Protein AF-A0A0W0W0L2-F1 (afdb_monomer)

Radius of gyration: 29.54 Å; Cα contacts (8 Å, |Δi|>4): 522; chains: 1; bounding box: 73×86×102 Å

Organism: NCBI:txid466

Mean predicted aligned error: 13.28 Å

Solvent-accessible surface area (backbone atoms only — not comparable to full-atom values): 21836 Å² total; per-residue (Å²): 131,68,48,32,36,37,36,44,26,38,28,37,79,48,39,61,27,38,71,72,56,57,55,49,62,78,74,42,36,73,60,50,51,51,50,37,61,58,46,73,76,34,80,44,40,36,29,40,70,61,36,87,58,50,37,56,70,45,25,52,51,46,16,63,74,34,53,53,43,49,60,65,67,48,53,46,51,49,14,58,74,45,73,27,47,65,51,51,62,38,63,26,19,54,77,69,71,46,60,80,27,51,62,45,55,55,39,57,64,27,36,47,98,85,52,41,80,42,83,78,50,53,79,81,57,87,81,66,52,50,77,58,50,77,43,4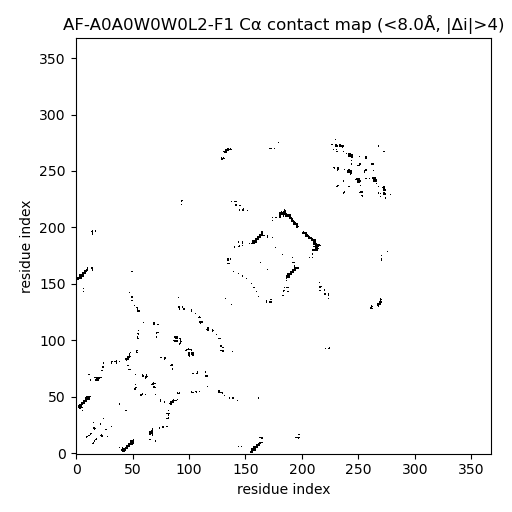6,52,67,58,53,53,50,52,56,31,49,53,36,47,77,52,70,55,92,54,47,37,35,45,35,39,42,39,34,53,53,60,71,44,51,52,50,48,50,56,52,42,66,75,42,26,56,80,36,31,50,52,31,33,39,33,46,30,41,32,59,51,82,89,70,79,64,76,72,46,71,51,83,71,42,60,20,65,20,69,68,41,85,56,39,62,58,52,53,49,48,50,51,36,45,21,42,54,20,66,71,40,48,74,69,65,34,20,22,73,92,76,66,47,69,40,68,38,50,65,46,31,55,75,42,50,41,45,56,68,55,76,43,39,46,76,79,25,40,64,92,74,48,77,63,54,57,54,52,50,54,56,50,53,52,53,51,52,54,55,51,52,64,62,63,60,73,80,73,80,87,75,89,88,81,90,89,81,88,79,90,76,90,82,83,88,83,88,83,83,82,84,82,88,82,82,86,82,86,78,90,80,84,91,77,91,77,85,86,83,86,79,84,87,80,86,78,89,76,82,86,80,88,78,90,82,79,94,81,81,90,81,138

Sequence (368 aa):
MRAKISGDSFDYDGSISPPKGLRGIDTHKPFLDSLKSKNKKYTATHVFINSKRQSVRDDKANAKSNENGSCYPVMEQISHYLEARFEKLLMPDIYNGLKEGETFDQAIQCLDEQQNYVLDHDKNVQFFPVLYDESKLSILLAQTKKLSAEYPDDHYEIDFYFYDDQKDILDALHQHLTQNRHLLCRRLNLILVLYPPITEGENLIEYEIITGTGETDHNWRQSIVAMAKDCIASRAYQEMDPCNPSTGTPIRSYEDARNAQFDLSINLNFIKHWQPGAADAEQEEHLSAGKEKSKREKKGLKSIFRSSFSLFRSKESQRTTTPLEPPAPVEPGSNNRRGGLFHKEKLPKRESETRSRSTDLPLSRQFL

Nearest PDB structures (foldseek):
  4dbc-assembly1_A-2  TM=3.010E-01  e=7.711E-01  Escherichia coli K-12
  1g4x-assembly1_A-2  TM=3.051E-01  e=6.825E-01  Escherichia coli
  8e9o-assembly1_B  TM=2.725E-01  e=9.258E-01  Escherichia coli
  1toe-assembly1_A  TM=2.809E-01  e=1.256E+00  Escherichia coli
  1g7w-assembly1_A-2  TM=2.964E-01  e=2.774E+00  Escherichia coli

Structure (mmCIF, N/CA/C/O backbone):
data_AF-A0A0W0W0L2-F1
#
_entry.id   AF-A0A0W0W0L2-F1
#
loop_
_atom_site.group_PDB
_atom_site.id
_atom_site.type_symbol
_atom_site.label_atom_id
_atom_site.label_alt_id
_atom_site.label_comp_id
_atom_site.label_asym_id
_atom_site.label_entity_id
_atom_site.label_seq_id
_atom_site.pdbx_PDB_ins_code
_atom_site.Cartn_x
_atom_site.Cartn_y
_atom_site.Cartn_z
_atom_site.occupancy
_atom_site.B_iso_or_equiv
_atom_site.auth_seq_id
_atom_site.auth_comp_id
_atom_site.auth_asym_id
_atom_site.auth_atom_id
_atom_site.pdbx_PDB_model_num
ATOM 1 N N . MET A 1 1 ? -26.711 -5.372 17.137 1.00 72.38 1 MET A N 1
ATOM 2 C CA . MET A 1 1 ? -25.708 -4.486 16.507 1.00 72.38 1 MET A CA 1
ATOM 3 C C . MET A 1 1 ? -24.676 -5.366 15.833 1.00 72.38 1 MET A C 1
ATOM 5 O O . MET A 1 1 ? -24.336 -6.386 16.420 1.00 72.38 1 MET A O 1
ATOM 9 N N . ARG A 1 2 ? -24.242 -5.023 14.615 1.00 84.88 2 ARG A N 1
ATOM 10 C CA . ARG A 1 2 ? -23.106 -5.699 13.973 1.00 84.88 2 ARG A CA 1
ATOM 11 C C . ARG A 1 2 ? -21.820 -5.357 14.725 1.00 84.88 2 ARG A C 1
ATOM 13 O O . ARG A 1 2 ? -21.704 -4.252 15.256 1.00 84.88 2 ARG A O 1
ATOM 20 N N . ALA A 1 3 ? -20.896 -6.307 14.803 1.00 93.38 3 ALA A N 1
ATOM 21 C CA . ALA A 1 3 ? -19.556 -6.036 15.306 1.00 93.38 3 ALA A CA 1
ATOM 22 C C . ALA A 1 3 ? -18.829 -5.134 14.300 1.00 93.38 3 ALA A C 1
ATOM 24 O O . ALA A 1 3 ? -19.029 -5.263 13.092 1.00 93.38 3 ALA A O 1
ATOM 25 N N . LYS A 1 4 ? -18.007 -4.204 14.783 1.00 96.75 4 LYS A N 1
ATOM 26 C CA . LYS A 1 4 ? -17.281 -3.272 13.915 1.00 96.75 4 LYS A CA 1
ATOM 27 C C . LYS A 1 4 ? -15.794 -3.575 13.943 1.00 96.75 4 LYS A C 1
ATOM 29 O O . LYS A 1 4 ? -15.237 -3.754 15.023 1.00 96.75 4 LYS A O 1
ATOM 34 N N . ILE A 1 5 ? -15.157 -3.569 12.782 1.00 98.00 5 ILE A N 1
ATOM 35 C CA . ILE A 1 5 ? -13.711 -3.731 12.616 1.00 98.00 5 ILE A CA 1
ATOM 36 C C . ILE A 1 5 ? -13.138 -2.423 12.068 1.00 98.00 5 ILE A C 1
ATOM 38 O O . ILE A 1 5 ? -13.742 -1.822 11.179 1.00 98.00 5 ILE A O 1
ATOM 42 N N . SER A 1 6 ? -12.003 -1.980 12.607 1.00 98.31 6 SER A N 1
ATOM 43 C CA . SER A 1 6 ? -11.240 -0.850 12.064 1.00 98.31 6 SER A CA 1
ATOM 44 C C . SER A 1 6 ? -9.991 -1.357 11.350 1.00 98.31 6 SER A C 1
ATOM 46 O O . SER A 1 6 ? -9.300 -2.241 11.861 1.00 98.31 6 SER A O 1
ATOM 48 N N . GLY A 1 7 ? -9.693 -0.797 10.184 1.00 98.56 7 GLY A N 1
ATOM 49 C CA . GLY A 1 7 ? -8.371 -0.875 9.567 1.00 98.56 7 GLY A CA 1
ATOM 50 C C . GLY A 1 7 ? -7.793 0.526 9.452 1.00 98.56 7 GLY A C 1
ATOM 51 O O . GLY A 1 7 ? -8.412 1.369 8.819 1.00 98.56 7 GLY A O 1
ATOM 52 N N . ASP A 1 8 ? -6.633 0.778 10.043 1.00 98.06 8 ASP A N 1
ATOM 53 C CA . ASP A 1 8 ? -5.941 2.064 10.004 1.00 98.06 8 ASP A CA 1
ATOM 54 C C . ASP A 1 8 ? -4.621 1.894 9.240 1.00 98.06 8 ASP A C 1
ATOM 56 O O . ASP A 1 8 ? -3.710 1.198 9.688 1.00 98.06 8 ASP A O 1
ATOM 60 N N . SER A 1 9 ? -4.527 2.490 8.052 1.00 98.31 9 SER A N 1
ATOM 61 C CA . SER A 1 9 ? -3.369 2.367 7.167 1.00 98.31 9 SER A CA 1
ATOM 62 C C . SER A 1 9 ? -2.644 3.697 7.040 1.00 98.31 9 SER A C 1
ATOM 64 O O . SER A 1 9 ? -3.251 4.682 6.624 1.00 98.31 9 SER A O 1
ATOM 66 N N . PHE A 1 10 ? -1.367 3.732 7.419 1.00 96.00 10 PHE A N 1
ATOM 67 C CA . PHE A 1 10 ? -0.618 4.980 7.572 1.00 96.00 10 PHE A CA 1
ATOM 68 C C . PHE A 1 10 ? 0.502 5.129 6.554 1.00 96.00 10 PHE A C 1
ATOM 70 O O . PHE A 1 10 ? 1.279 4.186 6.340 1.00 96.00 10 PHE A O 1
ATOM 77 N N . ASP A 1 11 ? 0.644 6.344 6.016 1.00 94.44 11 ASP A N 1
ATOM 78 C CA . ASP A 1 11 ? 1.894 6.737 5.376 1.00 94.44 11 ASP A CA 1
ATOM 79 C C . ASP A 1 11 ? 2.928 7.073 6.448 1.00 94.44 11 ASP A C 1
ATOM 81 O O . ASP A 1 11 ? 2.611 7.397 7.598 1.00 94.44 11 ASP A O 1
ATOM 85 N N . TYR A 1 12 ? 4.192 6.958 6.073 1.00 92.31 12 TYR A N 1
ATOM 86 C CA . TYR A 1 12 ? 5.312 7.219 6.952 1.00 92.31 12 TYR A CA 1
ATOM 87 C C . TYR A 1 12 ? 5.960 8.564 6.656 1.00 92.31 12 TYR A C 1
ATOM 89 O O . TYR A 1 12 ? 5.933 9.453 7.503 1.00 92.31 12 TYR A O 1
ATOM 97 N N . ASP A 1 13 ? 6.545 8.712 5.470 1.00 88.69 13 ASP A N 1
ATOM 98 C CA . ASP A 1 13 ? 7.260 9.929 5.097 1.00 88.69 13 ASP A CA 1
ATOM 99 C C . ASP A 1 13 ? 6.279 11.075 4.880 1.00 88.69 13 ASP A C 1
ATOM 101 O O . ASP A 1 13 ? 5.329 10.909 4.135 1.00 88.69 13 ASP A O 1
ATOM 105 N N . GLY A 1 14 ? 6.501 12.219 5.533 1.00 83.06 14 GLY A N 1
ATOM 106 C CA . GLY A 1 14 ? 5.606 13.384 5.428 1.00 83.06 14 GLY A CA 1
ATOM 107 C C . GLY A 1 14 ? 4.377 13.316 6.344 1.00 83.06 14 GLY A C 1
ATOM 108 O O . GLY A 1 14 ? 3.910 14.356 6.804 1.00 83.06 14 GLY A O 1
ATOM 109 N N . SER A 1 15 ? 3.956 12.103 6.713 1.00 86.12 15 SER A N 1
ATOM 110 C CA . SER A 1 15 ? 2.874 11.824 7.666 1.00 86.12 15 SER A CA 1
ATOM 111 C C . SER A 1 15 ? 3.391 11.506 9.085 1.00 86.12 15 SER A C 1
ATOM 113 O O . SER A 1 15 ? 3.699 12.418 9.852 1.00 86.12 15 SER A O 1
ATOM 115 N N . ILE A 1 16 ? 3.507 10.219 9.456 1.00 86.06 16 ILE A N 1
ATOM 116 C CA . ILE A 1 16 ? 3.922 9.750 10.800 1.00 86.06 16 ILE A CA 1
ATOM 117 C C . ILE A 1 16 ? 5.382 10.095 11.145 1.00 86.06 16 ILE A C 1
ATOM 119 O O . ILE A 1 16 ? 5.805 10.035 12.304 1.00 86.06 16 ILE A O 1
ATOM 123 N N . SER A 1 17 ? 6.197 10.418 10.147 1.00 84.38 17 SER A N 1
ATOM 124 C CA . SER A 1 17 ? 7.559 10.861 10.375 1.00 84.38 17 SER A CA 1
ATOM 125 C C . SER A 1 17 ? 7.953 11.974 9.408 1.00 84.38 17 SER A C 1
ATOM 127 O O . SER A 1 17 ? 8.273 11.708 8.242 1.00 84.38 17 SER A O 1
ATOM 129 N N . PRO A 1 18 ? 7.992 13.235 9.874 1.00 73.19 18 PRO A N 1
ATOM 130 C CA . PRO A 1 18 ? 8.529 14.320 9.079 1.00 73.19 18 PRO A CA 1
ATOM 131 C C . PRO A 1 18 ? 10.046 14.135 8.892 1.00 73.19 18 PRO A C 1
ATOM 133 O O . PRO A 1 18 ? 10.716 13.480 9.703 1.00 73.19 18 PRO A O 1
ATOM 136 N N . PRO A 1 19 ? 10.628 14.748 7.849 1.00 67.50 19 PRO A N 1
ATOM 137 C CA . PRO A 1 19 ? 12.075 14.772 7.674 1.00 67.50 19 PRO A CA 1
ATOM 138 C C . PRO A 1 19 ? 12.784 15.360 8.905 1.00 67.50 19 PRO A C 1
ATOM 140 O O . PRO A 1 19 ? 12.291 16.313 9.509 1.00 67.50 19 PRO A O 1
ATOM 143 N N . LYS A 1 20 ? 13.986 14.857 9.222 1.00 66.75 20 LYS A N 1
ATOM 144 C CA . LYS A 1 20 ? 14.879 15.371 10.288 1.00 66.75 20 LYS A CA 1
ATOM 145 C C . LYS A 1 20 ? 14.446 15.087 11.734 1.00 66.75 20 LYS A C 1
ATOM 147 O O . LYS A 1 20 ? 14.735 15.865 12.642 1.00 66.75 20 LYS A O 1
ATOM 152 N N . GLY A 1 21 ? 13.847 13.924 11.976 1.00 55.62 21 GLY A N 1
ATOM 153 C CA . GLY A 1 21 ? 14.035 13.237 13.260 1.00 55.62 21 GLY A CA 1
ATOM 154 C C . GLY A 1 21 ? 12.962 13.417 14.334 1.00 55.62 21 GLY A C 1
ATOM 155 O O . GLY A 1 21 ? 13.137 12.861 15.416 1.00 55.62 21 GLY A O 1
ATOM 156 N N . LEU A 1 22 ? 11.837 14.083 14.059 1.00 58.81 22 LEU A N 1
ATOM 157 C CA . LEU A 1 22 ? 10.647 13.857 14.884 1.00 58.81 22 LEU A CA 1
ATOM 158 C C . LEU A 1 22 ? 10.055 12.506 14.472 1.00 58.81 22 LEU A C 1
ATOM 160 O O . LEU A 1 22 ? 9.738 12.276 13.304 1.00 58.81 22 LEU A O 1
ATOM 164 N N . ARG A 1 23 ? 10.008 11.564 15.410 1.00 66.75 23 ARG A N 1
ATOM 165 C CA . ARG A 1 23 ? 9.533 10.203 15.157 1.00 66.75 23 ARG A CA 1
ATOM 166 C C . ARG A 1 23 ? 8.626 9.750 16.280 1.00 66.75 23 ARG A C 1
ATOM 168 O O . ARG A 1 23 ? 8.710 10.237 17.408 1.00 66.75 23 ARG A O 1
ATOM 175 N N . GLY A 1 24 ? 7.827 8.746 15.959 1.00 66.38 24 GLY A N 1
ATOM 176 C CA . GLY A 1 24 ? 7.159 7.923 16.948 1.00 66.38 24 GLY A CA 1
ATOM 177 C C . GLY A 1 24 ? 5.996 8.608 17.651 1.00 66.38 24 GLY A C 1
ATOM 178 O O . GLY A 1 24 ? 5.510 9.673 17.267 1.00 66.38 24 GLY A O 1
ATOM 179 N N . ILE A 1 25 ? 5.536 7.921 18.689 1.00 77.62 25 ILE A N 1
ATOM 180 C CA . ILE A 1 25 ? 4.260 8.179 19.353 1.00 77.62 25 ILE A CA 1
ATOM 181 C C . ILE A 1 25 ? 4.183 9.600 19.914 1.00 77.62 25 ILE A C 1
ATOM 183 O O . ILE A 1 25 ? 3.149 10.243 19.770 1.00 77.62 25 ILE A O 1
ATOM 187 N N . ASP A 1 26 ? 5.264 10.106 20.511 1.00 80.38 26 ASP A N 1
ATOM 188 C CA . ASP A 1 26 ? 5.249 11.393 21.216 1.00 80.38 26 ASP A CA 1
ATOM 189 C C . ASP A 1 26 ? 4.963 12.571 20.282 1.00 80.38 26 ASP A C 1
ATOM 191 O O . ASP A 1 26 ? 4.222 13.485 20.644 1.00 80.38 26 ASP A O 1
ATOM 195 N N . THR A 1 27 ? 5.476 12.511 19.052 1.00 79.88 27 THR A N 1
ATOM 196 C CA . THR A 1 27 ? 5.257 13.553 18.039 1.00 79.88 27 THR A CA 1
ATOM 197 C C . THR A 1 27 ? 3.781 13.629 17.629 1.00 79.88 27 THR A C 1
ATOM 199 O O . THR A 1 27 ? 3.249 14.711 17.394 1.00 79.88 27 THR A O 1
ATOM 202 N N . HIS A 1 28 ? 3.095 12.485 17.601 1.00 82.31 28 HIS A N 1
ATOM 203 C CA . HIS A 1 28 ? 1.711 12.363 17.136 1.00 82.31 28 HIS A CA 1
ATOM 204 C C . HIS A 1 28 ? 0.727 12.077 18.264 1.00 82.31 28 HIS A C 1
ATOM 206 O O . HIS A 1 28 ? -0.405 11.658 18.014 1.00 82.31 28 HIS A O 1
ATOM 212 N N . LYS A 1 29 ? 1.139 12.287 19.516 1.00 87.19 29 LYS A N 1
ATOM 213 C CA . LYS A 1 29 ? 0.409 11.766 20.666 1.00 87.19 29 LYS A CA 1
ATOM 214 C C . LYS A 1 29 ? -1.054 12.225 20.716 1.00 87.19 29 LYS A C 1
ATOM 216 O O . LYS A 1 29 ? -1.902 11.357 20.894 1.00 87.19 29 LYS A O 1
ATOM 221 N N . PRO A 1 30 ? -1.402 13.511 20.495 1.00 87.62 30 PRO A N 1
ATOM 222 C CA . PRO A 1 30 ? -2.805 13.935 20.508 1.00 87.62 30 PRO A CA 1
ATOM 223 C C . PRO A 1 30 ? -3.659 13.221 19.451 1.00 87.62 30 PRO A C 1
ATOM 225 O O . PRO A 1 30 ? -4.783 12.801 19.728 1.00 87.62 30 PRO A O 1
ATOM 228 N N . PHE A 1 31 ? -3.110 13.033 18.249 1.00 88.06 31 PHE A N 1
ATOM 229 C CA . PHE A 1 31 ? -3.773 12.296 17.179 1.00 88.06 31 PHE A CA 1
ATOM 230 C C . PHE A 1 31 ? -3.940 10.816 17.543 1.00 88.06 31 PHE A C 1
ATOM 232 O O . PHE A 1 31 ? -5.053 10.291 17.483 1.00 88.06 31 PHE A O 1
ATOM 239 N N . LEU A 1 32 ? -2.870 10.157 17.991 1.00 91.75 32 LEU A N 1
ATOM 240 C CA . LEU A 1 32 ? -2.900 8.746 18.372 1.00 91.75 32 LEU A CA 1
ATOM 241 C C . LEU A 1 32 ? -3.791 8.492 19.599 1.00 91.75 32 LEU A C 1
ATOM 243 O O . LEU A 1 32 ? -4.475 7.475 19.646 1.00 91.75 32 LEU A O 1
ATOM 247 N N . ASP A 1 33 ? -3.856 9.419 20.558 1.00 92.88 33 ASP A N 1
ATOM 248 C CA . ASP A 1 33 ? -4.804 9.384 21.679 1.00 92.88 33 ASP A CA 1
ATOM 249 C C . ASP A 1 33 ? -6.253 9.429 21.174 1.00 92.88 33 ASP A C 1
ATOM 251 O O . ASP A 1 33 ? -7.111 8.679 21.654 1.00 92.88 33 ASP A O 1
ATOM 255 N N . SER A 1 34 ? -6.535 10.286 20.185 1.00 91.69 34 SER A N 1
ATOM 256 C CA . SER A 1 34 ? -7.866 10.384 19.581 1.00 91.69 34 SER A CA 1
ATOM 257 C C . SER A 1 34 ? -8.261 9.087 18.867 1.00 91.69 34 SER A C 1
ATOM 259 O O . SER A 1 34 ? -9.372 8.590 19.074 1.00 91.69 34 SER A O 1
ATOM 261 N N . LEU A 1 35 ? -7.332 8.479 18.118 1.00 92.94 35 LEU A N 1
ATOM 262 C CA . LEU A 1 35 ? -7.536 7.183 17.475 1.00 92.94 35 LEU A CA 1
ATOM 263 C C . LEU A 1 35 ? -7.731 6.078 18.506 1.00 92.94 35 LEU A C 1
ATOM 265 O O . LEU A 1 35 ? -8.706 5.340 18.430 1.00 92.94 35 LEU A O 1
ATOM 269 N N . LYS A 1 36 ? -6.882 6.011 19.532 1.00 95.75 36 LYS A N 1
ATOM 270 C CA . LYS A 1 36 ? -7.013 5.036 20.618 1.00 95.75 36 LYS A CA 1
ATOM 271 C C . LYS A 1 36 ? -8.369 5.139 21.317 1.00 95.75 36 LYS A C 1
ATOM 273 O O . LYS A 1 36 ? -8.995 4.127 21.627 1.00 95.75 36 LYS A O 1
ATOM 278 N N . SER A 1 37 ? -8.860 6.356 21.549 1.00 95.31 37 SER A N 1
ATOM 279 C CA . SER A 1 37 ? -10.195 6.581 22.112 1.00 95.31 37 SER A CA 1
ATOM 280 C C . SER A 1 37 ? -11.302 6.100 21.167 1.00 95.31 37 SER A C 1
ATOM 282 O O . SER A 1 37 ? -12.215 5.390 21.595 1.00 95.31 37 SER A O 1
ATOM 284 N N . LYS A 1 38 ? -11.192 6.420 19.871 1.00 94.19 38 LYS A N 1
ATOM 285 C CA . LYS A 1 38 ? -12.101 5.964 18.809 1.00 94.19 38 LYS A CA 1
ATOM 286 C C . LYS A 1 38 ? -12.102 4.437 18.674 1.00 94.19 38 LYS A C 1
ATOM 288 O O . LYS A 1 38 ? -13.175 3.871 18.477 1.00 94.19 38 LYS A O 1
ATOM 293 N N . ASN A 1 39 ? -10.960 3.773 18.850 1.00 95.12 39 ASN A N 1
ATOM 294 C CA . ASN A 1 39 ? -10.800 2.324 18.701 1.00 95.12 39 ASN A CA 1
ATOM 295 C C . ASN A 1 39 ? -11.635 1.514 19.701 1.00 95.12 39 ASN A C 1
ATOM 297 O O . ASN A 1 39 ? -12.066 0.409 19.384 1.00 95.12 39 ASN A O 1
ATOM 301 N N . LYS A 1 40 ? -11.995 2.099 20.852 1.00 94.94 40 LYS A N 1
ATOM 302 C CA . LYS A 1 40 ? -12.851 1.464 21.875 1.00 94.94 40 LYS A CA 1
ATOM 303 C C . LYS A 1 40 ? -14.250 1.079 21.380 1.00 94.94 40 LYS A C 1
ATOM 305 O O . LYS A 1 40 ? -14.926 0.296 22.041 1.00 94.94 40 LYS A O 1
ATOM 310 N N . LYS A 1 41 ? -14.712 1.642 20.256 1.00 95.44 41 LYS A N 1
ATOM 311 C CA . LYS A 1 41 ? -16.011 1.296 19.648 1.00 95.44 41 LYS A CA 1
ATOM 312 C C . LYS A 1 41 ? -15.937 0.097 18.694 1.00 95.44 41 LYS A C 1
ATOM 314 O O . LYS A 1 41 ? -16.981 -0.364 18.236 1.00 95.44 41 LYS A O 1
ATOM 319 N N . TYR A 1 42 ? -14.734 -0.371 18.364 1.00 97.06 42 TYR A N 1
ATOM 320 C CA . TYR A 1 42 ? -14.508 -1.497 17.466 1.00 97.06 42 TYR A CA 1
ATOM 321 C C . TYR A 1 42 ? -14.195 -2.764 18.260 1.00 97.06 42 TYR A C 1
ATOM 323 O O . TYR A 1 42 ? -13.611 -2.728 19.339 1.00 97.06 42 TYR A O 1
ATOM 331 N N . THR A 1 43 ? -14.597 -3.904 17.712 1.00 96.62 43 THR A N 1
ATOM 332 C CA . THR A 1 43 ? -14.299 -5.231 18.256 1.00 96.62 43 THR A CA 1
ATOM 333 C C . THR A 1 43 ? -12.849 -5.629 17.991 1.00 96.62 43 THR A C 1
ATOM 335 O O . THR A 1 43 ? -12.249 -6.320 18.808 1.00 96.62 43 THR A O 1
ATOM 338 N N . ALA A 1 44 ? -12.285 -5.185 16.867 1.00 97.38 44 ALA A N 1
ATOM 339 C CA . ALA A 1 44 ? -10.872 -5.324 16.548 1.00 97.38 44 ALA A CA 1
ATOM 340 C C . ALA A 1 44 ? -10.404 -4.125 15.719 1.00 97.38 44 ALA A C 1
ATOM 342 O O . ALA A 1 44 ? -11.186 -3.540 14.964 1.00 97.38 44 ALA A O 1
ATOM 343 N N . THR A 1 45 ? -9.125 -3.784 15.860 1.00 98.50 45 THR A N 1
ATOM 344 C CA . THR A 1 45 ? -8.456 -2.763 15.051 1.00 98.50 45 THR A CA 1
ATOM 345 C C . THR A 1 45 ? -7.177 -3.345 14.469 1.00 98.50 45 THR A C 1
ATOM 347 O O . THR A 1 45 ? -6.442 -4.034 15.178 1.00 98.50 45 THR A O 1
ATOM 350 N N . HIS A 1 46 ? -6.920 -3.068 13.195 1.00 98.75 46 HIS A N 1
ATOM 351 C CA . HIS A 1 46 ? -5.739 -3.504 12.460 1.00 98.75 46 HIS A CA 1
ATOM 352 C C . HIS A 1 46 ? -4.949 -2.290 11.996 1.00 98.75 46 HIS A C 1
ATOM 354 O O . HIS A 1 46 ? -5.544 -1.324 11.527 1.00 98.75 46 HIS A O 1
ATOM 360 N N . VAL A 1 47 ? -3.626 -2.347 12.099 1.00 98.62 47 VAL A N 1
ATOM 361 C CA . VAL A 1 47 ? -2.727 -1.293 11.621 1.00 98.62 47 VAL A CA 1
ATOM 362 C C . VAL A 1 47 ? -1.914 -1.809 10.448 1.00 98.62 47 VAL A C 1
ATOM 364 O O . VAL A 1 47 ? -1.274 -2.854 10.551 1.00 98.62 47 VAL A O 1
ATOM 367 N N . PHE A 1 48 ? -1.922 -1.050 9.356 1.00 98.62 48 PHE A N 1
ATOM 368 C CA . PHE A 1 48 ? -1.205 -1.346 8.122 1.00 98.62 48 PHE A CA 1
ATOM 369 C C . PHE A 1 48 ? -0.234 -0.214 7.755 1.00 98.62 48 PHE A C 1
ATOM 371 O O . PHE A 1 48 ? -0.374 0.925 8.204 1.00 98.62 48 PHE A O 1
ATOM 378 N N . ILE A 1 49 ? 0.725 -0.523 6.881 1.00 97.75 49 ILE A N 1
ATOM 379 C CA . ILE A 1 49 ? 1.657 0.447 6.292 1.00 97.75 49 ILE A CA 1
ATOM 380 C C . ILE A 1 49 ? 1.221 0.721 4.851 1.00 97.75 49 ILE A C 1
ATOM 382 O O . ILE A 1 49 ? 1.227 -0.213 4.054 1.00 97.75 49 ILE A O 1
ATOM 386 N N . ASN A 1 50 ? 0.890 1.963 4.475 1.00 96.75 50 ASN A N 1
ATOM 387 C CA . ASN A 1 50 ? 0.645 2.342 3.068 1.00 96.75 50 ASN A CA 1
ATOM 388 C C . ASN A 1 50 ? 1.805 3.127 2.416 1.00 96.75 50 ASN A C 1
ATOM 390 O O . ASN A 1 50 ? 1.657 3.682 1.325 1.00 96.75 50 ASN A O 1
ATOM 394 N N . SER A 1 51 ? 2.959 3.191 3.079 1.00 95.12 51 SER A N 1
ATOM 395 C CA . SER A 1 51 ? 4.116 3.943 2.597 1.00 95.12 51 SER A CA 1
ATOM 396 C C . SER A 1 51 ? 4.794 3.297 1.388 1.00 95.12 51 SER A C 1
ATOM 398 O O . SER A 1 51 ? 4.752 2.079 1.223 1.00 95.12 51 SER A O 1
ATOM 400 N N . LYS A 1 52 ? 5.510 4.090 0.576 1.00 93.31 52 LYS A N 1
ATOM 401 C CA . LYS A 1 52 ? 6.359 3.586 -0.528 1.00 93.31 52 LYS A CA 1
ATOM 402 C C . LYS A 1 52 ? 7.549 2.746 -0.037 1.00 93.31 52 LYS A C 1
ATOM 404 O O . LYS A 1 52 ? 8.179 2.048 -0.827 1.00 93.31 52 LYS A O 1
ATOM 409 N N . ARG A 1 53 ? 7.837 2.769 1.266 1.00 94.56 53 ARG A N 1
ATOM 410 C CA . ARG A 1 53 ? 8.810 1.909 1.957 1.00 94.56 53 ARG A CA 1
ATOM 411 C C . ARG A 1 53 ? 8.296 0.472 2.073 1.00 94.56 53 ARG A C 1
ATOM 413 O O . ARG A 1 53 ? 7.924 0.021 3.147 1.00 94.56 53 ARG A O 1
ATOM 420 N N . GLN A 1 54 ? 8.217 -0.222 0.942 1.00 95.62 54 GLN A N 1
ATOM 421 C CA . GLN A 1 54 ? 7.662 -1.580 0.844 1.00 95.62 54 GLN A CA 1
ATOM 422 C C . GLN A 1 54 ? 8.730 -2.677 0.755 1.00 95.62 54 GLN A C 1
ATOM 424 O O . GLN A 1 54 ? 8.400 -3.859 0.746 1.00 95.62 54 GLN A O 1
ATOM 429 N N . SER A 1 55 ? 10.005 -2.301 0.656 1.00 92.50 55 SER A N 1
ATOM 430 C CA . SER A 1 55 ? 11.139 -3.221 0.604 1.00 92.50 55 SER A CA 1
ATOM 431 C C . SER A 1 55 ? 12.252 -2.752 1.540 1.00 92.50 55 SER A C 1
ATOM 433 O O . SER A 1 55 ? 12.283 -1.588 1.948 1.00 92.50 55 SER A O 1
ATOM 435 N N . VAL A 1 56 ? 13.198 -3.640 1.859 1.00 91.44 56 VAL A N 1
ATOM 436 C CA . VAL A 1 56 ? 14.398 -3.274 2.631 1.00 91.44 56 VAL A CA 1
ATOM 437 C C . VAL A 1 56 ? 15.189 -2.173 1.929 1.00 91.44 56 VAL A C 1
ATOM 439 O O . VAL A 1 56 ? 15.629 -1.220 2.567 1.00 91.44 56 VAL A O 1
ATOM 442 N N . ARG A 1 57 ? 15.331 -2.272 0.600 1.00 90.62 57 ARG A N 1
ATOM 443 C CA . ARG A 1 57 ? 16.038 -1.276 -0.214 1.00 90.62 57 ARG A CA 1
ATOM 444 C C . ARG A 1 57 ? 15.413 0.107 -0.053 1.00 90.62 57 ARG A C 1
ATOM 446 O O . ARG A 1 57 ? 16.135 1.073 0.184 1.00 90.62 57 ARG A O 1
ATOM 453 N N . ASP A 1 58 ? 14.092 0.188 -0.169 1.00 92.25 58 ASP A N 1
ATOM 454 C CA . ASP A 1 58 ? 13.372 1.462 -0.150 1.00 92.25 58 ASP A CA 1
ATOM 455 C C . ASP A 1 58 ? 13.328 2.062 1.241 1.00 92.25 58 ASP A C 1
ATOM 457 O O . ASP A 1 58 ? 13.603 3.249 1.405 1.00 92.25 58 ASP A O 1
ATOM 461 N N . ASP A 1 59 ? 13.028 1.249 2.250 1.00 94.00 59 ASP A N 1
ATOM 462 C CA . ASP A 1 59 ? 13.019 1.718 3.625 1.00 94.00 59 ASP A CA 1
ATOM 463 C C . ASP A 1 59 ? 14.417 2.176 4.050 1.00 94.00 59 ASP A C 1
ATOM 465 O O . ASP A 1 59 ? 14.550 3.265 4.595 1.00 94.00 59 ASP A O 1
ATOM 469 N N . LYS A 1 60 ? 15.483 1.449 3.693 1.00 91.94 60 LYS A N 1
ATOM 470 C CA . LYS A 1 60 ? 16.867 1.868 3.956 1.00 91.94 60 LYS A CA 1
ATOM 471 C C . LYS A 1 60 ? 17.252 3.159 3.238 1.00 91.94 60 LYS A C 1
ATOM 473 O O . LYS A 1 60 ? 17.876 4.035 3.845 1.00 91.94 60 LYS A O 1
ATOM 478 N N . ALA A 1 61 ? 16.916 3.285 1.955 1.00 91.25 61 ALA A N 1
ATOM 479 C CA . ALA A 1 61 ? 17.224 4.479 1.174 1.00 91.25 61 ALA A CA 1
ATOM 480 C C . ALA A 1 61 ? 16.508 5.717 1.740 1.00 91.25 61 ALA A C 1
ATOM 482 O O . ALA A 1 61 ? 17.150 6.747 1.956 1.00 91.25 61 ALA A O 1
ATOM 483 N N . ASN A 1 62 ? 15.215 5.598 2.054 1.00 91.81 62 ASN A N 1
ATOM 484 C CA . ASN A 1 62 ? 14.426 6.692 2.619 1.00 91.81 62 ASN A CA 1
ATOM 485 C C . ASN A 1 62 ? 14.819 6.994 4.070 1.00 91.81 62 ASN A C 1
ATOM 487 O O . ASN A 1 62 ? 14.993 8.159 4.413 1.00 91.81 62 ASN A O 1
ATOM 491 N N . ALA A 1 63 ? 15.072 5.976 4.899 1.00 90.06 63 ALA A N 1
ATOM 492 C CA . ALA A 1 63 ? 15.573 6.135 6.266 1.00 90.06 63 ALA A CA 1
ATOM 493 C C . ALA A 1 63 ? 16.841 6.992 6.312 1.00 90.06 63 ALA A C 1
ATOM 495 O O . ALA A 1 63 ? 16.982 7.854 7.183 1.00 90.06 63 ALA A O 1
ATOM 496 N N . LYS A 1 64 ? 17.756 6.755 5.362 1.00 88.88 64 LYS A N 1
ATOM 497 C CA . LYS A 1 64 ? 18.990 7.524 5.208 1.00 88.88 64 LYS A CA 1
ATOM 498 C C . LYS A 1 64 ? 18.724 8.929 4.669 1.00 88.88 64 LYS A C 1
ATOM 500 O O . LYS A 1 64 ? 19.275 9.877 5.210 1.00 88.88 64 LYS A O 1
ATOM 505 N N . SER A 1 65 ? 17.919 9.062 3.614 1.00 88.81 65 SER A N 1
ATOM 506 C CA . SER A 1 65 ? 17.647 10.353 2.964 1.00 88.81 65 SER A CA 1
ATOM 507 C C . SER A 1 65 ? 16.897 11.327 3.876 1.00 88.81 65 SER A C 1
ATOM 509 O O . SER A 1 65 ? 17.210 12.513 3.909 1.00 88.81 65 SER A O 1
ATOM 511 N N . ASN A 1 66 ? 15.922 10.821 4.630 1.00 86.12 66 ASN A N 1
ATOM 512 C CA . ASN A 1 66 ? 15.034 11.632 5.463 1.00 86.12 66 ASN A CA 1
ATOM 513 C C . ASN A 1 66 ? 15.530 11.748 6.910 1.00 86.12 66 ASN A C 1
ATOM 515 O O . ASN A 1 66 ? 14.921 12.457 7.714 1.00 86.12 66 ASN A O 1
ATOM 519 N N . GLU A 1 67 ? 16.618 11.045 7.248 1.00 86.75 67 GLU A N 1
ATOM 520 C CA . GLU A 1 67 ? 17.170 10.934 8.603 1.00 86.75 67 GLU A CA 1
ATOM 521 C C . GLU A 1 67 ? 16.105 10.512 9.629 1.00 86.75 67 GLU A C 1
ATOM 523 O O . GLU A 1 67 ? 16.102 10.934 10.789 1.00 86.75 67 GLU A O 1
ATOM 528 N N . ASN A 1 68 ? 15.172 9.655 9.203 1.00 84.44 68 ASN A N 1
ATOM 529 C CA . ASN A 1 68 ? 13.997 9.265 9.978 1.00 84.44 68 ASN A CA 1
ATOM 530 C C . ASN A 1 68 ? 13.884 7.743 10.245 1.00 84.44 68 ASN A C 1
ATOM 532 O O . ASN A 1 68 ? 12.893 7.291 10.816 1.00 84.44 68 ASN A O 1
ATOM 536 N N . GLY A 1 69 ? 14.941 6.975 9.943 1.00 88.81 69 GLY A N 1
ATOM 537 C CA . GLY A 1 69 ? 15.065 5.562 10.332 1.00 88.81 69 GLY A CA 1
ATOM 538 C C . GLY A 1 69 ? 14.060 4.650 9.637 1.00 88.81 69 GLY A C 1
ATOM 539 O O . GLY A 1 69 ? 13.375 5.081 8.713 1.00 88.81 69 GLY A O 1
ATOM 540 N N . SER A 1 70 ? 14.007 3.383 10.055 1.00 92.12 70 SER A N 1
ATOM 541 C CA . SER A 1 70 ? 13.074 2.404 9.488 1.00 92.12 70 SER A CA 1
ATOM 542 C C . SER A 1 70 ? 11.634 2.693 9.913 1.00 92.12 70 SER A C 1
ATOM 544 O O . SER A 1 70 ? 11.372 2.947 11.089 1.00 92.12 70 SER A O 1
ATOM 546 N N . CYS A 1 71 ? 10.693 2.612 8.971 1.00 93.56 71 CYS A N 1
ATOM 547 C CA . CYS A 1 71 ? 9.269 2.754 9.279 1.00 93.56 71 CYS A CA 1
ATOM 548 C C . CYS A 1 71 ? 8.692 1.532 10.009 1.00 93.56 71 CYS A C 1
ATOM 550 O O . CYS A 1 71 ? 7.733 1.665 10.768 1.00 93.56 71 CYS A O 1
ATOM 552 N N . TYR A 1 72 ? 9.288 0.352 9.813 1.00 95.56 72 TYR A N 1
ATOM 553 C CA . TYR A 1 72 ? 8.728 -0.921 10.258 1.00 95.56 72 TYR A CA 1
ATOM 554 C C . TYR A 1 72 ? 8.576 -1.012 11.787 1.00 95.56 72 TYR A C 1
ATOM 556 O O . TYR A 1 72 ? 7.455 -1.250 12.244 1.00 95.56 72 TYR A O 1
ATOM 564 N N . PRO A 1 73 ? 9.612 -0.737 12.609 1.00 94.44 73 PRO A N 1
ATOM 565 C CA . PRO A 1 73 ? 9.461 -0.808 14.060 1.00 94.44 73 PRO A CA 1
ATOM 566 C C . PRO A 1 73 ? 8.589 0.318 14.624 1.00 94.44 73 PRO A C 1
ATOM 568 O O . PRO A 1 73 ? 7.913 0.132 15.632 1.00 94.44 73 PRO A O 1
ATOM 571 N N . VAL A 1 74 ? 8.578 1.487 13.975 1.00 92.88 74 VAL A N 1
ATOM 572 C CA . VAL A 1 74 ? 7.745 2.622 14.399 1.00 92.88 74 VAL A CA 1
ATOM 573 C C . VAL A 1 74 ? 6.263 2.293 14.220 1.00 92.88 74 VAL A C 1
ATOM 575 O O . VAL A 1 74 ? 5.459 2.554 15.113 1.00 92.88 74 VAL A O 1
ATOM 578 N N . MET A 1 75 ? 5.899 1.675 13.098 1.00 95.50 75 MET A N 1
ATOM 579 C CA . MET A 1 75 ? 4.522 1.259 12.824 1.00 95.50 75 MET A CA 1
ATOM 580 C C . MET A 1 75 ? 4.060 0.142 13.764 1.00 95.50 75 MET A C 1
ATOM 582 O O . MET A 1 75 ? 2.935 0.187 14.266 1.00 95.50 75 MET A O 1
ATOM 586 N N . GLU A 1 76 ? 4.943 -0.803 14.092 1.00 96.25 76 GLU A N 1
ATOM 587 C CA . GLU A 1 76 ? 4.668 -1.817 15.114 1.00 96.25 76 GLU A CA 1
ATOM 588 C C . GLU A 1 76 ? 4.447 -1.171 16.498 1.00 96.25 76 GLU A C 1
ATOM 590 O O . GLU A 1 76 ? 3.454 -1.463 17.166 1.00 96.25 76 GLU A O 1
ATOM 595 N N . GLN A 1 77 ? 5.276 -0.205 16.905 1.00 94.94 77 GLN A N 1
ATOM 596 C CA . GLN A 1 77 ? 5.079 0.546 18.155 1.00 94.94 77 GLN A CA 1
ATOM 597 C C . GLN A 1 77 ? 3.754 1.319 18.181 1.00 94.94 77 GLN A C 1
ATOM 599 O O . GLN A 1 77 ? 3.054 1.305 19.195 1.00 94.94 77 GLN A O 1
ATOM 604 N N . ILE A 1 78 ? 3.382 1.968 17.075 1.00 94.56 78 ILE A N 1
ATOM 605 C CA . ILE A 1 78 ? 2.094 2.661 16.946 1.00 94.56 78 ILE A CA 1
ATOM 606 C C . ILE A 1 78 ? 0.936 1.673 17.086 1.00 94.56 78 ILE A C 1
ATOM 608 O O . ILE A 1 78 ? -0.014 1.954 17.815 1.00 94.56 78 ILE A O 1
ATOM 612 N N . SER A 1 79 ? 1.019 0.496 16.466 1.00 97.25 79 SER A N 1
ATOM 613 C CA . SER A 1 79 ? -0.023 -0.526 16.606 1.00 97.25 79 SER A CA 1
ATOM 614 C C . SER A 1 79 ? -0.209 -0.973 18.061 1.00 97.25 79 SER A C 1
ATOM 616 O O . SER A 1 79 ? -1.340 -1.029 18.547 1.00 97.25 79 SER A O 1
ATOM 618 N N . HIS A 1 80 ? 0.889 -1.181 18.798 1.00 97.25 80 HIS A N 1
ATOM 619 C CA . HIS A 1 80 ? 0.848 -1.519 20.218 1.00 97.25 80 HIS A CA 1
ATOM 620 C C . HIS A 1 80 ? 0.243 -0.391 21.047 1.00 97.25 80 HIS A C 1
ATOM 622 O O . HIS A 1 80 ? -0.583 -0.640 21.926 1.00 97.25 80 HIS A O 1
ATOM 628 N N . TYR A 1 81 ? 0.607 0.854 20.746 1.00 96.81 81 TYR A N 1
ATOM 629 C CA . TYR A 1 81 ? 0.043 2.021 21.409 1.00 96.81 81 TYR A CA 1
ATOM 630 C C . TYR A 1 81 ? -1.477 2.107 21.240 1.00 96.81 81 TYR A C 1
ATOM 632 O O . TYR A 1 81 ? -2.196 2.354 22.214 1.00 96.81 81 TYR A O 1
ATOM 640 N N . LEU A 1 82 ? -1.955 1.857 20.019 1.00 96.62 82 LEU A N 1
ATOM 641 C CA . LEU A 1 82 ? -3.365 1.872 19.633 1.00 96.62 82 LEU A CA 1
ATOM 642 C C . LEU A 1 82 ? -4.151 0.632 20.087 1.00 96.62 82 LEU A C 1
ATOM 644 O O . LEU A 1 82 ? -5.353 0.577 19.826 1.00 96.62 82 LEU A O 1
ATOM 648 N N . GLU A 1 83 ? -3.505 -0.328 20.763 1.00 97.62 83 GLU A N 1
ATOM 649 C CA . GLU A 1 83 ? -4.093 -1.621 21.157 1.00 97.62 83 GLU A CA 1
ATOM 650 C C . GLU A 1 83 ? -4.659 -2.390 19.947 1.00 97.62 83 GLU A C 1
ATOM 652 O O . GLU A 1 83 ? -5.701 -3.040 20.015 1.00 97.62 83 GLU A O 1
ATOM 657 N N . ALA A 1 84 ? -3.956 -2.291 18.818 1.00 98.19 84 ALA A N 1
ATOM 658 C CA . ALA A 1 84 ? -4.336 -2.855 17.534 1.00 98.19 84 ALA A CA 1
ATOM 659 C C . ALA A 1 84 ? -3.433 -4.032 17.137 1.00 98.19 84 ALA A C 1
ATOM 661 O O . ALA A 1 84 ? -2.305 -4.179 17.612 1.00 98.19 84 ALA A O 1
ATOM 662 N N . ARG A 1 85 ? -3.923 -4.868 16.218 1.00 98.38 85 ARG A N 1
ATOM 663 C CA . ARG A 1 85 ? -3.123 -5.904 15.563 1.00 98.38 85 ARG A CA 1
ATOM 664 C C . ARG A 1 85 ? -2.290 -5.272 14.453 1.00 98.38 85 ARG A C 1
ATOM 666 O O . ARG A 1 85 ? -2.839 -4.667 13.539 1.00 98.38 85 ARG A O 1
ATOM 673 N N . PHE A 1 86 ? -0.975 -5.443 14.513 1.00 98.50 86 PHE A N 1
ATOM 674 C CA . PHE A 1 86 ? -0.100 -5.044 13.420 1.00 98.50 86 PHE A CA 1
ATOM 675 C C . PHE A 1 86 ? -0.172 -6.038 12.261 1.00 98.50 86 PHE A C 1
ATOM 677 O O . PHE A 1 86 ? -0.011 -7.245 12.460 1.00 98.50 86 PHE A O 1
ATOM 684 N N . GLU A 1 87 ? -0.379 -5.534 11.050 1.00 98.44 87 GLU A N 1
ATOM 685 C CA . GLU A 1 87 ? -0.399 -6.331 9.830 1.00 98.44 87 GLU A CA 1
ATOM 686 C C . GLU A 1 87 ? 0.923 -6.167 9.080 1.00 98.44 87 GLU A C 1
ATOM 688 O O . GLU A 1 87 ? 1.211 -5.125 8.496 1.00 98.44 87 GLU A O 1
ATOM 693 N N . LYS A 1 88 ? 1.724 -7.237 9.077 1.00 98.06 88 LYS A N 1
ATOM 694 C CA . LYS A 1 88 ? 3.082 -7.265 8.505 1.00 98.06 88 LYS A CA 1
ATOM 695 C C . LYS A 1 88 ? 3.126 -7.384 6.977 1.00 98.06 88 LYS A C 1
ATOM 697 O O . LYS A 1 88 ? 4.208 -7.481 6.406 1.00 98.06 88 LYS A O 1
ATOM 702 N N . LEU A 1 89 ? 1.971 -7.449 6.318 1.00 97.81 89 LEU A N 1
ATOM 703 C CA . LEU A 1 89 ? 1.882 -7.642 4.875 1.00 97.81 89 LEU A CA 1
ATOM 704 C C . LEU A 1 89 ? 2.543 -6.476 4.127 1.00 97.81 89 LEU A C 1
ATOM 706 O O . LEU A 1 89 ? 2.092 -5.337 4.246 1.00 97.81 89 LEU A O 1
ATOM 710 N N . LEU A 1 90 ? 3.524 -6.786 3.279 1.00 97.94 90 LEU A N 1
ATOM 711 C CA . LEU A 1 90 ? 4.107 -5.842 2.322 1.00 97.94 90 LEU A CA 1
ATOM 712 C C . LEU A 1 90 ? 3.851 -6.301 0.883 1.00 97.94 90 LEU A C 1
ATOM 714 O O . LEU A 1 90 ? 3.635 -7.483 0.608 1.00 97.94 90 LEU A O 1
ATOM 718 N N . MET A 1 91 ? 3.893 -5.370 -0.070 1.00 98.06 91 MET A N 1
ATOM 719 C CA . MET A 1 91 ? 3.597 -5.681 -1.476 1.00 98.06 91 MET A CA 1
ATOM 720 C C . MET A 1 91 ? 4.513 -6.749 -2.111 1.00 98.06 91 MET A C 1
ATOM 722 O O . MET A 1 91 ? 3.999 -7.560 -2.892 1.00 98.06 91 MET A O 1
ATOM 726 N N . PRO A 1 92 ? 5.823 -6.843 -1.787 1.00 97.44 92 PRO A N 1
ATOM 727 C CA . PRO A 1 92 ? 6.663 -7.937 -2.277 1.00 97.44 92 PRO A CA 1
ATOM 728 C C . PRO A 1 92 ? 6.173 -9.325 -1.861 1.00 97.44 92 PRO A C 1
ATOM 730 O O . PRO A 1 92 ? 6.359 -10.265 -2.636 1.00 97.44 92 PRO A O 1
ATOM 733 N N . ASP A 1 93 ? 5.485 -9.459 -0.719 1.00 98.12 93 ASP A N 1
ATOM 734 C CA . ASP A 1 93 ? 4.910 -10.741 -0.296 1.00 98.12 93 ASP A CA 1
ATOM 735 C C . ASP A 1 93 ? 3.860 -11.238 -1.299 1.00 98.12 93 ASP A C 1
ATOM 737 O O . ASP A 1 93 ? 3.716 -12.440 -1.530 1.00 98.12 93 ASP A O 1
ATOM 741 N N . ILE A 1 94 ? 3.123 -10.311 -1.915 1.00 98.31 94 ILE A N 1
ATOM 742 C CA . ILE A 1 94 ? 2.086 -10.612 -2.904 1.00 98.31 94 ILE A CA 1
ATOM 743 C C . ILE A 1 94 ? 2.731 -10.917 -4.256 1.00 98.31 94 ILE A C 1
ATOM 745 O O . ILE A 1 94 ? 2.497 -11.983 -4.823 1.00 98.31 94 ILE A O 1
ATOM 749 N N . TYR A 1 95 ? 3.562 -10.004 -4.765 1.00 97.94 95 TYR A 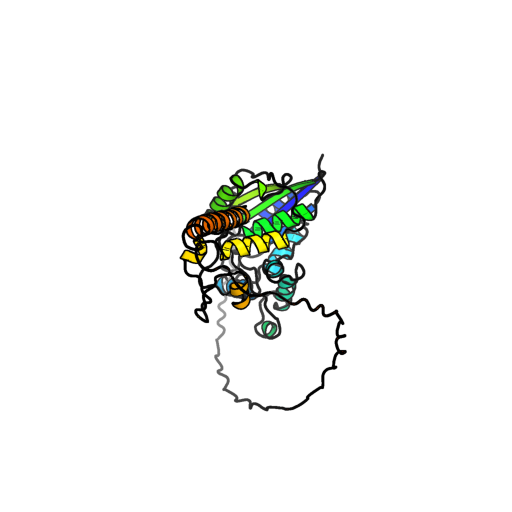N 1
ATOM 750 C CA . TYR A 1 95 ? 4.112 -10.102 -6.120 1.00 97.94 95 TYR A CA 1
ATOM 751 C C . TYR A 1 95 ? 5.115 -11.246 -6.299 1.00 97.94 95 TYR A C 1
ATOM 753 O O . TYR A 1 95 ? 5.241 -11.784 -7.397 1.00 97.94 95 TYR A O 1
ATOM 761 N N . ASN A 1 96 ? 5.789 -11.664 -5.226 1.00 96.62 96 ASN A N 1
ATOM 762 C CA . ASN A 1 96 ? 6.753 -12.764 -5.263 1.00 96.62 96 ASN A CA 1
ATOM 763 C C . ASN A 1 96 ? 6.188 -14.080 -4.702 1.00 96.62 96 ASN A C 1
ATOM 765 O O . ASN A 1 96 ? 6.905 -15.076 -4.649 1.00 96.62 96 ASN A O 1
ATOM 769 N N . GLY A 1 97 ? 4.906 -14.111 -4.313 1.00 96.44 97 GLY A N 1
ATOM 770 C CA . GLY A 1 97 ? 4.252 -15.316 -3.797 1.00 96.44 97 GLY A CA 1
ATOM 771 C C . GLY A 1 97 ? 4.807 -15.792 -2.451 1.00 96.44 97 GLY A C 1
ATOM 772 O O . GLY A 1 97 ? 4.838 -16.995 -2.196 1.00 96.44 97 GLY A O 1
ATOM 773 N N . LEU A 1 98 ? 5.254 -14.868 -1.601 1.00 96.81 98 LEU A N 1
ATOM 774 C CA . LEU A 1 98 ? 5.824 -15.177 -0.290 1.00 96.81 98 LEU A CA 1
ATOM 775 C C . LEU A 1 98 ? 4.729 -15.338 0.760 1.00 96.81 98 LEU A C 1
ATOM 777 O O . LEU A 1 98 ? 3.590 -14.881 0.596 1.00 96.81 98 LEU A O 1
ATOM 781 N N . LYS A 1 99 ? 5.097 -15.944 1.888 1.00 96.75 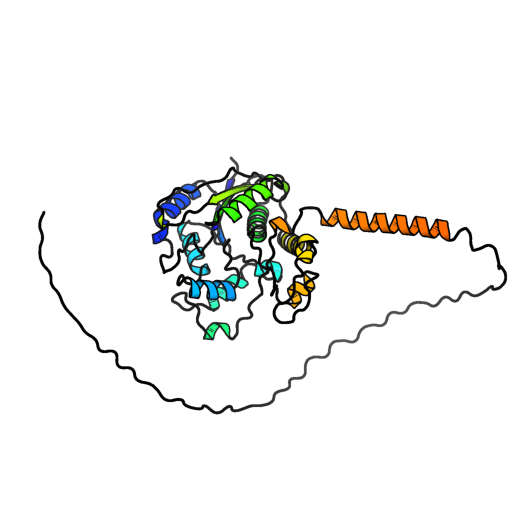99 LYS A N 1
ATOM 782 C CA . LYS A 1 99 ? 4.266 -15.898 3.086 1.00 96.75 99 LYS A CA 1
ATOM 783 C C . LYS A 1 99 ? 4.105 -14.442 3.531 1.00 96.75 99 LYS A C 1
ATOM 785 O O . LYS A 1 99 ? 5.011 -13.631 3.395 1.00 96.75 99 LYS A O 1
ATOM 790 N N . GLU A 1 100 ? 2.924 -14.109 4.033 1.00 96.19 100 GLU A N 1
ATOM 791 C CA . GLU A 1 100 ? 2.679 -12.795 4.622 1.00 96.19 100 GLU A CA 1
ATOM 792 C C . GLU A 1 100 ? 3.660 -12.498 5.763 1.00 96.19 100 GLU A C 1
ATOM 794 O O . GLU A 1 100 ? 3.842 -13.336 6.650 1.00 96.19 100 GLU A O 1
ATOM 799 N N . GLY A 1 101 ? 4.260 -11.308 5.727 1.00 96.69 101 GLY A N 1
ATOM 800 C CA . GLY A 1 101 ? 5.203 -10.831 6.734 1.00 96.69 101 GLY A CA 1
ATOM 801 C C . GLY A 1 101 ? 6.650 -11.250 6.497 1.00 96.69 101 GLY A C 1
ATOM 802 O O . GLY A 1 101 ? 7.522 -10.763 7.209 1.00 96.69 101 GLY A O 1
ATOM 803 N N . GLU A 1 102 ? 6.934 -12.081 5.490 1.00 96.25 102 GLU A N 1
ATOM 804 C CA . GLU A 1 102 ? 8.301 -12.523 5.182 1.00 96.25 102 GLU A CA 1
ATOM 805 C C . GLU A 1 102 ? 9.210 -11.325 4.871 1.00 96.25 102 GLU A C 1
ATOM 807 O O . GLU A 1 102 ? 10.287 -11.192 5.449 1.00 96.25 102 GLU A O 1
ATOM 812 N N . THR A 1 103 ? 8.756 -10.400 4.019 1.00 95.56 103 THR A N 1
ATOM 813 C CA . THR A 1 103 ? 9.542 -9.207 3.660 1.00 95.56 103 THR A CA 1
ATOM 814 C C . THR A 1 103 ? 9.740 -8.267 4.854 1.00 95.56 103 THR A C 1
ATOM 816 O O . THR A 1 103 ? 10.797 -7.651 4.992 1.00 95.56 103 THR A O 1
ATOM 819 N N . PHE A 1 104 ? 8.744 -8.165 5.739 1.00 96.38 104 PHE A N 1
ATOM 820 C CA . PHE A 1 104 ? 8.858 -7.388 6.973 1.00 96.38 104 PHE A CA 1
ATOM 821 C C . PHE A 1 104 ? 9.904 -8.000 7.910 1.00 96.38 104 PHE A C 1
ATOM 823 O O . PHE A 1 104 ? 10.808 -7.304 8.366 1.00 96.38 104 PHE A O 1
ATOM 830 N N . ASP A 1 105 ? 9.822 -9.307 8.166 1.00 95.06 105 ASP A N 1
ATOM 831 C CA . ASP A 1 105 ? 10.737 -10.000 9.075 1.00 95.06 105 ASP A CA 1
ATOM 832 C C . ASP A 1 105 ? 12.189 -9.941 8.552 1.00 95.06 105 ASP A C 1
ATOM 834 O O . ASP A 1 105 ? 13.120 -9.770 9.341 1.00 95.06 105 ASP A O 1
ATOM 838 N N . GLN A 1 106 ? 12.393 -9.982 7.229 1.00 92.19 106 GLN A N 1
ATOM 839 C CA . GLN A 1 106 ? 13.698 -9.723 6.607 1.00 92.19 106 GLN A CA 1
ATOM 840 C C . GLN A 1 106 ? 14.216 -8.311 6.886 1.00 92.19 106 GLN A C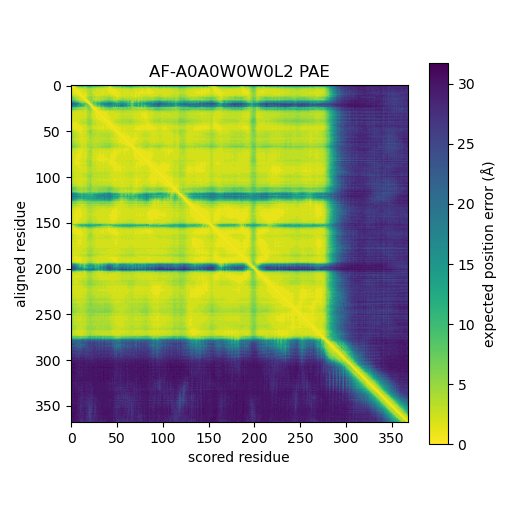 1
ATOM 842 O O . GLN A 1 106 ? 15.392 -8.141 7.206 1.00 92.19 106 GLN A O 1
ATOM 847 N N . ALA A 1 107 ? 13.357 -7.294 6.787 1.00 92.69 107 ALA A N 1
ATOM 848 C CA . ALA A 1 107 ? 13.754 -5.923 7.074 1.00 92.69 107 ALA A CA 1
ATOM 849 C C . ALA A 1 107 ? 14.202 -5.753 8.527 1.00 92.69 107 ALA A C 1
ATOM 851 O O . ALA A 1 107 ? 15.236 -5.136 8.771 1.00 92.69 107 ALA A O 1
ATOM 852 N N . ILE A 1 108 ? 13.481 -6.358 9.475 1.00 93.75 108 ILE A N 1
ATOM 853 C CA . ILE A 1 108 ? 13.834 -6.325 10.900 1.00 93.75 108 ILE A CA 1
ATOM 854 C C . ILE A 1 108 ? 15.202 -6.970 11.161 1.00 93.75 108 ILE A C 1
ATOM 856 O O . ILE A 1 108 ? 15.982 -6.436 11.944 1.00 93.75 108 ILE A O 1
ATOM 860 N N . GLN A 1 109 ? 15.546 -8.063 10.472 1.00 91.75 109 GLN A N 1
ATOM 861 C CA . GLN A 1 109 ? 16.865 -8.706 10.598 1.00 91.75 109 GLN A CA 1
ATOM 862 C C . GLN A 1 109 ? 18.025 -7.811 10.125 1.00 91.75 109 GLN A C 1
ATOM 864 O O . GLN A 1 109 ? 19.166 -7.992 10.557 1.00 91.75 109 GLN A O 1
ATOM 869 N N . CYS A 1 110 ? 17.752 -6.832 9.261 1.00 91.25 110 CYS A N 1
ATOM 870 C CA . CYS A 1 110 ? 18.746 -5.873 8.783 1.00 91.25 110 CYS A CA 1
ATOM 871 C C . CYS A 1 110 ? 18.985 -4.692 9.744 1.00 91.25 110 CYS A C 1
ATOM 873 O O . CYS A 1 110 ? 19.859 -3.860 9.471 1.00 91.25 110 CYS A O 1
ATOM 875 N N . LEU A 1 111 ? 18.240 -4.605 10.851 1.00 91.25 111 LEU A N 1
ATOM 876 C CA . LEU A 1 111 ? 18.350 -3.526 11.833 1.00 91.25 111 LEU A CA 1
ATOM 877 C C . LEU A 1 111 ? 19.251 -3.914 13.021 1.00 91.25 111 LEU A C 1
ATOM 879 O O . LEU A 1 111 ? 19.344 -5.084 13.391 1.00 91.25 111 LEU A O 1
ATOM 883 N N . ASP A 1 112 ? 19.920 -2.928 13.622 1.00 89.75 112 ASP A N 1
ATOM 884 C CA . ASP A 1 112 ? 20.560 -3.061 14.937 1.00 89.75 112 ASP A CA 1
ATOM 885 C C . ASP A 1 112 ? 19.563 -2.873 16.094 1.00 89.75 112 ASP A C 1
ATOM 887 O O . ASP A 1 112 ? 18.375 -2.605 15.907 1.00 89.75 112 ASP A O 1
ATOM 891 N N . GLU A 1 113 ? 20.063 -2.990 17.326 1.00 85.44 113 GLU A N 1
ATOM 892 C CA . GLU A 1 113 ? 19.296 -2.754 18.556 1.00 85.44 113 GLU A CA 1
ATOM 893 C C . GLU A 1 113 ? 18.746 -1.322 18.656 1.00 85.44 113 GLU A C 1
ATOM 895 O O . GLU A 1 113 ? 17.766 -1.077 19.358 1.00 85.44 113 GLU A O 1
ATOM 900 N N . GLN A 1 114 ? 19.359 -0.369 17.950 1.00 83.56 114 GLN A N 1
ATOM 901 C CA . GLN A 1 114 ? 18.916 1.019 17.851 1.00 83.56 114 GLN A CA 1
ATOM 902 C C . GLN A 1 114 ? 17.991 1.246 16.642 1.00 83.56 114 GLN A C 1
ATOM 904 O O . GLN A 1 114 ? 17.677 2.394 16.321 1.00 83.56 114 GLN A O 1
ATOM 909 N N . GLN A 1 115 ? 17.530 0.167 15.998 1.00 85.25 115 GLN A N 1
ATOM 910 C CA . GLN A 1 115 ? 16.612 0.165 14.859 1.00 85.25 115 GLN A CA 1
ATOM 911 C C . GLN A 1 115 ? 17.159 0.888 13.616 1.00 85.25 115 GLN A C 1
ATOM 913 O O . GLN A 1 115 ? 16.398 1.411 12.795 1.00 85.25 115 GLN A O 1
ATOM 918 N N . ASN A 1 116 ? 18.484 0.917 13.453 1.00 85.25 116 ASN A N 1
ATOM 919 C CA . ASN A 1 116 ? 19.157 1.461 12.278 1.00 85.25 116 ASN A CA 1
ATOM 920 C C . ASN A 1 116 ? 19.651 0.344 11.363 1.00 85.25 116 ASN A C 1
ATOM 922 O O . ASN A 1 116 ? 20.070 -0.718 11.813 1.00 85.25 116 ASN A O 1
ATOM 926 N N . TYR A 1 117 ? 19.658 0.606 10.058 1.00 86.56 117 TYR A N 1
ATOM 927 C CA . TYR A 1 117 ? 20.200 -0.335 9.083 1.00 86.56 117 TYR A CA 1
ATOM 928 C C . TYR A 1 117 ? 21.717 -0.488 9.214 1.00 86.56 117 TYR A C 1
ATOM 930 O O . TYR A 1 117 ? 22.462 0.484 9.053 1.00 86.56 117 TYR A O 1
ATOM 938 N N . VAL A 1 118 ? 22.181 -1.727 9.377 1.00 83.00 118 VAL A N 1
ATOM 939 C CA . VAL A 1 118 ? 23.609 -2.063 9.448 1.00 83.00 118 VAL A CA 1
ATOM 940 C C . VAL A 1 118 ? 24.088 -2.592 8.100 1.00 83.00 118 VAL A C 1
ATOM 942 O O . VAL A 1 118 ? 23.567 -3.571 7.580 1.00 83.00 118 VAL A O 1
ATOM 945 N N . LEU A 1 119 ? 25.124 -1.971 7.525 1.00 72.62 119 LEU A N 1
ATOM 946 C CA . LEU A 1 119 ? 25.656 -2.337 6.199 1.00 72.62 119 LEU A CA 1
ATOM 947 C C . LEU A 1 119 ? 26.078 -3.811 6.075 1.00 72.62 119 LEU A C 1
ATOM 949 O O . LEU A 1 119 ? 26.008 -4.373 4.985 1.00 72.62 119 LEU A O 1
ATOM 953 N N . ASP A 1 120 ? 26.532 -4.426 7.166 1.00 72.19 120 ASP A N 1
ATOM 954 C CA . ASP A 1 120 ? 26.993 -5.814 7.158 1.00 72.19 120 ASP A CA 1
ATOM 955 C C . ASP A 1 120 ? 25.855 -6.840 7.236 1.00 72.19 120 ASP A C 1
ATOM 957 O O . ASP A 1 120 ? 26.056 -7.979 6.811 1.00 72.19 120 ASP A O 1
ATOM 961 N N . HIS A 1 121 ? 24.664 -6.453 7.710 1.00 76.69 121 HIS A N 1
ATOM 962 C CA . HIS A 1 121 ? 23.517 -7.365 7.810 1.00 76.69 121 HIS A CA 1
ATOM 963 C C . HIS A 1 121 ? 22.878 -7.644 6.440 1.00 76.69 121 HIS A C 1
ATOM 965 O O . HIS A 1 121 ? 22.309 -8.711 6.233 1.00 76.69 121 HIS A O 1
ATOM 971 N N . ASP A 1 122 ? 23.053 -6.751 5.464 1.00 73.00 122 ASP A N 1
ATOM 972 C CA . ASP A 1 122 ? 22.491 -6.901 4.116 1.00 73.00 122 ASP A CA 1
ATOM 973 C C . ASP A 1 122 ? 23.145 -8.022 3.292 1.00 73.00 122 ASP A C 1
ATOM 975 O O . ASP A 1 122 ? 22.553 -8.524 2.339 1.00 73.00 122 ASP A O 1
ATOM 979 N N . LYS A 1 123 ? 24.388 -8.408 3.610 1.00 68.88 123 LYS A N 1
ATOM 980 C CA . LYS A 1 123 ? 25.235 -9.218 2.710 1.00 68.88 123 LYS A CA 1
ATOM 981 C C . LYS A 1 123 ? 24.709 -10.631 2.447 1.00 68.88 123 LYS A C 1
ATOM 983 O O . LYS A 1 123 ? 25.131 -11.248 1.474 1.00 68.88 123 LYS A O 1
ATOM 988 N N . ASN A 1 124 ? 23.817 -11.130 3.301 1.00 68.88 124 ASN A N 1
ATOM 989 C CA . ASN A 1 124 ? 23.274 -12.487 3.221 1.00 68.88 124 ASN A CA 1
ATOM 990 C C . ASN A 1 124 ? 21.744 -12.520 3.088 1.00 68.88 12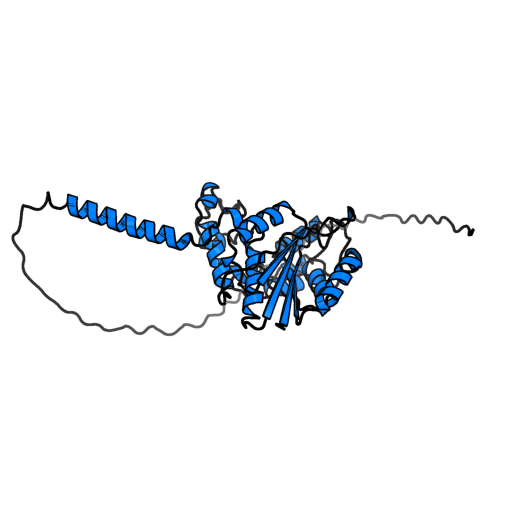4 ASN A C 1
ATOM 992 O O . ASN A 1 124 ? 21.169 -13.607 3.103 1.00 68.88 124 ASN A O 1
ATOM 996 N N . VAL A 1 125 ? 21.081 -11.365 2.979 1.00 76.12 125 VAL A N 1
ATOM 997 C CA . VAL A 1 125 ? 19.619 -11.296 2.887 1.00 76.12 125 VAL A CA 1
ATOM 998 C C . VAL A 1 125 ? 19.221 -11.187 1.422 1.00 76.12 125 VAL A C 1
ATOM 1000 O O . VAL A 1 125 ? 19.631 -10.271 0.710 1.00 76.12 125 VAL A O 1
ATOM 1003 N N . GLN A 1 126 ? 18.421 -12.144 0.954 1.00 80.81 126 GLN A N 1
ATOM 1004 C CA . GLN A 1 126 ? 17.806 -12.051 -0.362 1.00 80.81 126 GLN A CA 1
ATOM 1005 C C . GLN A 1 126 ? 16.675 -11.026 -0.300 1.00 80.81 126 GLN A C 1
ATOM 1007 O O . GLN A 1 126 ? 15.637 -11.287 0.300 1.00 80.81 126 GLN A O 1
ATOM 1012 N N . PHE A 1 127 ? 16.866 -9.880 -0.949 1.00 85.69 127 PHE A N 1
ATOM 1013 C CA . PHE A 1 127 ? 15.816 -8.875 -1.068 1.00 85.69 127 PHE A CA 1
ATOM 1014 C C . PHE A 1 127 ? 14.869 -9.212 -2.210 1.00 85.69 127 PHE A C 1
ATOM 1016 O O . PHE A 1 127 ? 15.297 -9.446 -3.342 1.00 85.69 127 PHE A O 1
ATOM 1023 N N . PHE A 1 128 ? 13.576 -9.203 -1.909 1.00 91.12 128 PHE A N 1
ATOM 1024 C CA . PHE A 1 128 ? 12.544 -9.397 -2.911 1.00 91.12 128 PHE A CA 1
ATOM 1025 C C . PHE A 1 128 ? 12.175 -8.070 -3.575 1.00 91.12 128 PHE A C 1
ATOM 1027 O O . PHE A 1 128 ? 11.967 -7.069 -2.879 1.00 91.12 128 PHE A O 1
ATOM 1034 N N . PRO A 1 129 ? 12.092 -8.036 -4.913 1.00 91.81 129 PRO A N 1
ATOM 1035 C CA . PRO A 1 129 ? 11.756 -6.819 -5.625 1.00 91.81 129 PRO A CA 1
ATOM 1036 C C . PRO A 1 129 ? 10.300 -6.421 -5.389 1.00 91.81 129 PRO A C 1
ATOM 1038 O O . PRO A 1 129 ? 9.419 -7.268 -5.209 1.00 91.81 129 PRO A O 1
ATOM 1041 N N . VAL A 1 130 ? 10.044 -5.117 -5.449 1.00 93.62 130 VAL A N 1
ATOM 1042 C CA . VAL A 1 130 ? 8.702 -4.542 -5.377 1.00 93.62 130 VAL A CA 1
ATOM 1043 C C . VAL A 1 130 ? 8.309 -3.972 -6.734 1.00 93.62 130 VAL A C 1
ATOM 1045 O O . VAL A 1 130 ? 9.113 -3.330 -7.403 1.00 93.62 130 VAL A O 1
ATOM 1048 N N . LEU A 1 131 ? 7.056 -4.189 -7.129 1.00 96.19 131 LEU A N 1
ATOM 1049 C CA . LEU A 1 131 ? 6.447 -3.469 -8.238 1.00 96.19 131 LEU A CA 1
ATOM 1050 C C . LEU A 1 131 ? 5.824 -2.178 -7.699 1.00 96.19 131 LEU A C 1
ATOM 1052 O O . LEU A 1 131 ? 4.904 -2.234 -6.879 1.00 96.19 131 LEU A O 1
ATOM 1056 N N . TYR A 1 132 ? 6.332 -1.029 -8.141 1.00 94.81 132 TYR A N 1
ATOM 1057 C CA . TYR A 1 132 ? 5.879 0.270 -7.647 1.00 94.81 132 TYR A CA 1
ATOM 1058 C C . TYR A 1 132 ? 4.569 0.712 -8.299 1.00 94.81 132 TYR A C 1
ATOM 1060 O O . TYR A 1 132 ? 4.452 0.742 -9.524 1.00 94.81 132 TYR A O 1
ATOM 1068 N N . ASP A 1 133 ? 3.621 1.116 -7.454 1.00 97.31 133 ASP A N 1
ATOM 1069 C CA . ASP A 1 133 ? 2.399 1.826 -7.822 1.00 97.31 133 ASP A CA 1
ATOM 1070 C C . ASP A 1 133 ? 2.442 3.241 -7.237 1.00 97.31 133 ASP A C 1
ATOM 1072 O O . ASP A 1 133 ? 2.318 3.429 -6.025 1.00 97.31 133 ASP A O 1
ATOM 1076 N N . GLU A 1 134 ? 2.598 4.250 -8.090 1.00 96.62 134 GLU A N 1
ATOM 1077 C CA . GLU A 1 134 ? 2.619 5.652 -7.662 1.00 96.62 134 GLU A CA 1
ATOM 1078 C C . GLU A 1 134 ? 1.281 6.119 -7.092 1.00 96.62 134 GLU A C 1
ATOM 1080 O O . GLU A 1 134 ? 1.263 7.050 -6.293 1.00 96.62 134 GLU A O 1
ATOM 1085 N N . SER A 1 135 ? 0.176 5.476 -7.481 1.00 97.75 135 SER A N 1
ATOM 1086 C CA . SER A 1 135 ? -1.172 5.850 -7.047 1.00 97.75 135 SER A CA 1
ATOM 1087 C C . SER A 1 135 ? -1.587 5.249 -5.705 1.00 97.75 135 SER A C 1
ATOM 1089 O O . SER A 1 135 ? -2.639 5.609 -5.187 1.00 97.75 135 SER A O 1
ATOM 1091 N N . LYS A 1 136 ? -0.798 4.313 -5.156 1.00 97.88 136 LYS A N 1
ATOM 1092 C CA . LYS A 1 136 ? -1.118 3.519 -3.955 1.00 97.88 136 LYS A CA 1
ATOM 1093 C C . LYS A 1 136 ? -2.446 2.735 -4.021 1.00 97.88 136 LYS A C 1
ATOM 1095 O O . LYS A 1 136 ? -2.897 2.189 -3.010 1.00 97.88 136 LYS A O 1
ATOM 1100 N N . LEU A 1 137 ? -3.062 2.594 -5.194 1.00 98.62 137 LEU A N 1
ATOM 1101 C CA . LEU A 1 137 ? -4.281 1.808 -5.366 1.00 98.62 137 LEU A CA 1
ATOM 1102 C C . LEU A 1 137 ? -4.038 0.330 -5.041 1.00 98.62 137 LEU A C 1
ATOM 1104 O O . LEU A 1 137 ? -4.864 -0.296 -4.375 1.00 98.62 137 LEU A O 1
ATOM 1108 N N . SER A 1 138 ? -2.895 -0.231 -5.449 1.00 98.38 138 SER A N 1
ATOM 1109 C CA . SER A 1 138 ? -2.596 -1.647 -5.224 1.00 98.38 138 SER A CA 1
ATOM 1110 C C . SER A 1 138 ? -2.492 -2.001 -3.745 1.00 98.38 138 SER A C 1
ATOM 1112 O O . SER A 1 138 ? -2.983 -3.049 -3.328 1.00 98.38 138 SER A O 1
ATOM 1114 N N . ILE A 1 139 ? -1.878 -1.125 -2.946 1.00 98.56 139 ILE A N 1
ATOM 1115 C CA . ILE A 1 139 ? -1.709 -1.344 -1.509 1.00 98.56 139 ILE A CA 1
ATOM 1116 C C . ILE A 1 139 ? -3.032 -1.171 -0.761 1.00 98.56 139 ILE A C 1
ATOM 1118 O O . ILE A 1 139 ? -3.382 -2.023 0.055 1.00 98.56 139 ILE A O 1
ATOM 1122 N N . LEU A 1 140 ? -3.823 -0.152 -1.114 1.00 98.81 140 LEU A N 1
ATOM 1123 C CA . LEU A 1 140 ? -5.157 0.059 -0.553 1.00 98.81 140 LEU A CA 1
ATOM 1124 C C . LEU A 1 140 ? -6.064 -1.147 -0.827 1.00 98.81 140 LEU A C 1
ATOM 1126 O O . LEU A 1 140 ? -6.681 -1.693 0.093 1.00 98.81 140 LEU A O 1
ATOM 1130 N N . LEU A 1 141 ? -6.131 -1.604 -2.081 1.00 98.69 141 LEU A N 1
ATOM 1131 C CA . LEU A 1 141 ? -6.960 -2.751 -2.449 1.00 98.69 141 LEU A CA 1
ATOM 1132 C C . LEU A 1 141 ? -6.469 -4.046 -1.794 1.00 98.69 141 LEU A C 1
ATOM 1134 O O . LEU A 1 141 ? -7.297 -4.839 -1.352 1.00 98.69 141 LEU A O 1
ATOM 1138 N N . ALA A 1 142 ? -5.157 -4.265 -1.675 1.00 98.62 142 ALA A N 1
ATOM 1139 C CA . ALA A 1 142 ? -4.625 -5.443 -0.992 1.00 98.62 142 ALA A CA 1
ATOM 1140 C C . ALA A 1 142 ? -5.057 -5.491 0.483 1.00 98.62 142 ALA A C 1
ATOM 1142 O O . ALA A 1 142 ? -5.565 -6.512 0.947 1.00 98.62 142 ALA A O 1
ATOM 1143 N N . GLN A 1 143 ? -4.907 -4.380 1.206 1.00 98.75 143 GLN A N 1
ATOM 1144 C CA . GLN A 1 143 ? -5.215 -4.295 2.636 1.00 98.75 143 GLN A CA 1
ATOM 1145 C C . GLN A 1 143 ? -6.718 -4.399 2.911 1.00 98.75 143 GLN A C 1
ATOM 1147 O O . GLN A 1 143 ? -7.143 -5.185 3.760 1.00 98.75 143 GLN A O 1
ATOM 1152 N N . THR A 1 144 ? -7.538 -3.661 2.158 1.00 98.69 144 THR A N 1
ATOM 1153 C CA . THR A 1 144 ? -9.004 -3.699 2.296 1.00 98.69 144 THR A CA 1
ATOM 1154 C C . THR A 1 144 ? -9.568 -5.080 1.965 1.00 98.69 144 THR A C 1
ATOM 1156 O O . THR A 1 144 ? -10.410 -5.597 2.705 1.00 98.69 144 THR A O 1
ATOM 1159 N N . LYS A 1 145 ? -9.075 -5.725 0.898 1.00 98.44 145 LYS A N 1
ATOM 1160 C CA . LYS A 1 145 ? -9.498 -7.080 0.528 1.00 98.44 145 LYS A CA 1
ATOM 1161 C C . LYS A 1 145 ? -9.056 -8.114 1.559 1.00 98.44 145 LYS A C 1
ATOM 1163 O O . LYS A 1 145 ? -9.901 -8.907 1.973 1.00 98.44 145 LYS A O 1
ATOM 1168 N N . LYS A 1 146 ? -7.805 -8.066 2.035 1.00 98.19 146 LYS A N 1
ATOM 1169 C CA . LYS A 1 146 ? -7.324 -8.918 3.136 1.00 98.19 146 LYS A CA 1
ATOM 1170 C C . LYS A 1 146 ? -8.237 -8.806 4.352 1.00 98.19 146 LYS A C 1
ATOM 1172 O O . LYS A 1 146 ? -8.740 -9.823 4.821 1.00 98.19 146 LYS A O 1
ATOM 1177 N N . LEU A 1 147 ? -8.511 -7.585 4.811 1.00 97.75 147 LEU A N 1
ATOM 1178 C CA . LEU A 1 147 ? -9.352 -7.369 5.986 1.00 97.75 147 LEU A CA 1
ATOM 1179 C C . LEU A 1 147 ? -10.776 -7.904 5.764 1.00 97.75 147 LEU A C 1
ATOM 1181 O O . LEU A 1 147 ? -11.321 -8.595 6.618 1.00 97.75 147 LEU A O 1
ATOM 1185 N N . SER A 1 148 ? -11.361 -7.677 4.585 1.00 97.50 148 SER A N 1
ATOM 1186 C CA . SER A 1 148 ? -12.685 -8.221 4.251 1.00 97.50 148 SER A CA 1
ATOM 1187 C C . SER A 1 148 ? -12.734 -9.753 4.176 1.00 97.50 148 SER A C 1
ATOM 1189 O O . SER A 1 148 ? -13.786 -10.339 4.433 1.00 97.50 148 SER A O 1
ATOM 1191 N N . ALA A 1 149 ? -11.615 -10.396 3.828 1.00 97.12 149 ALA A N 1
ATOM 1192 C CA . ALA A 1 149 ? -11.483 -11.847 3.756 1.00 97.12 149 ALA A CA 1
ATOM 1193 C C . ALA A 1 149 ? -11.255 -12.488 5.135 1.00 97.12 149 ALA A C 1
ATOM 1195 O O . ALA A 1 149 ? -11.699 -13.615 5.342 1.00 97.12 149 ALA A O 1
ATOM 1196 N N . GLU A 1 150 ? -10.614 -11.783 6.076 1.00 96.56 150 GLU A N 1
ATOM 1197 C CA . GLU A 1 150 ? -10.487 -12.218 7.479 1.00 96.56 150 GLU A CA 1
ATOM 1198 C C . GLU A 1 150 ? -11.811 -12.120 8.251 1.00 96.56 150 GLU A C 1
ATOM 1200 O O . GLU A 1 150 ? -12.049 -12.905 9.167 1.00 96.56 150 GLU A O 1
ATOM 1205 N N . TYR A 1 151 ? -12.702 -11.211 7.840 1.00 95.75 151 TYR A N 1
ATOM 1206 C CA . TYR A 1 151 ? -14.033 -11.026 8.424 1.00 95.75 151 TYR A CA 1
ATOM 1207 C C . TYR A 1 151 ? -15.141 -11.274 7.385 1.00 95.75 151 TYR A C 1
ATOM 1209 O O . TYR A 1 151 ? -15.852 -10.335 7.006 1.00 95.75 151 TYR A O 1
ATOM 1217 N N . PRO A 1 152 ? -15.317 -12.515 6.888 1.00 90.62 152 PRO A N 1
ATOM 1218 C CA . PRO A 1 152 ? -16.229 -12.808 5.780 1.00 90.62 152 PRO A CA 1
ATOM 1219 C C . PRO A 1 152 ? -17.716 -12.752 6.168 1.00 90.62 152 PRO A C 1
ATOM 1221 O O . PRO A 1 152 ? -18.555 -12.553 5.295 1.00 90.62 152 PRO A O 1
ATOM 1224 N N . ASP A 1 153 ? -18.048 -12.875 7.456 1.00 86.25 153 ASP A N 1
ATOM 1225 C CA . ASP A 1 153 ? -19.436 -12.985 7.916 1.00 86.25 153 ASP A CA 1
ATOM 1226 C C . ASP A 1 153 ? -20.207 -11.657 7.875 1.00 86.25 153 ASP A C 1
ATOM 1228 O O . ASP A 1 153 ? -19.728 -10.610 8.321 1.00 86.25 153 ASP A O 1
ATOM 1232 N N . ASP A 1 154 ? -21.483 -11.714 7.489 1.00 81.38 154 ASP A N 1
ATOM 1233 C CA . ASP A 1 154 ? -22.408 -10.565 7.427 1.00 81.38 154 ASP A CA 1
ATOM 1234 C C . ASP A 1 154 ? -22.699 -9.886 8.785 1.00 81.38 154 ASP A C 1
ATOM 1236 O O . ASP A 1 154 ? -23.428 -8.888 8.873 1.00 81.38 154 ASP A O 1
ATOM 1240 N N . HIS A 1 155 ? -22.126 -10.418 9.864 1.00 87.88 155 HIS A N 1
ATOM 1241 C CA . HIS A 1 155 ? -22.185 -9.865 11.211 1.00 87.88 155 HIS A CA 1
ATOM 1242 C C . HIS A 1 155 ? -21.180 -8.733 11.461 1.00 87.88 155 HIS A C 1
ATOM 1244 O O . HIS A 1 155 ? -21.297 -8.065 12.492 1.00 87.88 155 HIS A O 1
ATOM 1250 N N . TYR A 1 156 ? -20.246 -8.495 10.533 1.00 92.31 156 TYR A N 1
ATOM 1251 C CA . TYR A 1 156 ? -19.225 -7.453 10.640 1.00 92.31 156 TYR A CA 1
ATOM 1252 C C . TYR A 1 156 ? -19.457 -6.286 9.675 1.00 92.31 156 TYR A C 1
ATOM 1254 O O . TYR A 1 156 ? -19.854 -6.479 8.525 1.00 92.31 156 TYR A O 1
ATOM 1262 N N . GLU A 1 157 ? -19.156 -5.079 10.148 1.00 96.62 157 GLU A N 1
ATOM 1263 C CA . GLU A 1 157 ? -18.951 -3.875 9.333 1.00 96.62 157 GLU A CA 1
ATOM 1264 C C . GLU A 1 157 ? -17.499 -3.424 9.469 1.00 96.62 157 GLU A C 1
ATOM 1266 O O . GLU A 1 157 ? -16.933 -3.480 10.563 1.00 96.62 157 GLU A O 1
ATOM 1271 N N . ILE A 1 158 ? -16.900 -2.982 8.367 1.00 98.19 158 ILE A N 1
ATOM 1272 C CA . ILE A 1 158 ? -15.494 -2.582 8.316 1.00 98.19 158 ILE A CA 1
ATOM 1273 C C . ILE A 1 158 ? -15.431 -1.089 8.018 1.00 98.19 158 ILE A C 1
ATOM 1275 O O . ILE A 1 158 ? -15.898 -0.660 6.967 1.00 98.19 158 ILE A O 1
ATOM 1279 N N . ASP A 1 159 ? -14.820 -0.312 8.907 1.00 98.56 159 ASP A N 1
ATOM 1280 C CA . ASP A 1 159 ? -14.393 1.052 8.595 1.00 98.56 159 ASP A CA 1
ATOM 1281 C C . ASP A 1 159 ? -12.885 1.007 8.318 1.00 98.56 159 ASP A C 1
ATOM 1283 O O . ASP A 1 159 ? -12.104 0.613 9.183 1.00 98.56 159 ASP A O 1
ATOM 1287 N N . PHE A 1 160 ? -12.471 1.363 7.106 1.00 98.75 160 PHE A N 1
ATOM 1288 C CA . PHE A 1 160 ? -11.070 1.354 6.700 1.00 98.75 160 PHE A CA 1
ATOM 1289 C C . PHE A 1 160 ? -10.590 2.784 6.463 1.00 98.75 160 PHE A C 1
ATOM 1291 O O . PHE A 1 160 ? -11.044 3.446 5.530 1.00 98.75 160 PHE A O 1
ATOM 1298 N N . TYR A 1 161 ? -9.678 3.253 7.304 1.00 98.50 161 TYR A N 1
ATOM 1299 C CA . TYR A 1 161 ? -9.056 4.565 7.238 1.00 98.50 161 TYR A CA 1
ATOM 1300 C C . TYR A 1 161 ? -7.708 4.478 6.522 1.00 98.50 161 TYR A C 1
ATOM 1302 O O . TYR A 1 161 ? -6.849 3.671 6.880 1.00 98.50 161 TYR A O 1
ATOM 1310 N N . PHE A 1 162 ? -7.516 5.324 5.515 1.00 98.38 162 PHE A N 1
ATOM 1311 C CA . PHE A 1 162 ? -6.273 5.424 4.755 1.00 98.38 162 PHE A CA 1
ATOM 1312 C C . PHE A 1 162 ? -5.720 6.844 4.894 1.00 98.38 162 PHE A C 1
ATOM 1314 O O . PHE A 1 162 ? -6.284 7.786 4.332 1.00 98.38 162 PHE A O 1
ATOM 1321 N N . TYR A 1 163 ? -4.656 6.986 5.683 1.00 96.25 163 TYR A N 1
ATOM 1322 C CA . TYR A 1 163 ? -4.022 8.262 6.013 1.00 96.25 163 TYR A CA 1
ATOM 1323 C C . TYR A 1 163 ? -2.822 8.503 5.094 1.00 96.25 163 TYR A C 1
ATOM 1325 O O . TYR A 1 163 ? -1.960 7.63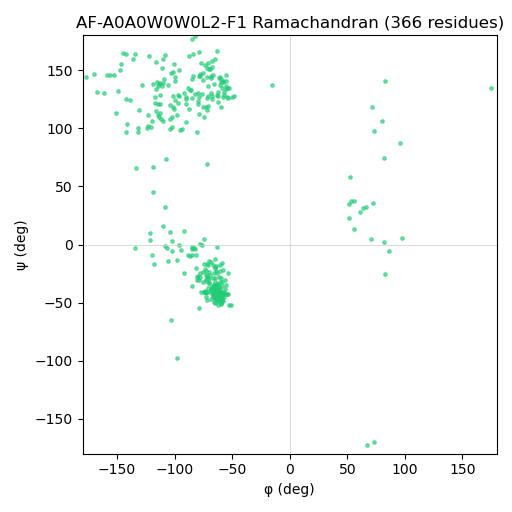0 4.967 1.00 96.25 163 TYR A O 1
ATOM 1333 N N . ASP A 1 164 ? -2.770 9.676 4.469 1.00 95.31 164 ASP A N 1
ATOM 1334 C CA . ASP A 1 164 ? -1.714 10.074 3.530 1.00 95.31 164 ASP A CA 1
ATOM 1335 C C . ASP A 1 164 ? -1.567 11.601 3.532 1.00 95.31 164 ASP A C 1
ATOM 1337 O O . ASP A 1 164 ? -2.568 12.302 3.674 1.00 95.31 164 ASP A O 1
ATOM 1341 N N . ASP A 1 165 ? -0.360 12.132 3.365 1.00 93.00 165 ASP A N 1
ATOM 1342 C CA . ASP A 1 165 ? -0.095 13.574 3.264 1.00 93.00 165 ASP A CA 1
ATOM 1343 C C . ASP A 1 165 ? -0.190 14.109 1.825 1.00 93.00 165 ASP A C 1
ATOM 1345 O O . ASP A 1 165 ? -0.217 15.323 1.605 1.00 93.00 165 ASP A O 1
ATOM 1349 N N . GLN A 1 166 ? -0.305 13.231 0.825 1.00 93.88 166 GLN A N 1
ATOM 1350 C CA . GLN A 1 166 ? -0.390 13.617 -0.583 1.00 93.88 166 GLN A CA 1
ATOM 1351 C C . GLN A 1 166 ? -1.840 13.746 -1.055 1.00 93.88 166 GLN A C 1
ATOM 1353 O O . GLN A 1 166 ? -2.508 12.779 -1.429 1.00 93.88 166 GLN A O 1
ATOM 1358 N N . LYS A 1 167 ? -2.327 14.992 -1.090 1.00 94.75 167 LYS A N 1
ATOM 1359 C CA . LYS A 1 167 ? -3.692 15.321 -1.531 1.00 94.75 167 LYS A CA 1
ATOM 1360 C C . LYS A 1 167 ? -4.008 14.819 -2.944 1.00 94.75 167 LYS A C 1
ATOM 1362 O O . LYS A 1 167 ? -5.123 14.378 -3.193 1.00 94.75 167 LYS A O 1
ATOM 1367 N N . ASP A 1 168 ? -3.062 14.885 -3.873 1.00 96.56 168 ASP A N 1
ATOM 1368 C CA . ASP A 1 168 ? -3.246 14.430 -5.255 1.00 96.56 168 ASP A CA 1
ATOM 1369 C C . ASP A 1 168 ? -3.449 12.910 -5.351 1.00 96.56 168 ASP A C 1
ATOM 1371 O O . ASP A 1 168 ? -4.299 12.454 -6.120 1.00 96.56 168 ASP A O 1
ATOM 1375 N N . ILE A 1 169 ? -2.738 12.132 -4.527 1.00 96.94 169 ILE A N 1
ATOM 1376 C CA . ILE A 1 169 ? -2.964 10.688 -4.381 1.00 96.94 169 ILE A CA 1
ATOM 1377 C C . ILE A 1 169 ? -4.376 10.432 -3.843 1.00 96.94 169 ILE A C 1
ATOM 1379 O O . ILE A 1 169 ? -5.120 9.633 -4.419 1.00 96.94 169 ILE A O 1
ATOM 1383 N N . LEU A 1 170 ? -4.776 11.130 -2.777 1.00 97.94 170 LEU A N 1
ATOM 1384 C CA . LEU A 1 170 ? -6.095 10.950 -2.165 1.00 97.94 170 LEU A CA 1
ATOM 1385 C C . LEU A 1 170 ? -7.245 11.371 -3.087 1.00 97.94 170 LEU A C 1
ATOM 1387 O O . LEU A 1 170 ? -8.230 10.642 -3.190 1.00 97.94 170 LEU A O 1
ATOM 1391 N N . ASP A 1 171 ? -7.115 12.493 -3.798 1.00 98.19 171 ASP A N 1
ATOM 1392 C CA . ASP A 1 171 ? -8.093 12.954 -4.790 1.00 98.19 171 ASP A CA 1
ATOM 1393 C C . ASP A 1 171 ? -8.284 11.903 -5.895 1.00 98.19 171 ASP A C 1
ATOM 1395 O O . ASP A 1 171 ? -9.416 11.550 -6.239 1.00 98.19 171 ASP A O 1
ATOM 1399 N N . ALA A 1 172 ? -7.182 11.361 -6.426 1.00 98.38 172 ALA A N 1
ATOM 1400 C CA . ALA A 1 172 ? -7.228 10.351 -7.476 1.00 98.38 172 ALA A CA 1
ATOM 1401 C C . ALA A 1 172 ? -7.864 9.042 -6.982 1.00 98.38 172 ALA A C 1
ATOM 1403 O O . ALA A 1 172 ? -8.728 8.484 -7.666 1.00 98.38 172 ALA A O 1
ATOM 1404 N N . LEU A 1 173 ? -7.479 8.562 -5.793 1.00 98.62 173 LEU A N 1
ATOM 1405 C CA . LEU A 1 173 ? -8.067 7.372 -5.171 1.00 98.62 173 LEU A CA 1
ATOM 1406 C C . LEU A 1 173 ? -9.564 7.560 -4.917 1.00 98.62 173 LEU A C 1
ATOM 1408 O O . LEU A 1 173 ? -10.351 6.666 -5.241 1.00 98.62 173 LEU A O 1
ATOM 1412 N N . HIS A 1 174 ? -9.968 8.719 -4.385 1.00 98.62 174 HIS A N 1
ATOM 1413 C CA . HIS A 1 174 ? -11.368 9.034 -4.105 1.00 98.62 174 HIS A CA 1
ATOM 1414 C C . HIS A 1 174 ? -12.208 8.995 -5.376 1.00 98.62 174 HIS A C 1
ATOM 1416 O O . HIS A 1 174 ? -13.213 8.281 -5.440 1.00 98.62 174 HIS A O 1
ATOM 1422 N N . GLN A 1 175 ? -11.760 9.699 -6.417 1.00 98.44 175 GLN A N 1
ATOM 1423 C CA . GLN A 1 175 ? -12.439 9.735 -7.707 1.00 98.44 175 GLN A CA 1
ATOM 1424 C C . GLN A 1 175 ? -12.552 8.329 -8.310 1.00 98.44 175 GLN A C 1
ATOM 1426 O O . GLN A 1 175 ? -13.641 7.915 -8.717 1.00 98.44 175 GLN A O 1
ATOM 1431 N N . HIS A 1 176 ? -11.445 7.582 -8.345 1.00 98.25 176 HIS A N 1
ATOM 1432 C CA . HIS A 1 176 ? -11.404 6.256 -8.953 1.00 98.25 176 HIS A CA 1
ATOM 1433 C C . HIS A 1 176 ? -12.314 5.261 -8.219 1.00 98.25 176 HIS A C 1
ATOM 1435 O O . HIS A 1 176 ? -13.099 4.556 -8.856 1.00 98.25 176 HIS A O 1
ATOM 1441 N N . LEU A 1 177 ? -12.263 5.212 -6.886 1.00 98.44 177 LEU A N 1
ATOM 1442 C CA . LEU A 1 177 ? -13.035 4.248 -6.094 1.00 98.44 177 LEU A CA 1
ATOM 1443 C C . LEU A 1 177 ? -14.510 4.639 -5.949 1.00 98.44 177 LEU A C 1
ATOM 1445 O O . LEU A 1 177 ? -15.354 3.752 -5.829 1.00 98.44 177 LEU A O 1
ATOM 1449 N N . THR A 1 178 ? -14.855 5.924 -6.058 1.00 98.25 178 THR A N 1
ATOM 1450 C CA . THR A 1 178 ? -16.256 6.372 -6.159 1.00 98.25 178 THR A CA 1
ATOM 1451 C C . THR A 1 178 ? -16.914 5.855 -7.440 1.00 98.25 178 THR A C 1
ATOM 1453 O O . THR A 1 178 ? -18.081 5.461 -7.426 1.00 98.25 178 THR A O 1
ATOM 1456 N N . GLN A 1 179 ? -16.166 5.798 -8.545 1.00 97.56 179 GLN A N 1
ATOM 1457 C CA . GLN A 1 179 ? -16.641 5.248 -9.818 1.00 97.56 179 GLN A CA 1
ATOM 1458 C C . GLN A 1 179 ? -16.604 3.711 -9.844 1.00 97.56 179 GLN A C 1
ATOM 1460 O O . GLN A 1 179 ? -17.422 3.084 -10.514 1.00 97.56 179 GLN A O 1
ATOM 1465 N N . ASN A 1 180 ? -15.705 3.096 -9.072 1.00 97.88 180 ASN A N 1
ATOM 1466 C CA . ASN A 1 180 ? -15.454 1.653 -9.074 1.00 97.88 180 ASN A CA 1
ATOM 1467 C C . ASN A 1 180 ? -15.732 1.000 -7.711 1.00 97.88 180 ASN A C 1
ATOM 1469 O O . ASN A 1 180 ? -14.975 0.155 -7.237 1.00 97.88 180 ASN A O 1
ATOM 1473 N N . ARG A 1 181 ? -16.858 1.350 -7.077 1.00 98.06 181 ARG A N 1
ATOM 1474 C CA . ARG A 1 181 ? -17.228 0.868 -5.726 1.00 98.06 181 ARG A CA 1
ATOM 1475 C C . ARG A 1 181 ? -17.323 -0.654 -5.597 1.00 98.06 181 ARG A C 1
ATOM 1477 O O . ARG A 1 181 ? -17.188 -1.186 -4.498 1.00 98.06 181 ARG A O 1
ATOM 1484 N N . HIS A 1 182 ? -17.517 -1.356 -6.711 1.00 97.56 182 HIS A N 1
ATOM 1485 C CA . HIS A 1 182 ? -17.560 -2.816 -6.769 1.00 97.56 182 HIS A CA 1
ATOM 1486 C C . HIS A 1 182 ? -16.197 -3.474 -6.483 1.00 97.56 182 HIS A C 1
ATOM 1488 O O . HIS A 1 182 ? -16.146 -4.669 -6.209 1.00 97.56 182 HIS A O 1
ATOM 1494 N N . LEU A 1 183 ? -15.097 -2.714 -6.516 1.00 97.50 183 LEU A N 1
ATOM 1495 C CA . LEU A 1 183 ? -13.767 -3.194 -6.128 1.00 97.50 183 LEU A CA 1
ATOM 1496 C C . LEU A 1 183 ? -13.618 -3.383 -4.614 1.00 97.50 183 LEU A C 1
ATOM 1498 O O . LEU A 1 183 ? -12.763 -4.154 -4.168 1.00 97.50 183 LEU A O 1
ATOM 1502 N N . LEU A 1 184 ? -14.446 -2.682 -3.837 1.00 98.31 184 LEU A N 1
ATOM 1503 C CA . LEU A 1 184 ? -14.502 -2.752 -2.383 1.00 98.31 184 LEU A CA 1
ATOM 1504 C C . LEU A 1 184 ? -15.662 -3.659 -1.961 1.00 98.31 184 LEU A C 1
ATOM 1506 O O . LEU A 1 184 ? -16.752 -3.599 -2.533 1.00 98.31 184 LEU A O 1
ATOM 1510 N N . CYS A 1 185 ? -15.454 -4.467 -0.922 1.00 97.12 185 CYS A N 1
ATOM 1511 C CA . CYS A 1 185 ? -16.511 -5.300 -0.348 1.00 97.12 185 CYS A CA 1
ATOM 1512 C C . CYS A 1 185 ? -17.681 -4.431 0.154 1.00 97.12 185 CYS A C 1
ATOM 1514 O O . CYS A 1 185 ? -17.468 -3.400 0.787 1.00 97.12 185 CYS A O 1
ATOM 1516 N N . ARG A 1 186 ? -18.926 -4.869 -0.055 1.00 96.81 186 ARG A N 1
ATOM 1517 C CA . ARG A 1 186 ? -20.157 -4.147 0.321 1.00 96.81 186 ARG A CA 1
ATOM 1518 C C . ARG A 1 186 ? -20.317 -3.820 1.804 1.00 96.81 186 ARG A C 1
ATOM 1520 O O . ARG A 1 186 ? -21.150 -2.996 2.163 1.00 96.81 186 ARG A O 1
ATOM 1527 N N . ARG A 1 187 ? -19.540 -4.476 2.665 1.00 95.38 187 ARG A N 1
ATOM 1528 C CA . ARG A 1 187 ? -19.521 -4.258 4.120 1.00 95.38 187 ARG A CA 1
ATOM 1529 C C . ARG A 1 187 ? -18.415 -3.298 4.565 1.00 95.38 187 ARG A C 1
ATOM 1531 O O . ARG A 1 187 ? -18.274 -3.056 5.761 1.00 95.38 187 ARG A O 1
ATOM 1538 N N . LEU A 1 188 ? -17.621 -2.795 3.622 1.00 98.00 188 LEU A N 1
ATOM 1539 C CA . LEU A 1 188 ? -16.499 -1.903 3.867 1.00 98.00 188 LEU A CA 1
ATOM 1540 C C . LEU A 1 188 ? -16.882 -0.458 3.547 1.00 98.00 188 LEU A C 1
ATOM 1542 O O . LEU A 1 188 ? -17.337 -0.151 2.445 1.00 98.00 188 LEU A O 1
ATOM 1546 N N . ASN A 1 189 ? -16.647 0.424 4.509 1.00 98.56 189 ASN A N 1
ATOM 1547 C CA . ASN A 1 189 ? -16.634 1.868 4.349 1.00 98.56 189 ASN A CA 1
ATOM 1548 C C . ASN A 1 189 ? -15.176 2.307 4.266 1.00 98.56 189 ASN A C 1
ATOM 1550 O O . ASN A 1 189 ? -14.427 2.120 5.222 1.00 98.56 189 ASN A O 1
ATOM 1554 N N . LEU A 1 190 ? -14.769 2.867 3.134 1.00 98.81 190 LEU A N 1
ATOM 1555 C CA . LEU A 1 190 ? -13.447 3.454 2.972 1.00 98.81 190 LEU A CA 1
ATOM 1556 C C . LEU A 1 190 ? -13.508 4.942 3.319 1.00 98.81 190 LEU A C 1
ATOM 1558 O O . LEU A 1 190 ? -14.355 5.670 2.798 1.00 98.81 190 LEU A O 1
ATOM 1562 N N . ILE A 1 191 ? -12.586 5.378 4.170 1.00 98.56 191 ILE A N 1
ATOM 1563 C CA . ILE A 1 191 ? -12.412 6.761 4.593 1.00 98.56 191 ILE A CA 1
ATOM 1564 C C . ILE A 1 191 ? -10.980 7.170 4.255 1.00 98.56 191 ILE A C 1
ATOM 1566 O O . ILE A 1 191 ? -10.021 6.672 4.843 1.00 98.56 191 ILE A O 1
ATOM 1570 N N . LEU A 1 192 ? -10.838 8.071 3.288 1.00 98.50 192 LEU A N 1
ATOM 1571 C CA . LEU A 1 192 ? -9.553 8.676 2.953 1.00 98.50 192 LEU A CA 1
ATOM 1572 C C . LEU A 1 192 ? -9.349 9.911 3.827 1.00 98.50 192 LEU A C 1
ATOM 1574 O O . LEU A 1 192 ? -10.275 10.710 3.988 1.00 98.50 192 LEU A O 1
ATOM 1578 N N . VAL A 1 193 ? -8.158 10.055 4.399 1.00 96.25 193 VAL A N 1
ATOM 1579 C CA . VAL A 1 193 ? -7.851 11.125 5.350 1.00 96.25 193 VAL A CA 1
ATOM 1580 C C . VAL A 1 193 ? -6.553 11.801 4.939 1.00 96.25 193 VAL A C 1
ATOM 1582 O O . VAL A 1 193 ? -5.492 11.180 4.983 1.00 96.25 193 VAL A O 1
ATOM 1585 N N . LEU A 1 194 ? -6.639 13.081 4.574 1.00 93.69 194 LEU A N 1
ATOM 1586 C CA . LEU A 1 194 ? -5.453 13.901 4.361 1.00 93.69 194 LEU A CA 1
ATOM 1587 C C . LEU A 1 194 ? -4.829 14.203 5.720 1.00 93.69 194 LEU A C 1
ATOM 1589 O O . LEU A 1 194 ? -5.448 14.852 6.572 1.00 93.69 194 LEU A O 1
ATOM 1593 N N . TYR A 1 195 ? -3.619 13.692 5.909 1.00 86.69 195 TYR A N 1
ATOM 1594 C CA . TYR A 1 195 ? -2.808 13.899 7.092 1.00 86.69 195 TYR A CA 1
ATOM 1595 C C . TYR A 1 195 ? -1.936 15.142 6.878 1.00 86.69 195 TYR A C 1
ATOM 1597 O O . TYR A 1 195 ? -0.991 15.083 6.093 1.00 86.69 195 TYR A O 1
ATOM 1605 N N . PRO A 1 196 ? -2.242 16.291 7.504 1.00 71.06 196 PRO A N 1
ATOM 1606 C CA . PRO A 1 196 ? -1.480 17.499 7.247 1.00 71.06 196 PRO A CA 1
ATOM 1607 C C . PRO A 1 196 ? -0.064 17.380 7.830 1.00 71.06 196 PRO A C 1
ATOM 1609 O O . PRO A 1 196 ? 0.135 16.718 8.858 1.00 71.06 196 PRO A O 1
ATOM 1612 N N . PRO A 1 197 ? 0.925 18.065 7.234 1.00 64.06 197 PRO A N 1
ATOM 1613 C CA . PRO A 1 197 ? 2.248 18.187 7.822 1.00 64.06 197 PRO A CA 1
ATOM 1614 C C . PRO A 1 197 ? 2.159 18.764 9.241 1.00 64.06 197 PRO A C 1
ATOM 1616 O O . PRO A 1 197 ? 1.505 19.778 9.488 1.00 64.06 197 PRO A O 1
ATOM 1619 N N . ILE A 1 198 ? 2.879 18.147 10.182 1.00 57.78 198 ILE A N 1
ATOM 1620 C CA . ILE A 1 198 ? 2.886 18.492 11.622 1.00 57.78 198 ILE A CA 1
ATOM 1621 C C . ILE A 1 198 ? 3.187 19.981 11.874 1.00 57.78 198 ILE A C 1
ATOM 1623 O O . ILE A 1 198 ? 2.807 20.542 12.900 1.00 57.78 198 ILE A O 1
ATOM 1627 N N . THR A 1 199 ? 3.872 20.631 10.935 1.00 53.50 199 THR A N 1
ATOM 1628 C CA . THR A 1 199 ? 4.320 22.020 11.027 1.00 53.50 199 THR A CA 1
ATOM 1629 C C . THR A 1 199 ? 3.205 23.059 10.935 1.00 53.50 199 THR A C 1
ATOM 1631 O O . THR A 1 199 ? 3.445 24.196 11.333 1.00 53.50 199 THR A O 1
ATOM 1634 N N . GLU A 1 200 ? 2.015 22.711 10.435 1.00 52.44 200 GLU A N 1
ATOM 1635 C CA . GLU A 1 200 ? 0.980 23.707 10.097 1.00 52.44 200 GLU A CA 1
ATOM 1636 C C . GLU A 1 200 ? -0.210 23.742 11.069 1.00 52.44 200 GLU A C 1
ATOM 1638 O O . GLU A 1 200 ? -1.048 24.634 10.984 1.00 52.44 200 GLU A O 1
ATOM 1643 N N . GLY A 1 201 ? -0.251 22.858 12.075 1.00 52.31 201 GLY A N 1
ATOM 1644 C CA . GLY A 1 201 ? -1.281 22.911 13.121 1.00 52.31 201 GLY A CA 1
ATOM 1645 C C . GLY A 1 201 ? -2.707 22.684 12.606 1.00 52.31 201 GLY A C 1
ATOM 1646 O O . GLY A 1 201 ? -3.654 23.239 13.164 1.00 52.31 201 GLY A O 1
ATOM 1647 N N . GLU A 1 202 ? -2.870 21.888 11.549 1.00 59.91 202 GLU A N 1
ATOM 1648 C CA . GLU A 1 202 ? -4.148 21.750 10.853 1.00 59.91 202 GLU A CA 1
ATOM 1649 C C . GLU A 1 202 ? -4.930 20.484 11.220 1.00 59.91 202 GLU A C 1
ATOM 1651 O O . GLU A 1 202 ? -4.400 19.466 11.669 1.00 59.91 202 GLU A O 1
ATOM 1656 N N . ASN A 1 203 ? -6.244 20.590 11.033 1.00 74.06 203 ASN A N 1
ATOM 1657 C CA . ASN A 1 203 ? -7.194 19.508 11.228 1.00 74.06 203 ASN A CA 1
ATOM 1658 C C . ASN A 1 203 ? -7.051 18.477 10.106 1.00 74.06 203 ASN A C 1
ATOM 1660 O O . ASN A 1 203 ? -6.867 18.836 8.945 1.00 74.06 203 ASN A O 1
ATOM 1664 N N . LEU A 1 204 ? -7.223 17.200 10.444 1.00 85.88 204 LEU A N 1
ATOM 1665 C CA . LEU A 1 204 ? -7.392 16.142 9.451 1.00 85.88 204 LEU A CA 1
ATOM 1666 C C . LEU A 1 204 ? -8.557 16.488 8.516 1.00 85.88 204 LEU A C 1
ATOM 1668 O O . LEU A 1 204 ? -9.625 16.895 8.986 1.00 85.88 204 LEU A O 1
ATOM 1672 N N . ILE A 1 205 ? -8.367 16.289 7.212 1.00 91.38 205 ILE A N 1
ATOM 1673 C CA . ILE A 1 205 ? -9.438 16.448 6.224 1.00 91.38 205 ILE A CA 1
ATOM 1674 C C . ILE A 1 205 ? -9.893 15.054 5.802 1.00 91.38 205 ILE A C 1
ATOM 1676 O O . ILE A 1 205 ? -9.179 14.334 5.105 1.00 91.38 205 ILE A O 1
ATOM 1680 N N . GLU A 1 206 ? -11.088 14.669 6.244 1.00 94.88 206 GLU A N 1
ATOM 1681 C CA . GLU A 1 206 ? -11.736 13.427 5.823 1.00 94.88 206 GLU A CA 1
ATOM 1682 C C . GLU A 1 206 ? -12.515 13.653 4.519 1.00 94.88 206 GLU A C 1
ATOM 1684 O O . GLU A 1 206 ? -13.270 14.619 4.384 1.00 94.88 206 GLU A O 1
ATOM 1689 N N . TYR A 1 207 ? -12.341 12.750 3.557 1.00 97.62 207 TYR A N 1
ATOM 1690 C CA . TYR A 1 207 ? -13.128 12.723 2.323 1.00 97.62 207 TYR A CA 1
ATOM 1691 C C . TYR A 1 207 ? -14.507 12.091 2.568 1.00 97.62 207 TYR A C 1
ATOM 1693 O O . TYR A 1 207 ? -14.734 11.412 3.571 1.00 97.62 207 TYR A O 1
ATOM 1701 N N . GLU A 1 208 ? -15.435 12.266 1.619 1.00 98.19 208 GLU A N 1
ATOM 1702 C CA . GLU A 1 208 ? -16.721 11.563 1.658 1.00 98.19 208 GLU A CA 1
ATOM 1703 C C . GLU A 1 208 ? -16.512 10.039 1.649 1.00 98.19 208 GLU A C 1
ATOM 1705 O O . GLU A 1 208 ? -15.726 9.514 0.855 1.00 98.19 208 GLU A O 1
ATOM 1710 N N . ILE A 1 209 ? -17.239 9.338 2.526 1.00 98.62 209 ILE A N 1
ATOM 1711 C CA . ILE A 1 209 ? -17.134 7.888 2.715 1.00 98.62 209 ILE A CA 1
ATOM 1712 C C . ILE A 1 209 ? -17.509 7.143 1.430 1.00 98.62 209 ILE A C 1
ATOM 1714 O O . ILE A 1 209 ? -18.590 7.334 0.873 1.00 98.62 209 ILE A O 1
ATOM 1718 N N . ILE A 1 210 ? -16.659 6.199 1.023 1.00 98.69 210 ILE A N 1
ATOM 1719 C CA . ILE A 1 210 ? -16.930 5.296 -0.097 1.00 98.69 210 ILE A CA 1
ATOM 1720 C C . ILE A 1 210 ? -17.348 3.935 0.461 1.00 98.69 210 ILE A C 1
ATOM 1722 O O . ILE A 1 210 ? -16.516 3.126 0.867 1.00 98.69 210 ILE A O 1
ATOM 1726 N N . THR A 1 211 ? -18.650 3.655 0.474 1.00 98.50 211 THR A N 1
ATOM 1727 C CA . THR A 1 211 ? -19.154 2.318 0.828 1.00 98.50 211 THR A CA 1
ATOM 1728 C C . THR A 1 211 ? -19.000 1.376 -0.363 1.00 98.50 211 THR A C 1
ATOM 1730 O O . THR A 1 211 ? -19.480 1.682 -1.457 1.00 98.50 211 THR A O 1
ATOM 1733 N N . GLY A 1 212 ? -18.369 0.222 -0.183 1.00 98.19 212 GLY A N 1
ATOM 1734 C CA . GLY A 1 212 ? -18.220 -0.760 -1.254 1.00 98.19 212 GLY A CA 1
ATOM 1735 C C . GLY A 1 212 ? -19.551 -1.319 -1.758 1.00 98.19 212 GLY A C 1
ATOM 1736 O O . GLY A 1 212 ? -20.604 -1.153 -1.139 1.00 98.19 212 GLY A O 1
ATOM 1737 N N . THR A 1 213 ? -19.515 -1.999 -2.899 1.00 97.88 213 THR A N 1
ATOM 1738 C CA . THR A 1 213 ? -20.678 -2.714 -3.462 1.00 97.88 213 THR A CA 1
ATOM 1739 C C . THR A 1 213 ? -20.342 -4.121 -3.951 1.00 97.88 213 THR A C 1
ATOM 1741 O O . THR A 1 213 ? -21.237 -4.836 -4.396 1.00 97.88 213 THR A O 1
ATOM 1744 N N . GLY A 1 214 ? -19.072 -4.521 -3.876 1.00 96.62 214 GLY A N 1
ATOM 1745 C CA . GLY A 1 214 ? -18.584 -5.820 -4.319 1.00 96.62 214 GLY A CA 1
ATOM 1746 C C . GLY A 1 214 ? -18.723 -6.920 -3.275 1.00 96.62 214 GLY A C 1
ATOM 1747 O O . GLY A 1 214 ? -19.115 -6.697 -2.129 1.00 96.62 214 GLY A O 1
ATOM 1748 N N . GLU A 1 215 ? -18.342 -8.127 -3.673 1.00 96.06 215 GLU A N 1
ATOM 1749 C CA . GLU A 1 215 ? -18.259 -9.279 -2.778 1.00 96.06 215 GLU A CA 1
ATOM 1750 C C . GLU A 1 215 ? -16.893 -9.367 -2.089 1.00 96.06 215 GLU A C 1
ATOM 1752 O O . GLU A 1 215 ? -15.911 -8.757 -2.520 1.00 96.06 215 GLU A O 1
ATOM 1757 N N . THR A 1 216 ? -16.825 -10.136 -1.000 1.00 96.38 216 THR A N 1
ATOM 1758 C CA . THR A 1 216 ? -15.540 -10.498 -0.392 1.00 96.38 216 THR A CA 1
ATOM 1759 C C . THR A 1 216 ? -14.715 -11.319 -1.383 1.00 96.38 216 THR A C 1
ATOM 1761 O O . THR A 1 216 ? -15.167 -12.333 -1.912 1.00 96.38 216 THR A O 1
ATOM 1764 N N . ASP A 1 217 ? -13.477 -10.887 -1.613 1.00 96.12 217 ASP A N 1
ATOM 1765 C CA . ASP A 1 217 ? -12.539 -11.553 -2.511 1.00 96.12 217 ASP A CA 1
ATOM 1766 C C . ASP A 1 217 ? -11.620 -12.493 -1.723 1.00 96.12 217 ASP A C 1
ATOM 1768 O O . ASP A 1 217 ? -10.630 -12.074 -1.122 1.00 96.12 217 ASP A O 1
ATOM 1772 N N . HIS A 1 218 ? -11.945 -13.784 -1.720 1.00 95.69 218 HIS A N 1
ATOM 1773 C CA . HIS A 1 218 ? -11.141 -14.795 -1.028 1.00 95.69 218 HIS A CA 1
ATOM 1774 C C . HIS A 1 218 ? -9.804 -15.097 -1.728 1.00 95.69 218 HIS A C 1
ATOM 1776 O O . HIS A 1 218 ? -8.900 -15.632 -1.091 1.00 95.69 218 HIS A O 1
ATOM 1782 N N . ASN A 1 219 ? -9.650 -14.717 -3.002 1.00 97.19 219 ASN A N 1
ATOM 1783 C CA . ASN A 1 219 ? -8.427 -14.894 -3.792 1.00 97.19 219 ASN A CA 1
ATOM 1784 C C . ASN A 1 219 ? -7.718 -13.551 -4.023 1.00 97.19 219 ASN A C 1
ATOM 1786 O O . ASN A 1 219 ? -7.076 -13.331 -5.052 1.00 97.19 219 ASN A O 1
ATOM 1790 N N . TRP A 1 220 ? -7.829 -12.637 -3.056 1.00 97.50 220 TRP A N 1
ATOM 1791 C CA . TRP A 1 220 ? -7.393 -11.253 -3.210 1.00 97.50 220 TRP A CA 1
ATOM 1792 C C . TRP A 1 220 ? -5.930 -11.109 -3.631 1.00 97.50 220 TRP A C 1
ATOM 1794 O O . TRP A 1 220 ? -5.615 -10.225 -4.422 1.00 97.50 220 TRP A O 1
ATOM 1804 N N . ARG A 1 221 ? -5.031 -11.994 -3.181 1.00 98.19 221 ARG A N 1
ATOM 1805 C CA . ARG A 1 221 ? -3.622 -11.987 -3.612 1.00 98.19 221 ARG A CA 1
ATOM 1806 C C . ARG A 1 221 ? -3.501 -12.153 -5.124 1.00 98.19 221 ARG A C 1
ATOM 1808 O O . ARG A 1 221 ? -2.786 -11.395 -5.774 1.00 98.19 221 ARG A O 1
ATOM 1815 N N . GLN A 1 222 ? -4.218 -13.121 -5.689 1.00 97.94 222 GLN A N 1
ATOM 1816 C CA . GLN A 1 222 ? -4.244 -13.369 -7.126 1.00 97.94 222 GLN A CA 1
ATOM 1817 C C . GLN A 1 222 ? -4.900 -12.208 -7.873 1.00 97.94 222 GLN A C 1
ATOM 1819 O O . GLN A 1 222 ? -4.391 -11.825 -8.922 1.00 97.94 222 GLN A O 1
ATOM 1824 N N . SER A 1 223 ? -5.958 -11.611 -7.322 1.00 97.56 223 SER A N 1
ATOM 1825 C CA . SER A 1 223 ? -6.610 -10.430 -7.902 1.00 97.56 223 SER A CA 1
ATOM 1826 C C . SER A 1 223 ? -5.665 -9.227 -7.991 1.00 97.56 223 SER A C 1
ATOM 1828 O O . SER A 1 223 ? -5.637 -8.547 -9.012 1.00 97.56 223 SER A O 1
ATOM 1830 N N . ILE A 1 224 ? -4.835 -8.987 -6.968 1.00 98.19 224 ILE A N 1
ATOM 1831 C CA . ILE A 1 224 ? -3.820 -7.919 -6.990 1.00 98.19 224 ILE A CA 1
ATOM 1832 C C . ILE A 1 224 ? -2.728 -8.203 -8.033 1.00 98.19 224 ILE A C 1
ATOM 1834 O O . ILE A 1 224 ? -2.320 -7.300 -8.764 1.00 98.19 224 ILE A O 1
ATOM 1838 N N . VAL A 1 225 ? -2.281 -9.456 -8.165 1.00 98.00 225 VAL A N 1
ATOM 1839 C CA . VAL A 1 225 ? -1.329 -9.851 -9.220 1.00 98.00 225 VAL A CA 1
ATOM 1840 C C . VAL A 1 225 ? -1.951 -9.725 -10.615 1.00 98.00 225 VAL A C 1
ATOM 1842 O O . VAL A 1 225 ? -1.271 -9.295 -11.543 1.00 98.00 225 VAL A O 1
ATOM 1845 N N . ALA A 1 226 ? -3.225 -10.082 -10.786 1.00 97.06 226 ALA A N 1
ATOM 1846 C CA . ALA A 1 226 ? -3.947 -9.927 -12.049 1.00 97.06 226 ALA A CA 1
ATOM 1847 C C . ALA A 1 226 ? -4.057 -8.450 -12.445 1.00 97.06 226 ALA A C 1
ATOM 1849 O O . ALA A 1 226 ? -3.670 -8.086 -13.548 1.00 97.06 226 ALA A O 1
ATOM 1850 N N . MET A 1 227 ? -4.435 -7.586 -11.504 1.00 97.56 227 MET A N 1
ATOM 1851 C CA . MET A 1 227 ? -4.444 -6.138 -11.705 1.00 97.56 227 MET A CA 1
ATOM 1852 C C . MET A 1 227 ? -3.069 -5.602 -12.143 1.00 97.56 227 MET A C 1
ATOM 1854 O O . MET A 1 227 ? -2.982 -4.798 -13.066 1.00 97.56 227 MET A O 1
ATOM 1858 N N . ALA A 1 228 ? -1.976 -6.077 -11.538 1.00 97.75 228 ALA A N 1
ATOM 1859 C CA . ALA A 1 228 ? -0.624 -5.705 -11.958 1.00 97.75 228 ALA A CA 1
ATOM 1860 C C . ALA A 1 228 ? -0.277 -6.192 -13.378 1.00 97.75 228 ALA A C 1
ATOM 1862 O O . ALA A 1 228 ? 0.372 -5.469 -14.136 1.00 97.75 228 ALA A O 1
ATOM 1863 N N . LYS A 1 229 ? -0.710 -7.401 -13.756 1.00 97.38 229 LYS A N 1
ATOM 1864 C CA . LYS A 1 229 ? -0.555 -7.924 -15.123 1.00 97.38 229 LYS A CA 1
ATOM 1865 C C . LYS A 1 229 ? -1.279 -7.041 -16.135 1.00 97.38 229 LYS A C 1
ATOM 1867 O O . LYS A 1 229 ? -0.670 -6.675 -17.137 1.00 97.38 229 LYS A O 1
ATOM 1872 N N . ASP A 1 230 ? -2.519 -6.670 -15.838 1.00 96.44 230 ASP A N 1
ATOM 1873 C CA . ASP A 1 230 ? -3.345 -5.821 -16.697 1.00 96.44 230 ASP A CA 1
ATOM 1874 C C . ASP A 1 230 ? -2.728 -4.425 -16.849 1.00 96.44 230 ASP A C 1
ATOM 1876 O O . ASP A 1 230 ? -2.583 -3.936 -17.965 1.00 96.44 230 ASP A O 1
ATOM 1880 N N . CYS A 1 231 ? -2.268 -3.821 -15.747 1.00 97.31 231 CYS A N 1
ATOM 1881 C CA . CYS A 1 231 ? -1.512 -2.565 -15.747 1.00 97.31 231 CYS A CA 1
ATOM 1882 C C . CYS A 1 231 ? -0.328 -2.598 -16.720 1.00 97.31 231 CYS A C 1
ATOM 1884 O O . CYS A 1 231 ? -0.173 -1.696 -17.544 1.00 97.31 231 CYS A O 1
ATOM 1886 N N . ILE A 1 232 ? 0.511 -3.635 -16.613 1.00 97.75 232 ILE A N 1
ATOM 1887 C CA . ILE A 1 232 ? 1.720 -3.767 -17.432 1.00 97.75 232 ILE A CA 1
ATOM 1888 C C . ILE A 1 232 ? 1.348 -3.992 -18.893 1.00 97.75 232 ILE A C 1
ATOM 1890 O O . ILE A 1 232 ? 1.960 -3.392 -19.767 1.00 97.75 232 ILE A O 1
ATOM 1894 N N . ALA A 1 233 ? 0.351 -4.826 -19.177 1.00 96.31 233 ALA A N 1
ATOM 1895 C CA . ALA A 1 233 ? -0.080 -5.099 -20.544 1.00 96.31 233 ALA A CA 1
ATOM 1896 C C . ALA A 1 233 ? -0.874 -3.941 -21.177 1.00 96.31 233 ALA A C 1
ATOM 1898 O O . ALA A 1 233 ? -1.028 -3.909 -22.399 1.00 96.31 233 ALA A O 1
ATOM 1899 N N . SER A 1 234 ? -1.374 -2.997 -20.372 1.00 96.44 234 SER A N 1
ATOM 1900 C CA . SER A 1 234 ? -2.238 -1.919 -20.845 1.00 96.44 234 SER A CA 1
ATOM 1901 C C . SER A 1 234 ? -1.582 -1.081 -21.934 1.00 96.44 234 SER A C 1
ATOM 1903 O O . SER A 1 234 ? -0.412 -0.697 -21.857 1.00 96.44 234 SER A O 1
ATOM 1905 N N . ARG A 1 235 ? -2.382 -0.705 -22.934 1.00 95.94 235 ARG A N 1
ATOM 1906 C CA . ARG A 1 235 ? -1.944 0.210 -23.989 1.00 95.94 235 ARG A CA 1
ATOM 1907 C C . ARG A 1 235 ? -1.387 1.518 -23.419 1.00 95.94 235 ARG A C 1
ATOM 1909 O O . ARG A 1 235 ? -0.352 1.977 -23.886 1.00 95.94 235 ARG A O 1
ATOM 1916 N N . ALA A 1 236 ? -2.046 2.077 -22.402 1.00 96.38 236 ALA A N 1
ATOM 1917 C CA . ALA A 1 236 ? -1.640 3.330 -21.769 1.00 96.38 236 ALA A CA 1
ATOM 1918 C C . ALA A 1 236 ? -0.211 3.260 -21.207 1.00 96.38 236 ALA A C 1
ATOM 1920 O O . ALA A 1 236 ? 0.568 4.186 -21.412 1.00 96.38 236 ALA A O 1
ATOM 1921 N N . TYR A 1 237 ? 0.153 2.152 -20.553 1.00 97.50 237 TYR A N 1
ATOM 1922 C CA . TYR A 1 237 ? 1.515 1.964 -20.058 1.00 97.50 237 TYR A CA 1
ATOM 1923 C C . TYR A 1 237 ? 2.501 1.650 -21.190 1.00 97.50 237 TYR A C 1
ATOM 1925 O O . TYR A 1 237 ? 3.601 2.193 -21.229 1.00 97.50 237 TYR A O 1
ATOM 1933 N N . GLN A 1 238 ? 2.101 0.816 -22.153 1.00 97.88 238 GLN A N 1
ATOM 1934 C CA . GLN A 1 238 ? 2.964 0.390 -23.257 1.00 97.88 238 GLN A CA 1
ATOM 1935 C C . GLN A 1 238 ? 3.336 1.522 -24.230 1.00 97.88 238 GLN A C 1
ATOM 1937 O O . GLN A 1 238 ? 4.427 1.488 -24.801 1.00 97.88 238 GLN A O 1
ATOM 1942 N N . GLU A 1 239 ? 2.483 2.539 -24.390 1.00 97.56 239 GLU A N 1
ATOM 1943 C CA . GLU A 1 239 ? 2.773 3.757 -25.170 1.00 97.56 239 GLU A CA 1
ATOM 1944 C C . GLU A 1 239 ? 3.917 4.595 -24.573 1.00 97.56 239 GLU A C 1
ATOM 1946 O O . GLU A 1 239 ? 4.523 5.394 -25.286 1.00 97.56 239 GLU A O 1
ATOM 1951 N N . MET A 1 240 ? 4.257 4.384 -23.297 1.00 97.88 240 MET A N 1
ATOM 1952 C CA . MET A 1 240 ? 5.393 5.034 -22.637 1.00 97.88 240 MET A CA 1
ATOM 1953 C C . MET A 1 240 ? 6.735 4.327 -22.909 1.00 97.88 240 MET A C 1
ATOM 1955 O O . MET A 1 240 ? 7.771 4.803 -22.457 1.00 97.88 240 MET A O 1
ATOM 1959 N N . ASP A 1 241 ? 6.714 3.205 -23.636 1.00 97.75 241 ASP A N 1
ATOM 1960 C CA . ASP A 1 241 ? 7.865 2.346 -23.947 1.00 97.75 241 ASP A CA 1
ATOM 1961 C C . ASP A 1 241 ? 8.682 1.911 -22.707 1.00 97.75 241 ASP A C 1
ATOM 1963 O O . ASP A 1 241 ? 9.884 2.178 -22.608 1.00 97.75 241 ASP A O 1
ATOM 1967 N N . PRO A 1 242 ? 8.043 1.241 -21.724 1.00 97.94 242 PRO A N 1
ATOM 1968 C CA . PRO A 1 242 ? 8.715 0.815 -20.504 1.00 97.94 242 PRO A CA 1
ATOM 1969 C C . PRO A 1 242 ? 9.789 -0.235 -20.809 1.00 97.94 242 PRO A C 1
ATOM 1971 O O . PRO A 1 242 ? 9.584 -1.170 -21.589 1.00 97.94 242 PRO A O 1
ATOM 1974 N N . CYS A 1 243 ? 10.939 -0.112 -20.153 1.00 98.25 243 CYS A N 1
ATOM 1975 C CA . CYS A 1 243 ? 12.074 -1.012 -20.319 1.00 98.25 243 CYS A CA 1
ATOM 1976 C C . CYS A 1 243 ? 12.776 -1.264 -18.979 1.00 98.25 243 CYS A C 1
ATOM 1978 O O . CYS A 1 243 ? 12.580 -0.529 -18.011 1.00 98.25 243 CYS A O 1
ATOM 1980 N N . ASN A 1 244 ? 13.602 -2.306 -18.911 1.00 97.75 244 ASN A N 1
ATOM 1981 C CA . ASN A 1 244 ? 14.537 -2.488 -17.807 1.00 97.75 244 ASN A CA 1
ATOM 1982 C C . ASN A 1 244 ? 15.682 -1.461 -17.956 1.00 97.75 244 ASN A C 1
ATOM 1984 O O . ASN A 1 244 ? 16.414 -1.541 -18.949 1.00 97.75 244 ASN A O 1
ATOM 1988 N N . PRO A 1 245 ? 15.895 -0.536 -17.000 1.00 96.50 245 PRO A N 1
ATOM 1989 C CA . PRO A 1 245 ? 16.896 0.531 -17.124 1.00 96.50 245 PRO A CA 1
ATOM 1990 C C . PRO A 1 245 ? 18.328 0.027 -17.318 1.00 96.50 245 PRO A C 1
ATOM 1992 O O . PRO A 1 245 ? 19.131 0.666 -17.993 1.00 96.50 245 PRO A O 1
ATOM 1995 N N . SER A 1 246 ? 18.647 -1.127 -16.732 1.00 95.38 246 SER A N 1
ATOM 1996 C CA . SER A 1 246 ? 19.992 -1.703 -16.749 1.00 95.38 246 SER A CA 1
ATOM 1997 C C . SER A 1 246 ? 20.335 -2.388 -18.077 1.00 95.38 246 SER A C 1
ATOM 1999 O O . SER A 1 246 ? 21.505 -2.460 -18.447 1.00 95.38 246 SER A O 1
ATOM 2001 N N . THR A 1 247 ? 19.338 -2.905 -18.803 1.00 96.81 247 THR A N 1
ATOM 2002 C CA . THR A 1 247 ? 19.547 -3.694 -20.035 1.00 96.81 247 THR A CA 1
ATOM 2003 C C . THR A 1 247 ? 18.941 -3.069 -21.289 1.00 96.81 247 THR A C 1
ATOM 2005 O O . THR A 1 247 ? 19.284 -3.480 -22.394 1.00 96.81 247 THR A O 1
ATOM 2008 N N . GLY A 1 248 ? 18.024 -2.110 -21.144 1.00 97.25 248 GLY A N 1
ATOM 2009 C CA . GLY A 1 248 ? 17.222 -1.557 -22.238 1.00 97.25 248 GLY A CA 1
ATOM 2010 C C . GLY A 1 248 ? 16.162 -2.518 -22.787 1.00 97.25 248 GLY A C 1
ATOM 2011 O O . GLY A 1 248 ? 15.489 -2.187 -23.760 1.00 97.25 248 GLY A O 1
ATOM 2012 N N . THR A 1 249 ? 15.995 -3.704 -22.191 1.00 97.88 249 THR A N 1
ATOM 2013 C CA . THR A 1 249 ? 15.02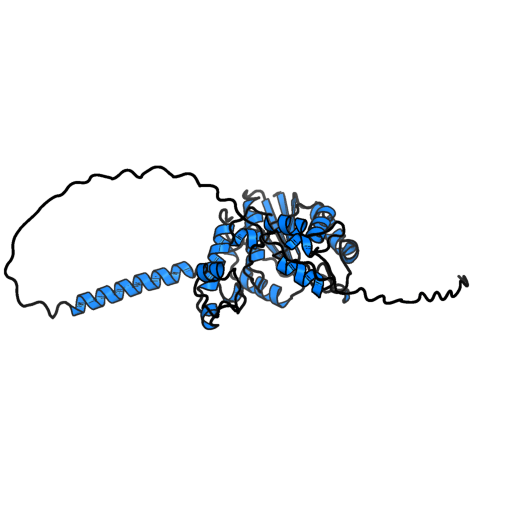4 -4.702 -22.662 1.00 97.88 249 THR A CA 1
ATOM 2014 C C . THR A 1 249 ? 13.597 -4.192 -22.436 1.00 97.88 249 THR A C 1
ATOM 2016 O O . THR A 1 249 ? 13.284 -3.820 -21.302 1.00 97.88 249 THR A O 1
ATOM 2019 N N . PRO A 1 250 ? 12.719 -4.179 -23.458 1.00 98.25 250 PRO A N 1
ATOM 2020 C CA . PRO A 1 250 ? 11.331 -3.751 -23.294 1.00 98.25 250 PRO A CA 1
ATOM 2021 C C . PRO A 1 250 ? 10.560 -4.622 -22.296 1.00 98.25 250 PRO A C 1
ATOM 2023 O O . PRO A 1 250 ? 10.734 -5.839 -22.265 1.00 98.25 250 PRO A O 1
ATOM 2026 N N . ILE A 1 251 ? 9.655 -4.008 -21.536 1.00 98.31 251 ILE A N 1
ATOM 2027 C CA . ILE A 1 251 ? 8.760 -4.685 -20.594 1.00 98.31 251 ILE A CA 1
ATOM 2028 C C . ILE A 1 251 ? 7.368 -4.746 -21.214 1.00 98.31 251 ILE A C 1
ATOM 2030 O O . ILE A 1 251 ? 6.625 -3.768 -21.189 1.00 98.31 251 ILE A O 1
ATOM 2034 N N . ARG A 1 252 ? 7.009 -5.891 -21.802 1.00 97.44 252 ARG A N 1
ATOM 2035 C CA . ARG A 1 252 ? 5.718 -6.080 -22.491 1.00 97.44 252 ARG A CA 1
ATOM 2036 C C . ARG A 1 252 ? 4.737 -6.928 -21.686 1.00 97.44 252 ARG A C 1
ATOM 2038 O O . ARG A 1 252 ? 3.551 -6.967 -21.994 1.00 97.44 252 ARG A O 1
ATOM 2045 N N . SER A 1 253 ? 5.226 -7.611 -20.658 1.00 97.81 253 SER A N 1
ATOM 2046 C CA . SER A 1 253 ? 4.445 -8.514 -19.826 1.00 97.81 253 SER A CA 1
ATOM 2047 C C . SER A 1 253 ? 4.901 -8.488 -18.371 1.00 97.81 253 SER A C 1
ATOM 2049 O O . SER A 1 253 ? 5.997 -8.036 -18.035 1.00 97.81 253 SER A O 1
ATOM 2051 N N . TYR A 1 254 ? 4.062 -9.030 -17.489 1.00 97.44 254 TYR A N 1
ATOM 2052 C CA . TYR A 1 254 ? 4.423 -9.231 -16.086 1.00 97.44 254 TYR A CA 1
ATOM 2053 C C . TYR A 1 254 ? 5.634 -10.156 -15.916 1.00 97.44 254 TYR A C 1
ATOM 2055 O O . TYR A 1 254 ? 6.411 -9.967 -14.987 1.00 97.44 254 TYR A O 1
ATOM 2063 N N . GLU A 1 255 ? 5.819 -11.134 -16.808 1.00 97.69 255 GLU A N 1
ATOM 2064 C CA . GLU A 1 255 ? 6.984 -12.022 -16.756 1.00 97.69 255 GLU A CA 1
ATOM 2065 C C . GLU A 1 255 ? 8.263 -11.275 -17.150 1.00 97.69 255 GLU A C 1
ATOM 2067 O O . GLU A 1 255 ? 9.286 -11.453 -16.496 1.00 97.69 255 GLU A O 1
ATOM 2072 N N . ASP A 1 256 ? 8.202 -10.365 -18.130 1.00 97.88 256 ASP A N 1
ATOM 2073 C CA . ASP A 1 256 ? 9.331 -9.475 -18.443 1.00 97.88 256 ASP A CA 1
ATOM 2074 C C . ASP A 1 256 ? 9.680 -8.605 -17.234 1.00 97.88 256 ASP A C 1
ATOM 2076 O O . ASP A 1 256 ? 10.845 -8.510 -16.851 1.00 97.88 256 ASP A O 1
ATOM 2080 N N . ALA A 1 257 ? 8.665 -8.022 -16.586 1.00 97.69 257 ALA A N 1
ATOM 2081 C CA . ALA A 1 257 ? 8.841 -7.211 -15.386 1.00 97.69 257 ALA A CA 1
ATOM 2082 C C . ALA A 1 257 ? 9.446 -8.028 -14.235 1.00 97.69 257 ALA A C 1
ATOM 2084 O O . ALA A 1 257 ? 10.376 -7.573 -13.577 1.00 97.69 257 ALA A O 1
ATOM 2085 N N . ARG A 1 258 ? 8.983 -9.263 -14.019 1.00 96.62 258 ARG A N 1
ATOM 2086 C CA . ARG A 1 258 ? 9.523 -10.173 -13.001 1.00 96.62 258 ARG A CA 1
ATOM 2087 C C . ARG A 1 258 ? 10.966 -10.584 -13.304 1.00 96.62 258 ARG A C 1
ATOM 2089 O O . ARG A 1 258 ? 11.801 -10.578 -12.402 1.00 96.62 258 ARG A O 1
ATOM 2096 N N . ASN A 1 259 ? 11.283 -10.889 -14.562 1.00 96.19 259 ASN A N 1
ATOM 2097 C CA . ASN A 1 259 ? 12.648 -11.187 -15.008 1.00 96.19 259 ASN A CA 1
ATOM 2098 C C . ASN A 1 259 ? 13.575 -9.980 -14.825 1.00 96.19 259 ASN A C 1
ATOM 2100 O O . ASN A 1 259 ? 14.728 -10.137 -14.431 1.00 96.19 259 ASN A O 1
ATOM 2104 N N . ALA A 1 260 ? 13.040 -8.775 -15.015 1.00 96.50 260 ALA A N 1
ATOM 2105 C CA . ALA A 1 260 ? 13.684 -7.508 -14.701 1.00 96.50 260 ALA A CA 1
ATOM 2106 C C . ALA A 1 260 ? 13.725 -7.182 -13.196 1.00 96.50 260 ALA A C 1
ATOM 2108 O O . ALA A 1 260 ? 14.160 -6.091 -12.844 1.00 96.50 260 ALA A O 1
ATOM 2109 N N . GLN A 1 261 ? 13.280 -8.080 -12.306 1.00 95.88 261 GLN A N 1
ATOM 2110 C CA . GLN A 1 261 ? 13.178 -7.837 -10.859 1.00 95.88 261 GLN A CA 1
ATOM 2111 C C . GLN A 1 261 ? 12.377 -6.565 -10.535 1.00 95.88 261 GLN A C 1
ATOM 2113 O O . GLN A 1 261 ? 12.731 -5.809 -9.636 1.00 95.88 261 GLN A O 1
ATOM 2118 N N . PHE A 1 262 ? 11.326 -6.303 -11.313 1.00 96.56 262 PHE A N 1
ATOM 2119 C CA . PHE A 1 262 ? 10.499 -5.096 -11.264 1.00 96.56 262 PHE A CA 1
ATOM 2120 C C . PHE A 1 262 ? 11.293 -3.775 -11.312 1.00 96.56 262 PHE A C 1
ATOM 2122 O O . PHE A 1 262 ? 10.790 -2.733 -10.898 1.00 96.56 262 PHE A O 1
ATOM 2129 N N . ASP A 1 263 ? 12.516 -3.797 -11.852 1.00 95.31 263 ASP A N 1
ATOM 2130 C CA . ASP A 1 263 ? 13.293 -2.602 -12.173 1.00 95.31 263 ASP A CA 1
ATOM 2131 C C . ASP A 1 263 ? 12.801 -2.046 -13.513 1.00 95.31 263 ASP A C 1
ATOM 2133 O O . ASP A 1 263 ? 13.152 -2.552 -14.584 1.00 95.31 263 ASP A O 1
ATOM 2137 N N . LEU A 1 264 ? 11.911 -1.056 -13.440 1.00 96.94 264 LEU A N 1
ATOM 2138 C CA . LEU A 1 264 ? 11.219 -0.462 -14.582 1.00 96.94 264 LEU A CA 1
ATOM 2139 C C . LEU A 1 264 ? 11.690 0.981 -14.773 1.00 96.94 264 LEU A C 1
ATOM 2141 O O . LEU A 1 264 ? 11.806 1.734 -13.810 1.00 96.94 264 LEU A O 1
ATOM 2145 N N . SER A 1 265 ? 11.905 1.397 -16.022 1.00 97.38 265 SER A N 1
ATOM 2146 C CA . SER A 1 265 ? 12.251 2.786 -16.362 1.00 97.38 265 SER A CA 1
ATOM 2147 C C . SER A 1 265 ? 11.142 3.785 -16.039 1.00 97.38 265 SER A C 1
ATOM 2149 O O . SER A 1 265 ? 11.402 4.981 -15.923 1.00 97.38 265 SER A O 1
ATOM 2151 N N . ILE A 1 266 ? 9.912 3.292 -15.904 1.00 96.62 266 ILE A N 1
ATOM 2152 C CA . ILE A 1 266 ? 8.708 4.075 -15.667 1.00 96.62 266 ILE A CA 1
ATOM 2153 C C . ILE A 1 266 ? 7.868 3.326 -14.639 1.00 96.62 266 ILE A C 1
ATOM 2155 O O . ILE A 1 266 ? 7.509 2.164 -14.852 1.00 96.62 266 ILE A O 1
ATOM 2159 N N . ASN A 1 267 ? 7.537 3.994 -13.538 1.00 94.81 267 ASN A N 1
ATOM 2160 C CA . ASN A 1 267 ? 6.669 3.420 -12.518 1.00 94.81 267 ASN A CA 1
ATOM 2161 C C . ASN A 1 267 ? 5.243 3.235 -13.047 1.00 94.81 267 ASN A C 1
ATOM 2163 O O . ASN A 1 267 ? 4.772 3.971 -13.919 1.00 94.81 267 ASN A O 1
ATOM 2167 N N . LEU A 1 268 ? 4.522 2.266 -12.488 1.00 97.12 268 LEU A N 1
ATOM 2168 C CA . LEU A 1 268 ? 3.104 2.126 -12.779 1.00 97.12 268 LEU A CA 1
ATOM 2169 C C . LEU A 1 268 ? 2.300 3.161 -11.996 1.00 97.12 268 LEU A C 1
ATOM 2171 O O . LEU A 1 268 ? 2.593 3.477 -10.845 1.00 97.12 268 LEU A O 1
ATOM 2175 N N . ASN A 1 269 ? 1.216 3.619 -12.608 1.00 97.88 269 ASN A N 1
ATOM 2176 C CA . ASN A 1 269 ? 0.142 4.319 -11.931 1.00 97.88 269 ASN A CA 1
ATOM 2177 C C . ASN A 1 269 ? -1.125 3.496 -12.152 1.00 97.88 269 ASN A C 1
ATOM 2179 O O . ASN A 1 269 ? -1.694 3.511 -13.244 1.00 97.88 269 ASN A O 1
ATOM 2183 N N . PHE A 1 270 ? -1.532 2.728 -11.145 1.00 97.94 270 PHE A N 1
ATOM 2184 C CA . PHE A 1 270 ? -2.598 1.744 -11.320 1.00 97.94 270 PHE A CA 1
ATOM 2185 C C . PHE A 1 270 ? -3.948 2.393 -11.641 1.00 97.94 270 PHE A C 1
ATOM 2187 O O . PHE A 1 270 ? -4.698 1.850 -12.441 1.00 97.94 270 PHE A O 1
ATOM 2194 N N . ILE A 1 271 ? -4.227 3.595 -11.132 1.00 97.88 271 ILE A N 1
ATOM 2195 C CA . ILE A 1 271 ? -5.433 4.353 -11.508 1.00 97.88 271 ILE A CA 1
ATOM 2196 C C . ILE A 1 271 ? -5.464 4.675 -13.011 1.00 97.88 271 ILE A C 1
ATOM 2198 O O . ILE A 1 271 ? -6.532 4.656 -13.621 1.00 97.88 271 ILE A O 1
ATOM 2202 N N . LYS A 1 272 ? -4.312 4.999 -13.612 1.00 97.06 272 LYS A N 1
ATOM 2203 C CA . LYS A 1 272 ? -4.216 5.378 -15.033 1.00 97.06 272 LYS A CA 1
ATOM 2204 C C . LYS A 1 272 ? -4.095 4.177 -15.965 1.00 97.06 272 LYS A C 1
ATOM 2206 O O . LYS A 1 272 ? -4.576 4.235 -17.093 1.00 97.06 272 LYS A O 1
ATOM 2211 N N . HIS A 1 273 ? -3.394 3.136 -15.529 1.00 97.19 273 HIS A N 1
ATOM 2212 C CA . HIS A 1 273 ? -2.990 2.019 -16.386 1.00 97.19 273 HIS A CA 1
ATOM 2213 C C . HIS A 1 273 ? -3.922 0.811 -16.266 1.00 97.19 273 HIS A C 1
ATOM 2215 O O . HIS A 1 273 ? -3.864 -0.075 -17.111 1.00 97.19 273 HIS A O 1
ATOM 2221 N N . TRP A 1 274 ? -4.800 0.762 -15.263 1.00 96.12 274 TRP A N 1
ATOM 2222 C CA . TRP A 1 274 ? -5.755 -0.328 -15.107 1.00 96.12 274 TRP A CA 1
ATOM 2223 C C . TRP A 1 274 ? -7.200 0.141 -15.227 1.00 96.12 274 TRP A C 1
ATOM 2225 O O . TRP A 1 274 ? -7.624 1.122 -14.617 1.00 96.12 274 TRP A O 1
ATOM 2235 N N . GLN A 1 275 ? -7.967 -0.615 -16.011 1.00 90.38 275 GLN A N 1
ATOM 2236 C CA . GLN A 1 275 ? -9.412 -0.484 -16.114 1.00 90.38 275 GLN A CA 1
ATOM 2237 C C . GLN A 1 275 ? -10.061 -1.774 -15.597 1.00 90.38 275 GLN A C 1
ATOM 2239 O O . GLN A 1 275 ? -9.888 -2.830 -16.214 1.00 90.38 275 GLN A O 1
ATOM 2244 N N . PRO A 1 276 ? -10.809 -1.715 -14.482 1.00 89.12 276 PRO A N 1
ATOM 2245 C CA . PRO A 1 276 ? -11.532 -2.870 -13.965 1.00 89.12 276 PRO A CA 1
ATOM 2246 C C . PRO A 1 276 ? -12.433 -3.509 -15.031 1.00 89.12 276 PRO A C 1
ATOM 2248 O O . PRO A 1 276 ? -13.259 -2.831 -15.639 1.00 89.12 276 PRO A O 1
ATOM 2251 N N . GLY A 1 277 ? -12.280 -4.817 -15.256 1.00 79.94 277 GLY A N 1
ATOM 2252 C CA . GLY A 1 277 ? -13.112 -5.589 -16.190 1.00 79.94 277 GLY A CA 1
ATOM 2253 C C . GLY A 1 277 ? -12.721 -5.509 -17.674 1.00 79.94 277 GLY A C 1
ATOM 2254 O O . GLY A 1 277 ? -13.387 -6.129 -18.498 1.00 79.94 277 GLY A O 1
ATOM 2255 N N . ALA A 1 278 ? -11.649 -4.799 -18.046 1.00 71.25 278 ALA A N 1
ATOM 2256 C CA . ALA A 1 278 ? -11.243 -4.671 -19.452 1.00 71.25 278 ALA A CA 1
ATOM 2257 C C . ALA A 1 278 ? -10.667 -5.967 -20.066 1.00 71.25 278 ALA A C 1
ATOM 2259 O O . ALA A 1 278 ? -10.824 -6.199 -21.265 1.00 71.25 278 ALA A O 1
ATOM 2260 N N . ALA A 1 279 ? -10.048 -6.837 -19.257 1.00 59.50 279 ALA A N 1
ATOM 2261 C CA . ALA A 1 279 ? -9.409 -8.069 -19.734 1.00 59.50 279 ALA A CA 1
ATOM 2262 C C . ALA A 1 279 ? -10.387 -9.050 -20.417 1.00 59.50 279 ALA A C 1
ATOM 2264 O O . ALA A 1 279 ? -9.990 -9.786 -21.324 1.00 59.50 279 ALA A O 1
ATOM 2265 N N . ASP A 1 280 ? -11.669 -9.024 -20.037 1.00 50.59 280 ASP A N 1
ATOM 2266 C CA . ASP A 1 280 ? -12.703 -9.871 -20.643 1.00 50.59 280 ASP A CA 1
ATOM 2267 C C . ASP A 1 280 ? -13.175 -9.323 -22.005 1.00 50.59 280 ASP A C 1
ATOM 2269 O O . ASP A 1 280 ? -13.497 -10.091 -22.914 1.00 50.59 280 ASP A O 1
ATOM 2273 N N . ALA A 1 281 ? -13.154 -7.999 -22.194 1.00 51.00 281 ALA A N 1
ATOM 2274 C CA . ALA A 1 281 ? -13.644 -7.349 -23.410 1.00 51.00 281 ALA A CA 1
ATOM 2275 C C . ALA A 1 281 ? -12.690 -7.528 -24.608 1.00 51.00 281 ALA A C 1
ATOM 2277 O O . ALA A 1 281 ? -13.134 -7.812 -25.723 1.00 51.00 281 ALA A O 1
ATOM 2278 N N . GLU A 1 282 ? -11.375 -7.429 -24.392 1.00 52.19 282 GLU A N 1
ATOM 2279 C CA . GLU A 1 282 ? -10.389 -7.555 -25.478 1.00 52.19 282 GLU A CA 1
ATOM 2280 C C . GLU A 1 282 ? -10.234 -9.006 -25.976 1.00 52.19 282 GLU A C 1
ATOM 2282 O O . GLU A 1 282 ? -9.989 -9.242 -27.166 1.00 52.19 282 GLU A O 1
ATOM 2287 N N . GLN A 1 283 ? -10.452 -10.008 -25.110 1.00 47.16 283 GLN A N 1
ATOM 2288 C CA . GLN A 1 283 ? -10.490 -11.414 -25.532 1.00 47.16 283 GLN A CA 1
ATOM 2289 C C . GLN A 1 283 ? -11.714 -11.723 -26.409 1.00 47.16 283 GLN A C 1
ATOM 2291 O O . GLN A 1 283 ? -11.591 -12.456 -27.399 1.00 47.16 283 GLN A O 1
ATOM 2296 N N . GLU A 1 284 ? -12.881 -11.146 -26.110 1.00 48.69 284 GLU A N 1
ATOM 2297 C CA . GLU A 1 284 ? -14.074 -11.280 -26.955 1.00 48.69 284 GLU A CA 1
ATOM 2298 C C . GLU A 1 284 ? -13.916 -10.571 -28.310 1.00 48.69 284 GLU A C 1
ATOM 2300 O O . GLU A 1 284 ? -14.348 -11.097 -29.347 1.00 48.69 284 GLU A O 1
ATOM 2305 N N . GLU A 1 285 ? -13.239 -9.424 -28.348 1.00 52.12 285 GLU A N 1
ATOM 2306 C CA . GLU A 1 285 ? -12.976 -8.691 -29.588 1.00 52.12 285 GLU A CA 1
ATOM 2307 C C . GLU A 1 285 ? -11.988 -9.445 -30.500 1.00 52.12 285 GLU A C 1
ATOM 2309 O O . GLU A 1 285 ? -12.227 -9.604 -31.700 1.00 52.12 285 GLU A O 1
ATOM 2314 N N . HIS A 1 286 ? -10.943 -10.062 -29.939 1.00 50.59 286 HIS A N 1
ATOM 2315 C CA . HIS A 1 286 ? -10.033 -10.924 -30.702 1.00 50.59 286 HIS A CA 1
ATOM 2316 C C . HIS A 1 286 ? -10.701 -12.217 -31.209 1.00 50.59 286 HIS A C 1
ATOM 2318 O O . HIS A 1 286 ? -10.457 -12.643 -32.348 1.00 50.59 286 HIS A O 1
ATOM 2324 N N . LEU A 1 287 ? -11.579 -12.839 -30.414 1.00 47.28 287 LEU A N 1
ATOM 2325 C CA . LEU A 1 287 ? -12.335 -14.032 -30.820 1.00 47.28 287 LEU A CA 1
ATOM 2326 C C . LEU A 1 287 ? -13.404 -13.720 -31.880 1.00 47.28 287 LEU A C 1
ATOM 2328 O O . LEU A 1 287 ? -13.670 -14.553 -32.758 1.00 47.28 287 LEU A O 1
ATOM 2332 N N . SER A 1 288 ? -14.011 -12.535 -31.840 1.00 52.91 288 SER A N 1
ATOM 2333 C CA . SER A 1 288 ? -14.986 -12.084 -32.839 1.00 52.91 288 SER A CA 1
ATOM 2334 C C . SER A 1 288 ? -14.314 -11.635 -34.145 1.00 52.91 288 SER A C 1
ATOM 2336 O O . SER A 1 288 ? -14.735 -12.077 -35.221 1.00 52.91 288 SER A O 1
ATOM 2338 N N . ALA A 1 289 ? -13.191 -10.914 -34.080 1.00 53.81 289 ALA A N 1
ATOM 2339 C CA . ALA A 1 289 ? -12.382 -10.542 -35.244 1.00 53.81 289 ALA A CA 1
ATOM 2340 C C . ALA A 1 289 ? -11.770 -11.765 -35.959 1.00 53.81 289 ALA A C 1
ATOM 2342 O O . ALA A 1 289 ? -11.720 -11.823 -37.195 1.00 53.81 289 ALA A O 1
ATOM 2343 N N . GLY A 1 290 ? -11.366 -12.798 -35.208 1.00 48.50 290 GLY A N 1
ATOM 2344 C CA . GLY A 1 290 ? -10.929 -14.085 -35.763 1.00 48.50 290 GLY A CA 1
ATOM 2345 C C . GLY A 1 290 ? -12.047 -14.833 -36.505 1.00 48.50 290 GLY A C 1
ATOM 2346 O O . GLY A 1 290 ? -11.824 -15.405 -37.579 1.00 48.50 290 GLY A O 1
ATOM 2347 N N . LYS A 1 291 ? -13.285 -14.774 -35.995 1.00 52.81 291 LYS A N 1
ATOM 2348 C CA . LYS A 1 291 ? -14.468 -15.356 -36.656 1.00 52.81 291 LYS A CA 1
ATOM 2349 C C . LYS A 1 291 ? -14.870 -14.592 -37.924 1.00 52.81 291 LYS A C 1
ATOM 2351 O O . LYS A 1 291 ? -15.322 -15.226 -38.884 1.00 52.81 291 LYS A O 1
ATOM 2356 N N . GLU A 1 292 ? -14.678 -13.274 -37.987 1.00 52.72 292 GLU A N 1
ATOM 2357 C CA . GLU A 1 292 ? -14.930 -12.486 -39.204 1.00 52.72 292 GLU A CA 1
ATOM 2358 C C . GLU A 1 292 ? -13.885 -12.713 -40.303 1.00 52.72 292 GLU A C 1
ATOM 2360 O O . GLU A 1 292 ? -14.264 -12.900 -41.467 1.00 52.72 292 GLU A O 1
ATOM 2365 N N . LYS A 1 293 ? -12.590 -12.804 -39.962 1.00 54.12 293 LYS A N 1
ATOM 2366 C CA . LYS A 1 293 ? -11.540 -13.171 -40.934 1.00 54.12 293 LYS A CA 1
ATOM 2367 C C . LYS A 1 293 ? -11.765 -14.573 -41.513 1.00 54.12 293 LYS A C 1
ATOM 2369 O O . LYS A 1 293 ? -11.737 -14.734 -42.734 1.00 54.12 293 LYS A O 1
ATOM 2374 N N . SER A 1 294 ? -12.149 -15.548 -40.683 1.00 50.81 294 SER A N 1
ATOM 2375 C CA . SER A 1 294 ? -12.497 -16.906 -41.139 1.00 50.81 294 SER A CA 1
ATOM 2376 C C . SER A 1 294 ? -13.726 -16.942 -42.068 1.00 50.81 294 SER A C 1
ATOM 2378 O O . SER A 1 294 ? -13.781 -17.729 -43.020 1.00 50.81 294 SER A O 1
ATOM 2380 N N . LYS A 1 295 ? -14.720 -16.063 -41.857 1.00 52.91 295 LYS A N 1
ATOM 2381 C CA . LYS A 1 295 ? -15.879 -15.925 -42.761 1.00 52.91 295 LYS A CA 1
ATOM 2382 C C . LYS A 1 295 ? -15.526 -15.242 -44.089 1.00 52.91 295 LYS A C 1
ATOM 2384 O O . LYS A 1 295 ? -16.143 -15.579 -45.103 1.00 52.91 295 LYS A O 1
ATOM 2389 N N . ARG A 1 296 ? -14.554 -14.322 -44.115 1.00 53.56 296 ARG A N 1
ATOM 2390 C CA . ARG A 1 296 ? -14.068 -13.675 -45.351 1.00 53.56 296 ARG A CA 1
ATOM 2391 C C . ARG A 1 296 ? -13.215 -14.620 -46.203 1.00 53.56 296 ARG A C 1
ATOM 2393 O O . ARG A 1 296 ? -13.442 -14.695 -47.409 1.00 53.56 296 ARG A O 1
ATOM 2400 N N . GLU A 1 297 ? -12.352 -15.434 -45.599 1.00 49.75 297 GLU A N 1
ATOM 2401 C CA . GLU A 1 297 ? -11.544 -16.426 -46.332 1.00 49.75 297 GLU A CA 1
ATOM 2402 C C . GLU A 1 297 ? -12.395 -17.557 -46.934 1.00 49.75 297 GLU A C 1
ATOM 2404 O O . GLU A 1 297 ? -12.196 -17.946 -48.086 1.00 49.75 297 GLU A O 1
ATOM 2409 N N . LYS A 1 298 ? -13.449 -18.008 -46.238 1.00 48.31 298 LYS A N 1
ATOM 2410 C CA . LYS A 1 298 ? -14.397 -19.002 -46.784 1.00 48.31 298 LYS A CA 1
ATOM 2411 C C . LYS A 1 298 ? -15.296 -18.468 -47.909 1.00 48.31 298 LYS A C 1
ATOM 2413 O O . LYS A 1 298 ? -15.913 -19.270 -48.613 1.00 48.31 298 LYS A O 1
ATOM 2418 N N . LYS A 1 299 ? -15.377 -17.146 -48.106 1.00 46.38 299 LYS A N 1
ATOM 2419 C CA . LYS A 1 299 ? -16.057 -16.528 -49.260 1.00 46.38 299 LYS A CA 1
ATOM 2420 C C . LYS A 1 299 ? -15.115 -16.277 -50.447 1.00 46.38 299 LYS A C 1
ATOM 2422 O O . LYS A 1 299 ? -15.597 -16.286 -51.573 1.00 46.38 299 LYS A O 1
ATOM 2427 N N . GLY A 1 300 ? -13.804 -16.149 -50.223 1.00 41.91 300 GLY A N 1
ATOM 2428 C CA . GLY A 1 300 ? -12.790 -16.041 -51.286 1.00 41.91 300 GLY A CA 1
ATOM 2429 C C . GLY A 1 300 ? -12.379 -17.382 -51.912 1.00 41.91 300 GLY A C 1
ATOM 2430 O O . GLY A 1 300 ? -12.057 -17.442 -53.092 1.00 41.91 300 GLY A O 1
ATOM 2431 N N . LEU A 1 301 ? -12.465 -18.486 -51.163 1.00 41.88 301 LEU A N 1
ATOM 2432 C CA . LEU A 1 301 ? -12.071 -19.823 -51.640 1.00 41.88 301 LEU A CA 1
ATOM 2433 C C . LEU A 1 301 ? -13.154 -20.583 -52.428 1.00 41.88 301 LEU A C 1
ATOM 2435 O O . LEU A 1 301 ? -12.884 -21.656 -52.964 1.00 41.88 301 LEU A O 1
ATOM 2439 N N . LYS A 1 302 ? -14.370 -20.034 -52.560 1.00 40.16 302 LYS A N 1
ATOM 2440 C CA . LYS A 1 302 ? -15.445 -20.645 -53.366 1.00 40.16 302 LYS A CA 1
ATOM 2441 C C . LYS A 1 302 ? -15.404 -20.295 -54.862 1.00 40.16 302 LYS A C 1
ATOM 2443 O O . LYS A 1 302 ? -16.222 -20.841 -55.597 1.00 40.16 302 LYS A O 1
ATOM 2448 N N . SER A 1 303 ? -14.471 -19.457 -55.335 1.00 43.44 303 SER A N 1
ATOM 2449 C CA . SER A 1 303 ? -14.357 -19.121 -56.769 1.00 43.44 303 SER A CA 1
ATOM 2450 C C . SER A 1 303 ? -13.147 -19.717 -57.504 1.00 43.44 303 SER A C 1
ATOM 2452 O O . SER A 1 303 ? -13.052 -19.522 -58.711 1.00 43.44 303 SER A O 1
ATOM 2454 N N . ILE A 1 304 ? -12.257 -20.476 -56.843 1.00 45.44 304 ILE A N 1
ATOM 2455 C CA . ILE A 1 304 ? -11.013 -20.972 -57.484 1.00 45.44 304 ILE A CA 1
ATOM 2456 C C . ILE A 1 304 ? -10.890 -22.512 -57.539 1.00 45.44 304 ILE A C 1
ATOM 2458 O O . ILE A 1 304 ? -10.081 -23.034 -58.297 1.00 45.44 304 ILE A O 1
ATOM 2462 N N . PHE A 1 305 ? -11.754 -23.288 -56.876 1.00 35.62 305 PHE A N 1
ATOM 2463 C CA . PHE A 1 305 ? -11.723 -24.761 -56.966 1.00 35.62 305 PHE A CA 1
ATOM 2464 C C . PHE A 1 305 ? -12.890 -25.338 -57.785 1.00 35.62 305 PHE A C 1
ATOM 2466 O O . PHE A 1 305 ? -13.829 -25.937 -57.264 1.00 35.62 305 PHE A O 1
ATOM 2473 N N . ARG A 1 306 ? -12.806 -25.176 -59.110 1.00 37.81 306 ARG A N 1
ATOM 2474 C CA . ARG A 1 306 ? -13.448 -26.052 -60.110 1.00 37.81 306 ARG A CA 1
ATOM 2475 C C . ARG A 1 306 ? -12.435 -26.408 -61.201 1.00 37.81 306 ARG A C 1
ATOM 2477 O O . ARG A 1 306 ? -12.580 -26.023 -62.351 1.00 37.81 306 ARG A O 1
ATOM 2484 N N . SER A 1 307 ? -11.396 -27.152 -60.846 1.00 35.91 307 SER A N 1
ATOM 2485 C CA . SER A 1 307 ? -10.772 -28.090 -61.782 1.00 35.91 307 SER A CA 1
ATOM 2486 C C . SER A 1 307 ? -10.002 -29.143 -60.989 1.00 35.91 307 SER A C 1
ATOM 2488 O O . SER A 1 307 ? -9.425 -28.830 -59.952 1.00 35.91 307 SER A O 1
ATOM 2490 N N . SER A 1 308 ? -9.981 -30.367 -61.515 1.00 33.22 308 SER A N 1
ATOM 2491 C CA . SER A 1 308 ? -9.100 -31.469 -61.097 1.00 33.22 308 SER A CA 1
ATOM 2492 C C . SER A 1 308 ? -9.544 -32.275 -59.868 1.00 33.22 308 SER A C 1
ATOM 2494 O O . SER A 1 308 ? -8.961 -32.205 -58.792 1.00 33.22 308 SER A O 1
ATOM 2496 N N . PHE A 1 309 ? -10.555 -33.124 -60.077 1.00 29.98 309 PHE A N 1
ATOM 2497 C CA . PHE A 1 309 ? -10.823 -34.306 -59.256 1.00 29.98 309 PHE A CA 1
ATOM 2498 C C . PHE A 1 309 ? -10.506 -35.545 -60.107 1.00 29.98 309 PHE A C 1
ATOM 2500 O O . PHE A 1 309 ? -11.265 -35.858 -61.017 1.00 29.98 309 PHE A O 1
ATOM 2507 N N . SER A 1 310 ? -9.396 -36.238 -59.838 1.00 30.98 310 SER A N 1
ATOM 2508 C CA . SER A 1 310 ? -9.286 -37.698 -60.004 1.00 30.98 310 SER A CA 1
ATOM 2509 C C . SER A 1 310 ? -7.976 -38.209 -59.391 1.00 30.98 310 SER A C 1
ATOM 2511 O O . SER A 1 310 ? -6.962 -37.524 -59.458 1.00 30.98 310 SER A O 1
ATOM 2513 N N . LEU A 1 311 ? -8.037 -39.434 -58.855 1.00 33.25 311 LEU A N 1
ATOM 2514 C CA . LEU A 1 311 ? -6.935 -40.289 -58.389 1.00 33.25 311 LEU A CA 1
ATOM 2515 C C . LEU A 1 311 ? -6.234 -39.891 -57.073 1.00 33.25 311 LEU A C 1
ATOM 2517 O O . LEU A 1 311 ? -5.264 -39.150 -57.065 1.00 33.25 311 LEU A O 1
ATOM 2521 N N . PHE A 1 312 ? -6.622 -40.506 -55.952 1.00 31.97 312 PHE A N 1
ATOM 2522 C CA . PHE A 1 312 ? -5.982 -41.737 -55.458 1.00 31.97 312 PHE A CA 1
ATOM 2523 C C . PHE A 1 312 ? -6.694 -42.251 -54.197 1.00 31.97 312 PHE A C 1
ATOM 2525 O O . PHE A 1 312 ? -7.203 -41.497 -53.373 1.00 31.97 312 PHE A O 1
ATOM 2532 N N . ARG A 1 313 ? -6.755 -43.578 -54.101 1.00 32.75 313 ARG A N 1
ATOM 2533 C CA . ARG A 1 313 ? -7.430 -44.388 -53.085 1.00 32.75 313 ARG A CA 1
ATOM 2534 C C . ARG A 1 313 ? -6.368 -45.097 -52.235 1.00 32.75 313 ARG A C 1
ATOM 2536 O O . ARG A 1 313 ? -5.353 -45.525 -52.781 1.00 32.75 313 ARG A O 1
ATOM 2543 N N . SER A 1 314 ? -6.722 -45.373 -50.975 1.00 31.64 314 SER A N 1
ATOM 2544 C CA . SER A 1 314 ? -6.075 -46.327 -50.045 1.00 31.64 314 SER A CA 1
ATOM 2545 C C . SER A 1 314 ? -4.838 -45.769 -49.305 1.00 31.64 314 SER A C 1
ATOM 2547 O O . SER A 1 314 ? -4.069 -45.032 -49.900 1.00 31.64 314 SER A O 1
ATOM 2549 N N . LYS A 1 315 ? -4.573 -46.035 -48.020 1.00 34.00 315 LYS A N 1
ATOM 2550 C CA . LYS A 1 315 ? -4.931 -47.161 -47.139 1.00 34.00 315 LYS A CA 1
ATOM 2551 C C . LYS A 1 315 ? -4.901 -46.719 -45.665 1.00 34.00 315 LYS A C 1
ATOM 2553 O O . LYS A 1 315 ? -4.033 -45.947 -45.270 1.00 34.00 315 LYS A O 1
ATOM 2558 N N . GLU A 1 316 ? -5.803 -47.293 -44.876 1.00 35.97 316 GLU A N 1
ATOM 2559 C CA . GLU A 1 316 ? -5.705 -47.436 -43.419 1.00 35.97 316 GLU A CA 1
ATOM 2560 C C . GLU A 1 316 ? -4.414 -48.148 -42.994 1.00 35.97 316 GLU A C 1
ATOM 2562 O O . GLU A 1 316 ? -4.032 -49.159 -43.584 1.00 35.97 316 GLU A O 1
ATOM 2567 N N . SER A 1 317 ? -3.811 -47.684 -41.898 1.00 35.94 317 SER A N 1
ATOM 2568 C CA . SER A 1 317 ? -3.127 -48.569 -40.956 1.00 35.94 317 SER A CA 1
ATOM 2569 C C . SER A 1 317 ? -3.174 -47.964 -39.560 1.00 35.94 317 SER A C 1
ATOM 2571 O O . SER A 1 317 ? -2.559 -46.939 -39.276 1.00 35.94 317 SER A O 1
ATOM 2573 N N . GLN A 1 318 ? -3.905 -48.651 -38.690 1.00 36.91 318 GLN A N 1
ATOM 2574 C CA . GLN A 1 318 ? -3.878 -48.504 -37.244 1.00 36.91 318 GLN A CA 1
ATOM 2575 C C . GLN A 1 318 ? -2.456 -48.764 -36.723 1.00 36.91 318 GLN A C 1
ATOM 2577 O O . GLN A 1 318 ? -1.790 -49.700 -37.175 1.00 36.91 318 GLN A O 1
ATOM 2582 N N . ARG A 1 319 ? -2.000 -47.984 -35.738 1.00 33.94 319 ARG A N 1
ATOM 2583 C CA . ARG A 1 319 ? -0.960 -48.441 -34.815 1.00 33.94 319 ARG A CA 1
ATOM 2584 C C . ARG A 1 319 ? -1.235 -47.944 -33.405 1.00 33.94 319 ARG A C 1
ATOM 2586 O O . ARG A 1 319 ? -1.467 -46.768 -33.155 1.00 33.94 319 ARG A O 1
ATOM 2593 N N . THR A 1 320 ? -1.259 -48.942 -32.544 1.00 32.53 320 THR A N 1
ATOM 2594 C CA . THR A 1 320 ? -1.578 -48.980 -31.131 1.00 32.53 320 THR A CA 1
ATOM 2595 C C . THR A 1 320 ? -0.505 -48.343 -30.259 1.00 32.53 320 THR A C 1
ATOM 2597 O O . THR A 1 320 ? 0.684 -48.345 -30.564 1.00 32.53 320 THR A O 1
ATOM 2600 N N . THR A 1 321 ? -1.002 -47.850 -29.136 1.00 35.75 321 THR A N 1
ATOM 2601 C CA . THR A 1 321 ? -0.356 -47.287 -27.955 1.00 35.75 321 THR A CA 1
ATOM 2602 C C . THR A 1 321 ? 0.587 -48.253 -27.233 1.00 35.75 321 THR A C 1
ATOM 2604 O O . THR A 1 321 ? 0.238 -49.413 -27.015 1.00 35.75 321 THR A O 1
ATOM 2607 N N . THR A 1 322 ? 1.711 -47.749 -26.720 1.00 39.31 322 THR A N 1
ATOM 2608 C CA . THR A 1 322 ? 2.304 -48.240 -25.461 1.00 39.31 322 THR A CA 1
ATOM 2609 C C . THR A 1 322 ? 3.042 -47.085 -24.763 1.00 39.31 322 THR A C 1
ATOM 2611 O O . THR A 1 322 ? 3.775 -46.370 -25.449 1.00 39.31 322 THR A O 1
ATOM 2614 N N . PRO A 1 323 ? 2.846 -46.847 -23.451 1.00 41.53 323 PRO A N 1
ATOM 2615 C CA . PRO A 1 323 ? 3.521 -45.776 -22.715 1.00 41.53 323 PRO A CA 1
ATOM 2616 C C . PRO A 1 323 ? 4.910 -46.214 -22.225 1.00 41.53 323 PRO A C 1
ATOM 2618 O O . PRO A 1 323 ? 5.084 -47.352 -21.796 1.00 41.53 323 PRO A O 1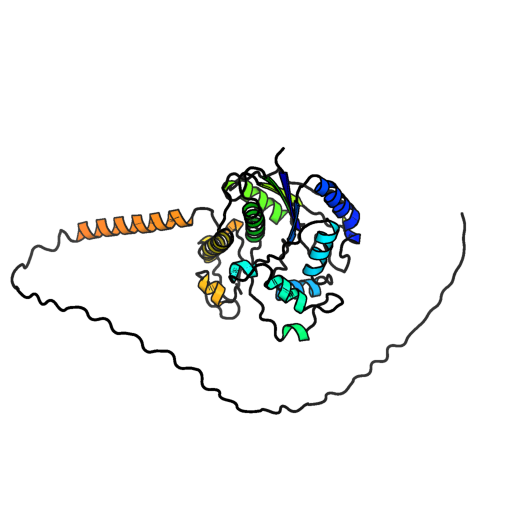
ATOM 2621 N N . LEU A 1 324 ? 5.879 -45.297 -22.261 1.00 46.34 324 LEU A N 1
ATOM 2622 C CA . LEU A 1 324 ? 7.201 -45.446 -21.643 1.00 46.34 324 LEU A CA 1
ATOM 2623 C C . LEU A 1 324 ? 7.161 -44.913 -20.203 1.00 46.34 324 LEU A C 1
ATOM 2625 O O . LEU A 1 324 ? 6.760 -43.771 -19.979 1.00 46.34 324 LEU A O 1
ATOM 2629 N N . GLU A 1 325 ? 7.585 -45.740 -19.246 1.00 47.19 325 GLU A N 1
ATOM 2630 C CA . GLU A 1 325 ? 7.885 -45.332 -17.868 1.00 47.19 325 GLU A CA 1
ATOM 2631 C C . GLU A 1 325 ? 9.116 -44.403 -17.809 1.00 47.19 325 GLU A C 1
ATOM 2633 O O . GLU A 1 325 ? 10.066 -44.589 -18.577 1.00 47.19 325 GLU A O 1
ATOM 2638 N N . PRO A 1 326 ? 9.138 -43.423 -16.887 1.00 57.12 326 PRO A N 1
ATOM 2639 C CA . PRO A 1 326 ? 10.293 -42.561 -16.661 1.00 57.12 326 PRO A CA 1
ATOM 2640 C C . PRO A 1 326 ? 11.326 -43.204 -15.708 1.00 57.12 326 PRO A C 1
ATOM 2642 O O . PRO A 1 326 ? 10.943 -43.872 -14.745 1.00 57.12 326 PRO A O 1
ATOM 2645 N N . PRO A 1 327 ? 12.638 -42.972 -15.910 1.00 51.34 327 PRO A N 1
ATOM 2646 C CA . PRO A 1 327 ? 13.667 -43.410 -14.972 1.00 51.34 327 PRO A CA 1
ATOM 2647 C C . PRO A 1 327 ? 13.723 -42.539 -13.702 1.00 51.34 327 PRO A C 1
ATOM 2649 O O . PRO A 1 327 ? 13.473 -41.334 -13.728 1.00 51.34 327 PRO A O 1
ATOM 2652 N N . ALA A 1 328 ? 14.084 -43.195 -12.598 1.00 49.78 328 ALA A N 1
ATOM 2653 C CA . ALA A 1 328 ? 14.249 -42.659 -11.246 1.00 49.78 328 ALA A CA 1
ATOM 2654 C C . ALA A 1 328 ? 15.399 -41.624 -11.113 1.00 49.78 328 ALA A C 1
ATOM 2656 O O . ALA A 1 328 ? 16.306 -41.601 -11.951 1.00 49.78 328 ALA A O 1
ATOM 2657 N N . PRO A 1 329 ? 15.384 -40.773 -10.063 1.00 53.28 329 PRO A N 1
ATOM 2658 C CA . PRO A 1 329 ? 16.285 -39.630 -9.927 1.00 53.28 329 PRO A CA 1
ATOM 2659 C C . PRO A 1 329 ? 17.692 -40.013 -9.442 1.00 53.28 329 PRO A C 1
ATOM 2661 O O . PRO A 1 329 ? 17.869 -40.894 -8.604 1.00 53.28 329 PRO A O 1
ATOM 2664 N N . VAL A 1 330 ? 18.690 -39.293 -9.959 1.00 54.66 330 VAL A N 1
ATOM 2665 C CA . VAL A 1 330 ? 20.103 -39.365 -9.559 1.00 54.66 330 VAL A CA 1
ATOM 2666 C C . VAL A 1 330 ? 20.354 -38.350 -8.439 1.00 54.66 330 VAL A C 1
ATOM 2668 O O . VAL A 1 330 ? 20.071 -37.165 -8.606 1.00 54.66 330 VAL A O 1
ATOM 2671 N N . GLU A 1 331 ? 20.886 -38.811 -7.306 1.00 45.41 331 GLU A N 1
ATOM 2672 C CA . GLU A 1 331 ? 21.318 -37.958 -6.190 1.00 45.41 331 GLU A CA 1
ATOM 2673 C C . GLU A 1 331 ? 22.633 -37.198 -6.477 1.00 45.41 331 GLU A C 1
ATOM 2675 O O . GLU A 1 331 ? 23.449 -37.638 -7.295 1.00 45.41 331 GLU A O 1
ATOM 2680 N N . PRO A 1 332 ? 22.861 -36.046 -5.812 1.00 45.31 332 PRO A N 1
ATOM 2681 C CA . PRO A 1 332 ? 23.891 -35.093 -6.201 1.00 45.31 332 PRO A CA 1
ATOM 2682 C C . PRO A 1 332 ? 25.276 -35.439 -5.636 1.00 45.31 332 PRO A C 1
ATOM 2684 O O . PRO A 1 332 ? 25.492 -35.544 -4.429 1.00 45.31 332 PRO A O 1
ATOM 2687 N N . GLY A 1 333 ? 26.252 -35.532 -6.539 1.00 37.62 333 GLY A N 1
ATOM 2688 C CA . GLY A 1 333 ? 27.666 -35.648 -6.207 1.00 37.62 333 GLY A CA 1
ATOM 2689 C C . GLY A 1 333 ? 28.234 -34.347 -5.638 1.00 37.62 333 GLY A C 1
ATOM 2690 O O . GLY A 1 333 ? 28.280 -33.314 -6.305 1.00 37.62 333 GLY A O 1
ATOM 2691 N N . SER A 1 334 ? 28.724 -34.437 -4.405 1.00 37.41 334 SER A N 1
ATOM 2692 C CA . SER A 1 334 ? 29.564 -33.453 -3.731 1.00 37.41 334 SER A CA 1
ATOM 2693 C C . SER A 1 334 ? 30.840 -33.155 -4.524 1.00 37.41 334 SER A C 1
ATOM 2695 O O . SER A 1 334 ? 31.608 -34.075 -4.810 1.00 37.41 334 SER A O 1
ATOM 2697 N N . ASN A 1 335 ? 31.142 -31.879 -4.773 1.00 39.50 335 ASN A N 1
ATOM 2698 C CA . ASN A 1 335 ? 32.496 -31.460 -5.126 1.00 39.50 335 ASN A CA 1
ATOM 2699 C C . ASN A 1 335 ? 32.936 -30.252 -4.295 1.00 39.50 335 ASN A C 1
ATOM 2701 O O . ASN A 1 335 ? 32.676 -29.094 -4.605 1.00 39.50 335 ASN A O 1
ATOM 2705 N N . ASN A 1 336 ? 33.674 -30.582 -3.237 1.00 36.47 336 ASN A N 1
ATOM 2706 C CA . ASN A 1 336 ? 34.717 -29.752 -2.654 1.00 36.47 336 ASN A CA 1
ATOM 2707 C C . ASN A 1 336 ? 35.721 -29.329 -3.735 1.00 36.47 336 ASN A C 1
ATOM 2709 O O . ASN A 1 336 ? 36.244 -30.207 -4.424 1.00 36.47 336 ASN A O 1
ATOM 2713 N N . ARG A 1 337 ? 36.119 -28.047 -3.768 1.00 35.41 337 ARG A N 1
ATOM 2714 C CA . ARG A 1 337 ? 37.538 -27.629 -3.689 1.00 35.41 337 ARG A CA 1
ATOM 2715 C C . ARG A 1 337 ? 37.755 -26.120 -3.875 1.00 35.41 337 ARG A C 1
ATOM 2717 O O . ARG A 1 337 ? 37.373 -25.564 -4.891 1.00 35.41 337 ARG A O 1
ATOM 2724 N N . ARG A 1 338 ? 38.606 -25.613 -2.966 1.00 37.69 338 ARG A N 1
ATOM 2725 C CA . ARG A 1 338 ? 39.644 -24.567 -3.120 1.00 37.69 338 ARG A CA 1
ATOM 2726 C C . ARG A 1 338 ? 39.110 -23.140 -3.310 1.00 37.69 338 ARG A C 1
ATOM 2728 O O . ARG A 1 338 ? 38.422 -22.850 -4.267 1.00 37.69 338 ARG A O 1
ATOM 2735 N N . GLY A 1 339 ? 39.395 -22.190 -2.423 1.00 30.83 339 GLY A N 1
ATOM 2736 C CA . GLY A 1 339 ? 40.676 -21.941 -1.762 1.00 30.83 339 GLY A CA 1
ATOM 2737 C C . GLY A 1 339 ? 41.411 -20.861 -2.550 1.00 30.83 339 GLY A C 1
ATOM 2738 O O . GLY A 1 339 ? 42.172 -21.183 -3.455 1.00 30.83 339 GLY A O 1
ATOM 2739 N N . GLY A 1 340 ? 41.149 -19.598 -2.214 1.00 33.25 340 GLY A N 1
ATOM 2740 C CA . GLY A 1 340 ? 41.799 -18.433 -2.804 1.00 33.25 340 GLY A CA 1
ATOM 2741 C C . GLY A 1 340 ? 42.040 -17.378 -1.732 1.00 33.25 340 GLY A C 1
ATOM 2742 O O . GLY A 1 340 ? 41.134 -16.633 -1.375 1.00 33.25 340 GLY A O 1
ATOM 2743 N N . LEU A 1 341 ? 43.263 -17.373 -1.196 1.00 37.66 341 LEU A N 1
ATOM 2744 C CA . LEU A 1 341 ? 43.826 -16.290 -0.394 1.00 37.66 341 LEU A CA 1
ATOM 2745 C C . LEU A 1 341 ? 43.732 -14.976 -1.183 1.00 37.66 341 LEU A C 1
ATOM 2747 O O . LEU A 1 341 ? 44.294 -14.895 -2.272 1.00 37.66 341 LEU A O 1
ATOM 2751 N N . PHE A 1 342 ? 43.147 -13.935 -0.593 1.00 40.31 342 PHE A N 1
ATOM 2752 C CA . PHE A 1 342 ? 43.438 -12.560 -0.993 1.00 40.31 342 PHE A CA 1
ATOM 2753 C C . PHE A 1 342 ? 44.074 -11.791 0.162 1.00 40.31 342 PHE A C 1
ATOM 2755 O O . PHE A 1 342 ? 43.610 -11.797 1.304 1.00 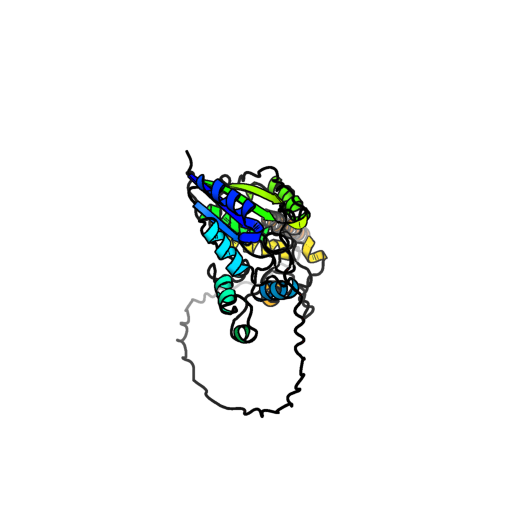40.31 342 PHE A O 1
ATOM 2762 N N . HIS A 1 343 ? 45.217 -11.204 -0.176 1.00 37.59 343 HIS A N 1
ATOM 2763 C CA . HIS A 1 343 ? 46.082 -10.396 0.661 1.00 37.59 343 HIS A CA 1
ATOM 2764 C C . HIS A 1 343 ? 45.362 -9.154 1.196 1.00 37.59 343 HIS A C 1
ATOM 2766 O O . HIS A 1 343 ? 44.672 -8.447 0.468 1.00 37.59 343 HIS A O 1
ATOM 2772 N N . LYS A 1 344 ? 45.592 -8.880 2.483 1.00 36.53 344 LYS A N 1
ATOM 2773 C CA . LYS A 1 344 ? 45.265 -7.622 3.155 1.00 36.53 344 LYS A CA 1
ATOM 2774 C C . LYS A 1 344 ? 46.325 -6.580 2.797 1.00 36.53 344 LYS A C 1
ATOM 2776 O O . LYS A 1 344 ? 47.449 -6.687 3.284 1.00 36.53 344 LYS A O 1
ATOM 2781 N N . GLU A 1 345 ? 45.958 -5.549 2.046 1.00 40.28 345 GLU A N 1
ATOM 2782 C CA . GLU A 1 345 ? 46.716 -4.296 2.033 1.00 40.28 345 GLU A CA 1
ATOM 2783 C C . GLU A 1 345 ? 46.177 -3.353 3.114 1.00 40.28 345 GLU A C 1
ATOM 2785 O O . GLU A 1 345 ? 44.994 -3.021 3.174 1.00 40.28 345 GLU A O 1
ATOM 2790 N N . LYS A 1 346 ? 47.077 -2.980 4.027 1.00 38.94 346 LYS A N 1
ATOM 2791 C CA . LYS A 1 346 ? 46.871 -1.985 5.078 1.00 38.94 346 LYS A CA 1
ATOM 2792 C C . LYS A 1 346 ? 47.022 -0.593 4.464 1.00 38.94 346 LYS A C 1
ATOM 2794 O O . LYS A 1 346 ? 48.109 -0.261 4.003 1.00 38.94 346 LYS A O 1
ATOM 2799 N N . LEU A 1 347 ? 45.986 0.236 4.552 1.00 41.88 347 LEU A N 1
ATOM 2800 C CA . LEU A 1 347 ? 46.102 1.686 4.371 1.00 41.88 347 LEU A CA 1
ATOM 2801 C C . LEU A 1 347 ? 46.142 2.392 5.741 1.00 41.88 347 LEU A C 1
ATOM 2803 O O . LEU A 1 347 ? 45.517 1.916 6.695 1.00 41.88 347 LEU A O 1
ATOM 2807 N N . PRO A 1 348 ? 46.922 3.480 5.878 1.00 47.72 348 PRO A N 1
ATOM 2808 C CA . PRO A 1 348 ? 47.265 4.066 7.167 1.00 47.72 348 PRO A CA 1
ATOM 2809 C C . PRO A 1 348 ? 46.140 4.913 7.774 1.00 47.72 348 PRO A C 1
ATOM 2811 O O . PRO A 1 348 ? 45.417 5.634 7.087 1.00 47.72 348 PRO A O 1
ATOM 2814 N N . LYS A 1 349 ? 46.063 4.840 9.107 1.00 38.03 349 LYS A N 1
ATOM 2815 C CA . LYS A 1 349 ? 45.236 5.668 9.988 1.00 38.03 349 LYS A CA 1
ATOM 2816 C C . LYS A 1 349 ? 45.578 7.151 9.801 1.00 38.03 349 LYS A C 1
ATOM 2818 O O . LYS A 1 349 ? 46.736 7.533 9.948 1.00 38.03 349 LYS A O 1
ATOM 2823 N N . ARG A 1 350 ? 44.565 7.980 9.540 1.00 40.66 350 ARG A N 1
ATOM 2824 C CA . ARG A 1 350 ? 44.625 9.429 9.762 1.00 40.66 350 ARG A CA 1
ATOM 2825 C C . ARG A 1 350 ? 43.968 9.732 11.102 1.00 40.66 350 ARG A C 1
ATOM 2827 O O . ARG A 1 350 ? 42.766 9.550 11.260 1.00 40.66 350 ARG A O 1
ATOM 2834 N N . GLU A 1 351 ? 44.790 10.158 12.047 1.00 39.62 351 GLU A N 1
ATOM 2835 C CA . GLU A 1 351 ? 44.368 10.821 13.273 1.00 39.62 351 GLU A CA 1
ATOM 2836 C C . GLU A 1 351 ? 43.892 12.232 12.910 1.00 39.62 351 GLU A C 1
ATOM 2838 O O . GLU A 1 351 ? 44.607 12.988 12.251 1.00 39.62 351 GLU A O 1
ATOM 2843 N N . SER A 1 352 ? 42.676 12.586 13.314 1.00 43.69 352 SER A N 1
ATOM 2844 C CA . SER A 1 352 ? 42.238 13.977 13.378 1.00 43.69 352 SER A CA 1
ATOM 2845 C C . SER A 1 352 ? 41.772 14.252 14.797 1.00 43.69 352 SER A C 1
ATOM 2847 O O . SER A 1 352 ? 40.677 13.863 15.200 1.00 43.69 352 SER A O 1
ATOM 2849 N N . GLU A 1 353 ? 42.658 14.895 15.550 1.00 38.94 353 GLU A N 1
ATOM 2850 C CA . GLU A 1 353 ? 42.379 15.545 16.820 1.00 38.94 353 GLU A CA 1
ATOM 2851 C C . GLU A 1 353 ? 41.313 16.631 16.617 1.00 38.94 353 GLU A C 1
ATOM 2853 O O . GLU A 1 353 ? 41.539 17.618 15.915 1.00 38.94 353 GLU A O 1
ATOM 2858 N N . THR A 1 354 ? 40.163 16.498 17.272 1.00 42.19 354 THR A N 1
ATOM 2859 C CA . THR A 1 354 ? 39.252 17.625 17.496 1.00 42.19 354 THR A CA 1
ATOM 2860 C C . THR A 1 354 ? 39.222 17.949 18.976 1.00 42.19 354 THR A C 1
ATOM 2862 O O . THR A 1 354 ? 38.685 17.212 19.800 1.00 42.19 354 THR A O 1
ATOM 2865 N N . ARG A 1 355 ? 39.859 19.083 19.275 1.00 40.19 355 ARG A N 1
ATOM 2866 C CA . ARG A 1 355 ? 39.889 19.784 20.556 1.00 40.19 355 ARG A CA 1
ATOM 2867 C C . ARG A 1 355 ? 38.485 19.992 21.118 1.00 40.19 355 ARG A C 1
ATOM 2869 O O . ARG A 1 355 ? 37.644 20.635 20.494 1.00 40.19 355 ARG A O 1
ATOM 2876 N N . SER A 1 356 ? 38.312 19.554 22.355 1.00 38.12 356 SER A N 1
ATOM 2877 C CA . SER A 1 356 ? 37.298 20.033 23.281 1.00 38.12 356 SER A CA 1
ATOM 2878 C C . SER A 1 356 ? 37.534 21.515 23.605 1.00 38.12 356 SER A C 1
ATOM 2880 O O . SER A 1 356 ? 38.629 21.928 23.992 1.00 38.12 356 SER A O 1
ATOM 2882 N N . ARG A 1 357 ? 36.492 22.335 23.463 1.00 40.56 357 ARG A N 1
ATOM 2883 C CA . ARG A 1 357 ? 36.385 23.622 24.155 1.00 40.56 357 ARG A CA 1
ATOM 2884 C C . ARG A 1 357 ? 35.091 23.618 24.950 1.00 40.56 357 ARG A C 1
ATOM 2886 O O . ARG A 1 357 ? 34.013 23.782 24.391 1.00 40.56 357 ARG A O 1
ATOM 2893 N N . SER A 1 358 ? 35.241 23.401 26.252 1.00 36.44 358 SER A N 1
ATOM 2894 C CA . SER A 1 358 ? 34.272 23.800 27.259 1.00 36.44 358 SER A CA 1
ATOM 2895 C C . SER A 1 358 ? 34.261 25.323 27.346 1.00 36.44 358 SER A C 1
ATOM 2897 O O . SER A 1 358 ? 35.312 25.949 27.505 1.00 36.44 358 SER A O 1
ATOM 2899 N N . THR A 1 359 ? 33.079 25.914 27.288 1.00 43.78 359 THR A N 1
ATOM 2900 C CA . THR A 1 359 ? 32.842 27.246 27.839 1.00 43.78 359 THR A CA 1
ATOM 2901 C C . THR A 1 359 ? 31.585 27.170 28.677 1.00 43.78 359 THR A C 1
ATOM 2903 O O . THR A 1 359 ? 30.474 27.158 28.151 1.00 43.78 359 THR A O 1
ATOM 2906 N N . ASP A 1 360 ? 31.812 27.079 29.983 1.00 36.75 360 ASP A N 1
ATOM 2907 C CA . ASP A 1 360 ? 30.868 27.436 31.028 1.00 36.75 360 ASP A CA 1
ATOM 2908 C C . ASP A 1 360 ? 30.380 28.872 30.826 1.00 36.75 360 ASP A C 1
ATOM 2910 O O . ASP A 1 360 ? 31.199 29.772 30.636 1.00 36.75 360 ASP A O 1
ATOM 2914 N N . LEU A 1 361 ? 29.073 29.101 30.947 1.00 38.38 361 LEU A N 1
ATOM 2915 C CA . LEU A 1 361 ? 28.501 30.387 31.353 1.00 38.38 361 LEU A CA 1
ATOM 2916 C C . LEU A 1 361 ? 27.209 30.149 32.169 1.00 38.38 361 LEU A C 1
ATOM 2918 O O . LEU A 1 361 ? 26.611 29.077 32.078 1.00 38.38 361 LEU A O 1
ATOM 2922 N N . PRO A 1 362 ? 26.820 31.100 33.038 1.00 48.72 362 PRO A N 1
ATOM 2923 C CA . PRO A 1 362 ? 26.431 30.781 34.405 1.00 48.72 362 PRO A CA 1
ATOM 2924 C C . PRO A 1 362 ? 24.931 30.902 34.694 1.00 48.72 362 PRO A C 1
ATOM 2926 O O . PRO A 1 362 ? 24.177 31.611 34.031 1.00 48.72 362 PRO A O 1
ATOM 2929 N N . LEU A 1 363 ? 24.552 30.276 35.810 1.00 45.31 363 LEU A N 1
ATOM 2930 C CA . LEU A 1 363 ? 23.359 30.560 36.604 1.00 45.31 363 LEU A CA 1
ATOM 2931 C C . LEU A 1 363 ? 23.206 32.061 36.894 1.00 45.31 363 LEU A C 1
ATOM 2933 O O . LEU A 1 363 ? 24.089 32.658 37.509 1.00 45.31 363 LEU A O 1
ATOM 2937 N N . SER A 1 364 ? 22.033 32.635 36.603 1.00 40.66 364 SER A N 1
ATOM 2938 C CA . SER A 1 364 ? 21.433 33.630 37.501 1.00 40.66 364 SER A CA 1
ATOM 2939 C C . SER A 1 364 ? 19.924 33.845 37.282 1.00 40.66 364 SER A C 1
ATOM 2941 O O . SER A 1 364 ? 19.472 34.142 36.185 1.00 40.66 364 SER A O 1
ATOM 2943 N N . ARG A 1 365 ? 19.220 33.784 38.424 1.00 39.88 365 ARG A N 1
ATOM 2944 C CA . ARG A 1 365 ? 18.060 34.584 38.871 1.00 39.88 365 ARG A CA 1
ATOM 2945 C C . ARG A 1 365 ? 16.634 34.276 38.383 1.00 39.88 365 ARG A C 1
ATOM 2947 O O . ARG A 1 365 ? 16.195 34.678 37.317 1.00 39.88 365 ARG A O 1
ATOM 2954 N N . GLN A 1 366 ? 15.900 33.693 39.339 1.00 47.38 366 GLN A N 1
ATOM 2955 C CA . GLN A 1 366 ? 14.573 34.098 39.832 1.00 47.38 366 GLN A CA 1
ATOM 2956 C C . GLN A 1 366 ? 14.136 35.524 39.449 1.00 47.38 366 GLN A C 1
ATOM 2958 O O . GLN A 1 366 ? 14.914 36.449 39.664 1.00 47.38 366 GLN A O 1
ATOM 2963 N N . PHE A 1 367 ? 12.871 35.690 39.047 1.00 47.75 367 PHE A N 1
ATOM 2964 C CA . PHE A 1 367 ? 11.871 36.533 39.725 1.00 47.75 367 PHE A CA 1
ATOM 2965 C C . PHE A 1 367 ? 10.463 36.239 39.168 1.00 47.75 367 PHE A C 1
ATOM 2967 O O . PHE A 1 367 ? 10.284 36.281 37.957 1.00 47.75 367 PHE A O 1
ATOM 2974 N N . LEU A 1 368 ? 9.533 36.023 40.113 1.00 50.47 368 LEU A N 1
ATOM 2975 C CA . LEU A 1 368 ? 8.060 36.122 40.073 1.00 50.47 368 LEU A CA 1
ATOM 2976 C C . LEU A 1 368 ? 7.248 35.198 39.155 1.00 50.47 368 LEU A C 1
ATOM 2978 O O . LEU A 1 368 ? 7.308 35.342 37.918 1.00 50.47 368 LEU A O 1
#

Secondary structure (DSSP, 8-state):
--EEEEEEEE-TBTTTB-TTS--HHHHTHHHHHHHHHHHTTSSEEEEEE-SS--SHHHHHHHHHHTT---HHHHHHHHHHHTT-EE----HHHHHTTPPTTHHHHHHHHTB-TTSPBPTTGGGG--PPP---BTT-HHHHHHHHHHHHHHS-STTEEEEEEEEES-HHHHHHHHHHHHH-GGGSBTTEEEEEEE---GGG-PPPEEPPPEE--B---TTHHHHHHHHHHHHHH-HHHHTT--B-TTT--B--SHHHHHHTTT--SS-B-HHHH--TTHHHHHHHHHHHHHHHHHHHHHHHTTTT--S---------------PPPPPPPPPPPP----------PPPPP-------------------

Foldseek 3Di:
DFAEEEEEEDEVDLFQFDFDEPHACVLCVVVLVVLLVVCVSHPAYEYHYLYPPQALVSQQVCCVVRVHAGPLVRSVRSCVSSVHHYFLAGQLCLLVVHDGNPRVVLSQQQADPVRHGDPVSPPPGDIAFHADAPLSPLVVLLRQLVVCLVVVDPSYAYEYEHEDQDPVSLVLNCVLCLVVLQSGAQRYKYWYWNRHRSVPPDDIDIDPIRGHDHHRDNPSSVVSNVLVFQLLQAPQNVVVQKAQPVPRHTRNGSVRCVVSSVRIPDHTHSSRRGDPPVVVVVVVVVVVVVVVVVVVVVVVVPPPPDDDDDDDDDDDDDDDDDDDDDDDDDDDDDDDDDDDDDDDDDDDDDDDDDDDDDDDDDDDDDDD

pLDDT: mean 80.26, std 23.13, range [29.98, 98.81]